Protein AF-A0A249NXV7-F1 (afdb_monomer_lite)

Secondary structure (DSSP, 8-state):
-----PPPPP----SSHHHHHHHHHHHHHHHHHHHHHTTTEEEE-SSS--TT-SEEEEETTS--TTSSS---EEEEEEEEESSTT--EEEEHHHHEETTEE-TTEEEEEEESSTT--EEEEEEHHHHHTSPEEE-TTS-EEEEE-HHHHGGGB-S-HHHHHHHHHHHHHT--HHHHHHHHHHTTTT-----TT-S-GGGSS----SS--HHHHHHHHHHHHHHHHHHHHHHHHHHHHHHH--SHHHHHHHHHHHHHSTTEEEETTEEEE----HHHHHHHHHHHHHHHHHHHHHHHHHHTT-HHHHHHHHHHHHHHHHHHHHH--SPPEEEPTTS-EEE---EEEEEEEE-TTT--EEEEEEEEE-TT--PPPPTTEEEEEEESS-S-GGGTHHHHHHHHHHHHHHHHHHHHHHH-TT------PPPSS---

Radius of gyration: 30.81 Å; chains: 1; bounding box: 102×58×87 Å

pLDDT: mean 80.12, std 17.41, range [27.83, 98.31]

Sequence (432 aa):
MLPGTIGAPLQGVFFVDTWQAAVGNGVLGEARVRALLLERFDVLTRSVDIDGADFLIQLRDSGRFSDLVAPRLGIIQAKFAESPATGHDLPVDYAVVEGVPIKEFFVIVTEGREDDIKYFLLSAADVFDLPIKKNAKGKEFYSLTSAVRNKYEAAGKTALLDRIQNDLVARTAEQNDKLLNTVRVPNFEFLRRSIESKWLYPIANEHGYIPDLIYQLRTKFRSHIFAFDDFLANTSKLLTAEDAEVCLQAAELVFQDTLIQDIGGNLSMIRTLDSEAAIVDDLRAAISTHKRRFDALVNRNQKDRFLGAYEKIYNSHQLFMEKHLAPIFERLENGTYQVSKALAQTTFTFDLNTNDPISVVTELVAPGCEVAAEPNQIVRARELWRHNITDGDAATWRELHRLQIEVLAEYIQLLLSDENVKEFKLPFYLIE

Foldseek 3Di:
DDDDDDDDDDDDDDPPVPVCCVVVQQVVQLVVVVVLLVVFWDWDDDLFPPPAASTKTFGPPQDDCPDPQHTLIAGEDTAEDADLFDKDWGFLVQQDDPNHGLQRYKYWYWYDDDPPIWIFIDGSVNQSPADWDADPVRGITGMGGSVSRVVRTAPDSVSRNVVNVVSSVPDDSVSSVVCCVSRVPPPPPLALPPDDVLLVPLAFDALARLSQLVSVLVVVVVVVVVLVVQLVVLVSQLVPDPDPVSNVVSVVSNCPRPQWDDDPNDTDRDDDCVVSVSSVVSNVRVCVVSVVLSVVCVVLVNVVQLVVQLVQLVVQLVVVCVVPQAFDWDQDPVRDIDGAQWKWKKKWFADPVPRHTDHIHTDTHHPPPDDDADPRIDMDIDGQPPPDSPCGSQRRVQRSQQRSSVSSLVSSCVVVVVDDNPHGYGHPGDRD

Structure (mmCIF, N/CA/C/O backbone):
data_AF-A0A249NXV7-F1
#
_entry.id   AF-A0A249NXV7-F1
#
loop_
_atom_site.group_PDB
_atom_site.id
_atom_site.type_symbol
_atom_site.label_atom_id
_atom_site.label_alt_id
_atom_site.label_comp_id
_atom_site.label_asym_id
_atom_site.label_entity_id
_atom_site.label_seq_id
_atom_site.pdbx_PDB_ins_code
_atom_site.Cartn_x
_atom_site.Cartn_y
_atom_site.Cartn_z
_atom_site.occupancy
_atom_site.B_iso_or_equiv
_atom_site.auth_seq_id
_atom_site.auth_comp_id
_atom_site.auth_asym_id
_atom_site.auth_atom_id
_atom_site.pdbx_PDB_model_num
ATOM 1 N N . MET A 1 1 ? 59.261 15.903 54.254 1.00 31.42 1 MET A N 1
ATOM 2 C CA . MET A 1 1 ? 58.436 16.838 53.461 1.00 31.42 1 MET A CA 1
ATOM 3 C C . MET A 1 1 ? 57.876 16.067 52.270 1.00 31.42 1 MET A C 1
ATOM 5 O O . MET A 1 1 ? 58.659 15.434 51.580 1.00 31.42 1 MET A O 1
ATOM 9 N N . LEU A 1 2 ? 56.548 16.051 52.108 1.00 33.28 2 LEU A N 1
ATOM 10 C CA . LEU A 1 2 ? 55.809 15.676 50.877 1.00 33.28 2 LEU A CA 1
ATOM 11 C C . LEU A 1 2 ? 56.037 16.741 49.765 1.00 33.28 2 LEU A C 1
ATOM 13 O O . LEU A 1 2 ? 56.622 17.766 50.129 1.00 33.28 2 LEU A O 1
ATOM 17 N N . PRO A 1 3 ? 55.553 16.616 48.493 1.00 39.91 3 PRO A N 1
ATOM 18 C CA . PRO A 1 3 ? 54.536 15.693 47.916 1.00 39.91 3 PRO A CA 1
ATOM 19 C C . PRO A 1 3 ? 54.894 15.060 46.533 1.00 39.91 3 PRO A C 1
ATOM 21 O O . PRO A 1 3 ? 55.874 15.445 45.911 1.00 39.91 3 PRO A O 1
ATOM 24 N N . GLY A 1 4 ? 54.209 13.996 46.075 1.00 27.83 4 GLY A N 1
ATOM 25 C CA . GLY A 1 4 ? 53.101 14.010 45.078 1.00 27.83 4 GLY A CA 1
ATOM 26 C C . GLY A 1 4 ? 53.568 13.269 43.799 1.00 27.83 4 GLY A C 1
ATOM 27 O O . GLY A 1 4 ? 54.741 13.362 43.480 1.00 27.83 4 GLY A O 1
ATOM 28 N N . THR A 1 5 ? 52.828 12.453 43.040 1.00 29.44 5 THR A N 1
ATOM 29 C CA . THR A 1 5 ? 51.385 12.312 42.786 1.00 29.44 5 THR A CA 1
ATOM 30 C C . THR A 1 5 ? 51.155 10.919 42.161 1.00 29.44 5 THR A C 1
ATOM 32 O O . THR A 1 5 ? 51.924 10.503 41.297 1.00 29.44 5 THR A O 1
ATOM 35 N N . ILE A 1 6 ? 50.104 10.201 42.572 1.00 30.83 6 ILE A N 1
ATOM 36 C CA . ILE A 1 6 ? 49.653 8.931 41.973 1.00 30.83 6 ILE A CA 1
ATOM 37 C C . ILE A 1 6 ? 48.587 9.262 40.922 1.00 30.83 6 ILE A C 1
ATOM 39 O O . ILE A 1 6 ? 47.613 9.947 41.232 1.00 30.83 6 ILE A O 1
ATOM 43 N N . GLY A 1 7 ? 48.778 8.799 39.685 1.00 29.09 7 GLY A N 1
ATOM 44 C CA . GLY A 1 7 ? 47.790 8.908 38.612 1.00 29.09 7 GLY A CA 1
ATOM 45 C C . GLY A 1 7 ? 46.661 7.893 38.794 1.00 29.09 7 GLY A C 1
ATOM 46 O O . GLY A 1 7 ? 46.912 6.694 38.895 1.00 29.09 7 GLY A O 1
ATOM 47 N N . ALA A 1 8 ? 45.424 8.380 38.841 1.00 29.05 8 ALA A N 1
ATOM 48 C CA . ALA A 1 8 ? 44.216 7.563 38.803 1.00 29.05 8 ALA A CA 1
ATOM 49 C C . ALA A 1 8 ? 43.936 7.073 37.367 1.00 29.05 8 ALA A C 1
ATOM 51 O O . ALA A 1 8 ? 44.099 7.857 36.428 1.00 29.05 8 ALA A O 1
ATOM 52 N N . PRO A 1 9 ? 43.472 5.826 37.161 1.00 29.64 9 PRO A N 1
ATOM 53 C CA . PRO A 1 9 ? 42.927 5.411 35.879 1.00 29.64 9 PRO A CA 1
ATOM 54 C C . PRO A 1 9 ? 41.483 5.915 35.735 1.00 29.64 9 PRO A C 1
ATOM 56 O O . PRO A 1 9 ? 40.648 5.753 36.626 1.00 29.64 9 PRO A O 1
ATOM 59 N N . LEU A 1 10 ? 41.214 6.539 34.589 1.00 29.02 10 LEU A N 1
ATOM 60 C CA . LEU A 1 10 ? 39.901 6.995 34.145 1.00 29.02 10 LEU A CA 1
ATOM 61 C C . LEU A 1 10 ? 38.939 5.803 34.024 1.00 29.02 10 LEU A C 1
ATOM 63 O O . LEU A 1 10 ? 39.171 4.886 33.237 1.00 29.02 10 LEU A O 1
ATOM 67 N N . GLN A 1 11 ? 37.848 5.834 34.789 1.00 30.34 11 GLN A N 1
ATOM 68 C CA . GLN A 1 11 ? 36.695 4.964 34.577 1.00 30.34 11 GLN A CA 1
ATOM 69 C C . GLN A 1 11 ? 36.003 5.369 33.270 1.00 30.34 11 GLN A C 1
ATOM 71 O O . GLN A 1 11 ? 35.423 6.449 33.167 1.00 30.34 11 GLN A O 1
ATOM 76 N N . GLY A 1 12 ? 36.075 4.494 32.267 1.00 28.70 12 GLY A N 1
ATOM 77 C CA . GLY A 1 12 ? 35.214 4.556 31.092 1.00 28.70 12 GLY A CA 1
ATOM 78 C C . GLY A 1 12 ? 33.782 4.217 31.497 1.00 28.70 12 GLY A C 1
ATOM 79 O O . GLY A 1 12 ? 33.501 3.102 31.928 1.00 28.70 12 GLY A O 1
ATOM 80 N N . VAL A 1 13 ? 32.889 5.196 31.389 1.00 30.88 13 VAL A N 1
ATOM 81 C CA . VAL A 1 13 ? 31.446 5.026 31.579 1.00 30.88 13 VAL A CA 1
ATOM 82 C C . VAL A 1 13 ? 30.893 4.235 30.391 1.00 30.88 13 VAL A C 1
ATOM 84 O O . VAL A 1 13 ? 30.983 4.672 29.244 1.00 30.88 13 VAL A O 1
ATOM 87 N N . PHE A 1 14 ? 30.341 3.056 30.675 1.00 30.50 14 PHE A N 1
ATOM 88 C CA . PHE A 1 14 ? 29.648 2.194 29.721 1.00 30.50 14 PHE A CA 1
ATOM 89 C C . PHE A 1 14 ? 28.339 2.861 29.258 1.00 30.50 14 PHE A C 1
ATOM 91 O O . PHE A 1 14 ? 27.418 3.049 30.044 1.00 30.50 14 PHE A O 1
ATOM 98 N N . PHE A 1 15 ? 28.243 3.207 27.971 1.00 33.03 15 PHE A N 1
ATOM 99 C CA . PHE A 1 15 ? 27.019 3.721 27.329 1.00 33.03 15 PHE A CA 1
ATOM 100 C C . PHE A 1 15 ? 26.131 2.612 26.720 1.00 33.03 15 PHE A C 1
ATOM 102 O O . PHE A 1 15 ? 25.102 2.909 26.122 1.00 33.03 15 PHE A O 1
ATOM 109 N N . VAL A 1 16 ? 26.515 1.337 26.855 1.00 30.94 16 VAL A N 1
ATOM 110 C CA . VAL A 1 16 ? 25.830 0.192 26.217 1.00 30.94 16 VAL A CA 1
ATOM 111 C C . VAL A 1 16 ? 24.729 -0.409 27.111 1.00 30.94 16 VAL A C 1
ATOM 113 O O . VAL A 1 16 ? 23.722 -0.894 26.595 1.00 30.94 16 VAL A O 1
ATOM 116 N N . ASP A 1 17 ? 24.850 -0.293 28.437 1.00 37.78 17 ASP A N 1
ATOM 117 C CA . ASP A 1 17 ? 23.948 -0.960 29.392 1.00 37.78 17 ASP A CA 1
ATOM 118 C C . ASP A 1 17 ? 22.552 -0.314 29.488 1.00 37.78 17 ASP A C 1
ATOM 120 O O . ASP A 1 17 ? 21.562 -0.990 29.763 1.00 37.78 17 ASP A O 1
ATOM 124 N N . THR A 1 18 ? 22.424 0.988 29.215 1.00 46.97 18 THR A N 1
ATOM 125 C CA . THR A 1 18 ? 21.160 1.727 29.404 1.00 46.97 18 THR A CA 1
ATOM 126 C C . THR A 1 18 ? 20.128 1.460 28.309 1.00 46.97 18 THR A C 1
ATOM 128 O O . THR A 1 18 ? 18.929 1.448 28.587 1.00 46.97 18 THR A O 1
ATOM 131 N N . TRP A 1 19 ? 20.564 1.209 27.070 1.00 33.38 19 TRP A N 1
ATOM 132 C CA . TRP A 1 19 ? 19.655 0.986 25.940 1.00 33.38 19 TRP A CA 1
ATOM 133 C C . TRP A 1 19 ? 19.087 -0.439 25.933 1.00 33.38 19 TRP A C 1
ATOM 135 O O . TRP A 1 19 ? 17.886 -0.623 25.744 1.00 33.38 19 TRP A O 1
ATOM 145 N N . GLN A 1 20 ? 19.919 -1.444 26.232 1.00 32.44 20 GLN A N 1
ATOM 146 C CA . GLN A 1 20 ? 19.462 -2.828 26.407 1.00 32.44 20 GLN A CA 1
ATOM 147 C C . GLN A 1 20 ? 18.535 -2.973 27.620 1.00 32.44 20 GLN A C 1
ATOM 149 O O . GLN A 1 20 ? 17.526 -3.671 27.522 1.00 32.44 20 GLN A O 1
ATOM 154 N N . ALA A 1 21 ? 18.816 -2.267 28.722 1.00 40.78 21 ALA A N 1
ATOM 155 C CA . ALA A 1 21 ? 17.922 -2.217 29.875 1.00 40.78 21 ALA A CA 1
ATOM 156 C C . ALA A 1 21 ? 16.581 -1.549 29.531 1.00 40.78 21 ALA A C 1
ATOM 158 O O . ALA A 1 21 ? 15.535 -2.108 29.840 1.00 40.78 21 ALA A O 1
ATOM 159 N N . ALA A 1 22 ? 16.578 -0.408 28.830 1.00 49.16 22 ALA A N 1
ATOM 160 C CA . ALA A 1 22 ? 15.345 0.283 28.439 1.00 49.16 22 ALA A CA 1
ATOM 161 C C . ALA A 1 22 ? 14.460 -0.554 27.495 1.00 49.16 22 ALA A C 1
ATOM 163 O O . ALA A 1 22 ? 13.248 -0.641 27.703 1.00 49.16 22 ALA A O 1
ATOM 164 N N . VAL A 1 23 ? 15.058 -1.212 26.495 1.00 49.25 23 VAL A N 1
ATOM 165 C CA . VAL A 1 23 ? 14.336 -2.099 25.566 1.00 49.25 23 VAL A CA 1
ATOM 166 C C . VAL A 1 23 ? 13.853 -3.365 26.280 1.00 49.25 23 VAL A C 1
ATOM 168 O O . VAL A 1 23 ? 12.693 -3.745 26.132 1.00 49.25 23 VAL A O 1
ATOM 171 N N . GLY A 1 24 ? 14.696 -3.989 27.109 1.00 52.16 24 GLY A N 1
ATOM 172 C CA . GLY A 1 24 ? 14.333 -5.179 27.885 1.00 52.16 24 GLY A CA 1
ATOM 173 C C . GLY A 1 24 ? 13.209 -4.919 28.892 1.00 52.16 24 GLY A C 1
ATOM 174 O O . GLY A 1 24 ? 12.298 -5.733 29.029 1.00 52.16 24 GLY A O 1
ATOM 175 N N . ASN A 1 25 ? 13.224 -3.752 29.535 1.00 62.94 25 ASN A N 1
ATOM 176 C CA . ASN A 1 25 ? 12.202 -3.305 30.477 1.00 62.94 25 ASN A CA 1
ATOM 177 C C . ASN A 1 25 ? 10.858 -3.010 29.791 1.00 62.94 25 ASN A C 1
ATOM 179 O O . ASN A 1 25 ? 9.809 -3.369 30.327 1.00 62.94 25 ASN A O 1
ATOM 183 N N . GLY A 1 26 ? 10.879 -2.412 28.593 1.00 64.88 26 GLY A N 1
ATOM 184 C CA . GLY A 1 26 ? 9.678 -2.219 27.773 1.00 64.88 26 GLY A CA 1
ATOM 185 C C . GLY A 1 26 ? 9.034 -3.548 27.372 1.00 64.88 26 GLY A C 1
ATOM 186 O O . GLY A 1 26 ? 7.856 -3.774 27.643 1.00 64.88 26 GLY A O 1
ATOM 187 N N . VAL A 1 27 ? 9.836 -4.476 26.837 1.00 73.81 27 VAL A N 1
ATOM 188 C CA . VAL A 1 27 ? 9.382 -5.822 26.439 1.00 73.81 27 VAL A CA 1
ATOM 189 C C . VAL A 1 27 ? 8.825 -6.607 27.631 1.00 73.81 27 VAL A C 1
ATOM 191 O O . VAL A 1 27 ? 7.800 -7.278 27.508 1.00 73.81 27 VAL A O 1
ATOM 194 N N . LEU A 1 28 ? 9.465 -6.512 28.801 1.00 79.75 28 LEU A N 1
ATOM 195 C CA . LEU A 1 28 ? 9.007 -7.179 30.020 1.00 79.75 28 LEU A CA 1
ATOM 196 C C . LEU A 1 28 ? 7.665 -6.622 30.517 1.00 79.75 28 LEU A C 1
ATOM 198 O O . LEU A 1 28 ? 6.780 -7.400 30.880 1.00 79.75 28 LEU A O 1
ATOM 202 N N . GLY A 1 29 ? 7.506 -5.296 30.529 1.00 82.56 29 GLY A N 1
ATOM 203 C CA . GLY A 1 29 ? 6.250 -4.639 30.895 1.00 82.56 29 GLY A CA 1
ATOM 204 C C . GLY A 1 29 ? 5.101 -5.048 29.984 1.00 82.56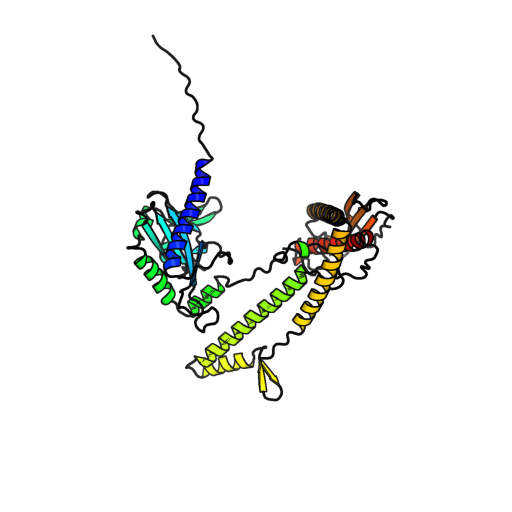 29 GLY A C 1
ATOM 205 O O . GLY A 1 29 ? 4.054 -5.482 30.465 1.00 82.56 29 GLY A O 1
ATOM 206 N N . GLU A 1 30 ? 5.325 -4.987 28.671 1.00 84.44 30 GLU A N 1
ATOM 207 C CA . GLU A 1 30 ? 4.358 -5.432 27.669 1.00 84.44 30 GLU A CA 1
ATOM 208 C C . GLU A 1 30 ? 3.989 -6.909 27.856 1.00 84.44 30 GLU A C 1
ATOM 210 O O . GLU A 1 30 ? 2.808 -7.246 27.918 1.00 84.44 30 GLU A O 1
ATOM 215 N N . ALA A 1 31 ? 4.971 -7.802 28.015 1.00 85.75 31 ALA A N 1
ATOM 216 C CA . ALA A 1 31 ? 4.716 -9.231 28.193 1.00 85.75 31 ALA A CA 1
ATOM 217 C C . ALA A 1 31 ? 3.871 -9.528 29.445 1.00 85.75 31 ALA A C 1
ATOM 219 O O . ALA A 1 31 ? 2.954 -10.351 29.392 1.00 85.75 31 ALA A O 1
ATOM 220 N N . ARG A 1 32 ? 4.138 -8.835 30.560 1.00 89.06 32 ARG A N 1
ATOM 221 C CA . ARG A 1 32 ? 3.376 -8.982 31.812 1.00 89.06 32 ARG A CA 1
ATOM 222 C C . ARG A 1 32 ? 1.948 -8.483 31.677 1.00 89.06 32 ARG A C 1
ATOM 224 O O . ARG A 1 32 ? 1.021 -9.178 32.084 1.00 89.06 32 ARG A O 1
ATOM 231 N N . VAL A 1 33 ? 1.768 -7.300 31.092 1.00 91.56 33 VAL A N 1
ATOM 232 C CA . VAL A 1 33 ? 0.437 -6.734 30.854 1.00 91.56 33 VAL A CA 1
ATOM 233 C C . VAL A 1 33 ? -0.349 -7.625 29.898 1.00 91.56 33 VAL A C 1
ATOM 235 O O . VAL A 1 33 ? -1.496 -7.955 30.178 1.00 91.56 33 VAL A O 1
ATOM 238 N N . ARG A 1 34 ? 0.278 -8.119 28.829 1.00 90.44 34 ARG A N 1
ATOM 239 C CA . ARG A 1 34 ? -0.346 -9.073 27.910 1.00 90.44 34 ARG A CA 1
ATOM 240 C C . ARG A 1 34 ? -0.809 -10.339 28.626 1.00 90.44 34 ARG A C 1
ATOM 242 O O . ARG A 1 34 ? -1.944 -10.756 28.426 1.00 90.44 34 ARG A O 1
ATOM 249 N N . ALA A 1 35 ? 0.051 -10.943 29.448 1.00 90.44 35 ALA A N 1
ATOM 250 C CA . ALA A 1 35 ? -0.290 -12.145 30.204 1.00 90.44 35 ALA A CA 1
ATOM 251 C C . ALA A 1 35 ? -1.472 -11.902 31.154 1.00 90.44 35 ALA A C 1
ATOM 253 O O . ALA A 1 35 ? -2.399 -12.705 31.174 1.00 90.44 35 ALA A O 1
ATOM 254 N N . LEU A 1 36 ? -1.475 -10.768 31.866 1.00 92.94 36 LEU A N 1
ATOM 255 C CA . LEU A 1 36 ? -2.583 -10.345 32.726 1.00 92.94 36 LEU A CA 1
ATOM 256 C C . LEU A 1 36 ? -3.895 -10.201 31.939 1.00 92.94 36 LEU A C 1
ATOM 258 O O . LEU A 1 36 ? -4.929 -10.715 32.353 1.00 92.94 36 LEU A O 1
ATOM 262 N N . LEU A 1 37 ? -3.866 -9.511 30.797 1.00 92.56 37 LEU A N 1
ATOM 263 C CA . LEU A 1 37 ? -5.059 -9.266 29.982 1.00 92.56 37 LEU A CA 1
ATOM 264 C C . LEU A 1 37 ? -5.619 -10.561 29.380 1.00 92.56 37 LEU A C 1
ATOM 266 O O . LEU A 1 37 ? -6.836 -10.746 29.356 1.00 92.56 37 LEU A O 1
ATOM 270 N N . LEU A 1 38 ? -4.746 -11.485 28.965 1.00 89.38 38 LEU A N 1
ATOM 271 C CA . LEU A 1 38 ? -5.114 -12.814 28.468 1.00 89.38 38 LEU A CA 1
ATOM 272 C C . LEU A 1 38 ? -5.782 -13.703 29.529 1.00 89.38 38 LEU A C 1
ATOM 274 O O . LEU A 1 38 ? -6.248 -14.788 29.191 1.00 89.38 38 LEU A O 1
ATOM 278 N N . GLU A 1 39 ? -5.886 -13.294 30.792 1.00 89.50 39 GLU A N 1
ATOM 279 C CA . GLU A 1 39 ? -6.716 -14.019 31.759 1.00 89.50 39 GLU A CA 1
ATOM 280 C C . GLU A 1 39 ? -8.218 -13.809 31.474 1.00 89.50 39 GLU A C 1
ATOM 282 O O . GLU A 1 39 ? -9.014 -14.717 31.717 1.00 89.50 39 GLU A O 1
ATOM 287 N N . ARG A 1 40 ? -8.622 -12.663 30.894 1.00 87.44 40 ARG A N 1
ATOM 288 C CA . ARG A 1 40 ? -10.046 -12.275 30.793 1.00 87.44 40 ARG A CA 1
ATOM 289 C C . ARG A 1 40 ? -10.501 -11.691 29.459 1.00 87.44 40 ARG A C 1
ATOM 291 O O . ARG A 1 40 ? -11.681 -11.784 29.130 1.00 87.44 40 ARG A O 1
ATOM 298 N N . PHE A 1 41 ? -9.587 -11.120 28.692 1.00 89.69 41 PHE A N 1
ATOM 299 C CA . PHE A 1 41 ? -9.887 -10.465 27.428 1.00 89.69 41 PHE A CA 1
ATOM 300 C C . PHE A 1 41 ? -9.307 -11.255 26.256 1.00 89.69 41 PHE A C 1
ATOM 302 O O . PHE A 1 41 ? -8.340 -12.015 26.403 1.00 89.69 41 PHE A O 1
ATOM 309 N N . ASP A 1 42 ? -9.886 -11.047 25.081 1.00 85.88 42 ASP A N 1
ATOM 310 C CA . ASP A 1 42 ? -9.205 -11.331 23.827 1.00 85.88 42 ASP A CA 1
ATOM 311 C C . ASP A 1 42 ? -8.265 -10.166 23.535 1.00 85.88 42 ASP A C 1
ATOM 313 O O . ASP A 1 42 ? -8.685 -9.014 23.439 1.00 85.88 42 ASP A O 1
ATOM 317 N N . VAL A 1 43 ? -6.967 -10.459 23.462 1.00 84.50 43 VAL A N 1
ATOM 318 C CA . VAL A 1 43 ? -5.930 -9.454 23.210 1.00 84.50 43 VAL A CA 1
ATOM 319 C C . VAL A 1 43 ? -5.592 -9.474 21.726 1.00 84.50 43 VAL A C 1
ATOM 321 O O . VAL A 1 43 ? -4.976 -10.421 21.232 1.00 84.50 43 VAL A O 1
ATOM 324 N N . LEU A 1 44 ? -5.989 -8.423 21.017 1.00 75.19 44 LEU A N 1
ATOM 325 C CA . LEU A 1 44 ? -5.808 -8.281 19.579 1.00 75.19 44 LEU A CA 1
ATOM 326 C C . LEU A 1 44 ? -4.362 -7.856 19.280 1.00 75.19 44 LEU A C 1
ATOM 328 O O . LEU A 1 44 ? -3.832 -6.896 19.840 1.00 75.19 44 LEU A O 1
ATOM 332 N N . THR A 1 45 ? -3.682 -8.605 18.412 1.00 55.66 45 THR A N 1
ATOM 333 C CA . THR A 1 45 ? -2.276 -8.363 18.058 1.00 55.66 45 THR A CA 1
ATOM 334 C C . THR A 1 45 ? -2.117 -7.356 16.924 1.00 55.66 45 THR A C 1
ATOM 336 O O . THR A 1 45 ? -2.636 -7.601 15.839 1.00 55.66 45 THR A O 1
ATOM 339 N N . ARG A 1 46 ? -1.338 -6.290 17.194 1.00 52.50 46 ARG A N 1
ATOM 340 C CA . ARG A 1 46 ? -0.536 -5.407 16.304 1.00 52.50 46 ARG A CA 1
ATOM 341 C C . ARG A 1 46 ? -0.794 -5.482 14.784 1.00 52.50 46 ARG A C 1
ATOM 343 O O . ARG A 1 46 ? 0.139 -5.659 14.009 1.00 52.50 46 ARG A O 1
ATOM 350 N N . SER A 1 47 ? -2.040 -5.337 14.346 1.00 38.94 47 SER A N 1
ATOM 351 C CA . SER A 1 47 ? -2.370 -5.079 12.931 1.00 38.94 47 SER A CA 1
ATOM 352 C C . SER A 1 47 ? -3.029 -3.717 12.720 1.00 38.94 47 SER A C 1
ATOM 354 O O . SER A 1 47 ? -3.338 -3.360 11.590 1.00 38.94 47 SER A O 1
ATOM 356 N N . VAL A 1 48 ? -3.203 -2.946 13.797 1.00 40.25 48 VAL A N 1
ATOM 357 C CA . VAL A 1 48 ? -3.716 -1.579 13.763 1.00 40.25 48 VAL A CA 1
ATOM 358 C C . VAL A 1 48 ? -2.724 -0.722 14.539 1.00 40.25 48 VAL A C 1
ATOM 360 O O . VAL A 1 48 ? -2.661 -0.821 15.765 1.00 40.25 48 VAL A O 1
ATOM 363 N N . ASP A 1 49 ? -1.927 0.074 13.826 1.00 39.88 49 ASP A N 1
ATOM 364 C CA . ASP A 1 49 ? -1.160 1.174 14.414 1.00 39.88 49 ASP A CA 1
ATOM 365 C C . ASP A 1 49 ? -2.166 2.237 14.876 1.00 39.88 49 ASP A C 1
ATOM 367 O O . ASP A 1 49 ? -2.502 3.187 14.170 1.00 39.88 49 ASP A O 1
ATOM 371 N N . ILE A 1 50 ? -2.736 2.024 16.062 1.00 52.34 50 ILE A N 1
ATOM 372 C CA . ILE A 1 50 ? -3.273 3.125 16.852 1.00 52.34 50 ILE A CA 1
ATOM 373 C C . ILE A 1 50 ? -2.035 3.767 17.459 1.00 52.34 50 ILE A C 1
ATOM 375 O O . ILE A 1 50 ? -1.388 3.154 18.313 1.00 52.34 50 ILE A O 1
ATOM 379 N N . ASP A 1 51 ? -1.683 4.964 16.988 1.00 55.56 51 ASP A N 1
ATOM 380 C CA . ASP A 1 51 ? -0.616 5.760 17.582 1.00 55.56 51 ASP A CA 1
ATOM 381 C C . ASP A 1 51 ? -0.862 5.836 19.095 1.00 55.56 51 ASP A C 1
ATOM 383 O O . ASP A 1 51 ? -1.790 6.504 19.545 1.00 55.56 51 ASP A O 1
ATOM 387 N N . GLY A 1 52 ? -0.057 5.102 19.874 1.00 58.44 52 GLY A N 1
ATOM 388 C CA . GLY A 1 52 ? -0.123 5.124 21.334 1.00 58.44 52 GLY A CA 1
ATOM 389 C C . GLY A 1 52 ? -0.852 4.027 22.076 1.00 58.44 52 GLY A C 1
ATOM 390 O O . GLY A 1 52 ? -1.219 4.229 23.233 1.00 58.44 52 GLY A O 1
ATOM 391 N N . ALA A 1 53 ? -1.057 2.874 21.451 1.00 73.69 53 ALA A N 1
ATOM 392 C CA . ALA A 1 53 ? -1.573 1.692 22.125 1.00 73.69 53 ALA A CA 1
ATOM 393 C C . ALA A 1 53 ? -0.564 0.543 22.063 1.00 73.69 53 ALA A C 1
ATOM 395 O O . ALA A 1 53 ? -0.063 0.215 20.990 1.00 73.69 53 ALA A O 1
ATOM 396 N N . ASP A 1 54 ? -0.323 -0.130 23.191 1.00 79.88 54 ASP A N 1
ATOM 397 C CA . ASP A 1 54 ? 0.459 -1.375 23.192 1.00 79.88 54 ASP A CA 1
ATOM 398 C C . ASP A 1 54 ? -0.444 -2.592 22.937 1.00 79.88 54 ASP A C 1
ATOM 400 O O . ASP A 1 54 ? -0.031 -3.555 22.283 1.00 79.88 54 ASP A O 1
ATOM 404 N N . PHE A 1 55 ? -1.697 -2.542 23.414 1.00 84.69 55 PHE A N 1
ATOM 405 C CA . PHE A 1 55 ? -2.705 -3.576 23.185 1.00 84.69 55 PHE A CA 1
ATOM 406 C C . PHE A 1 55 ? -4.082 -2.991 22.884 1.00 84.69 55 PHE A C 1
ATOM 408 O O . PHE A 1 55 ? -4.496 -1.989 23.465 1.00 84.69 55 PHE A O 1
ATOM 415 N N . LEU A 1 56 ? -4.826 -3.704 22.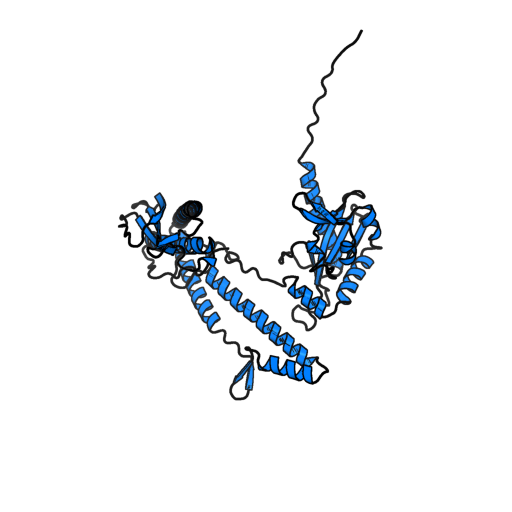043 1.00 85.31 56 LEU A N 1
ATOM 416 C CA . LEU A 1 56 ? -6.267 -3.563 21.904 1.00 85.31 56 LEU A CA 1
ATOM 417 C C . LEU A 1 56 ? -6.912 -4.816 22.507 1.00 85.31 56 LEU A C 1
ATOM 419 O O . LEU A 1 56 ? -6.474 -5.934 22.229 1.00 85.31 56 LEU A O 1
ATOM 423 N N . ILE A 1 57 ? -7.912 -4.642 23.363 1.00 86.06 57 ILE A N 1
ATOM 424 C CA . ILE A 1 57 ? -8.592 -5.737 24.061 1.00 86.06 57 ILE A CA 1
ATOM 425 C C . ILE A 1 57 ? -10.074 -5.782 23.719 1.00 86.06 57 ILE A C 1
ATOM 427 O O . ILE A 1 57 ? -10.683 -4.746 23.476 1.00 86.06 57 ILE A O 1
ATOM 431 N N . GLN A 1 58 ? -10.658 -6.975 23.750 1.00 85.75 58 GLN A N 1
ATOM 432 C CA . GLN A 1 58 ? -12.086 -7.218 23.566 1.00 85.75 58 GLN A CA 1
ATOM 433 C C . GLN A 1 58 ? -12.608 -8.141 24.677 1.00 85.75 58 GLN A C 1
ATOM 435 O O . GLN A 1 58 ? -11.901 -9.029 25.157 1.00 85.75 58 GLN A O 1
ATOM 440 N N . LEU A 1 59 ? -13.859 -7.950 25.099 1.00 82.38 59 LEU A N 1
ATOM 441 C CA . LEU A 1 59 ? -14.541 -8.893 25.991 1.00 82.38 59 LEU A CA 1
ATOM 442 C C . LEU A 1 59 ? -14.850 -10.207 25.251 1.00 82.38 59 LEU A C 1
ATOM 444 O O . LEU A 1 59 ? -15.534 -10.180 24.228 1.00 82.38 59 LEU A O 1
ATOM 448 N N . ARG A 1 60 ? -14.416 -11.347 25.804 1.00 71.88 60 ARG A N 1
ATOM 449 C CA . ARG A 1 60 ? -14.567 -12.689 25.196 1.00 71.88 60 ARG A CA 1
ATOM 450 C C . ARG A 1 60 ? -16.001 -13.071 24.835 1.00 71.88 60 ARG A C 1
ATOM 452 O O . ARG A 1 60 ? -16.230 -13.716 23.821 1.00 71.88 60 ARG A O 1
ATOM 459 N N . ASP A 1 61 ? -16.956 -12.619 25.642 1.00 62.59 61 ASP A N 1
ATOM 460 C CA . ASP A 1 61 ? -18.377 -12.946 25.485 1.00 62.59 61 ASP A CA 1
ATOM 461 C C . ASP A 1 61 ? -19.194 -11.791 24.872 1.00 62.59 61 ASP A C 1
ATOM 463 O O . ASP A 1 61 ? -20.419 -11.783 24.953 1.00 62.59 61 ASP A O 1
ATOM 467 N N . SER A 1 62 ? -18.542 -10.790 24.259 1.00 52.12 62 SER A N 1
ATOM 468 C CA . SER A 1 62 ? -19.238 -9.635 23.652 1.00 52.12 62 SER A CA 1
ATOM 469 C C . SER A 1 62 ? -19.757 -9.862 22.229 1.00 52.12 62 SER A C 1
ATOM 471 O O . SER A 1 62 ? -20.153 -8.904 21.575 1.00 52.12 62 SER A O 1
ATOM 473 N N . GLY A 1 63 ? -19.804 -11.114 21.773 1.00 48.91 63 GLY A N 1
ATOM 474 C CA . GLY A 1 63 ? -20.230 -11.465 20.421 1.00 48.91 63 GLY A CA 1
ATOM 475 C C . GLY A 1 63 ? -19.094 -11.423 19.395 1.00 48.91 63 GLY A C 1
ATOM 476 O O . GLY A 1 63 ? -18.015 -10.865 19.619 1.00 48.91 63 GLY A O 1
ATOM 477 N N . ARG A 1 64 ? -19.320 -12.080 18.256 1.00 46.12 64 ARG A N 1
ATOM 478 C CA . ARG A 1 64 ? -18.468 -11.997 17.064 1.00 46.12 64 ARG A CA 1
ATOM 479 C C . ARG A 1 64 ? -18.501 -10.572 16.513 1.00 46.12 64 ARG A C 1
ATOM 481 O O . ARG A 1 64 ? -19.451 -9.836 16.734 1.00 46.12 64 ARG A O 1
ATOM 488 N N . PHE A 1 65 ? -17.512 -10.223 15.691 1.00 41.91 65 PHE A N 1
ATOM 489 C CA . PHE A 1 65 ? -17.501 -8.953 14.948 1.00 41.91 65 PHE A CA 1
ATOM 490 C C . PHE A 1 65 ? -18.785 -8.724 14.112 1.00 41.91 65 PHE A C 1
ATOM 492 O O . PHE A 1 65 ? -19.116 -7.597 13.776 1.00 41.91 65 PHE A O 1
ATOM 499 N N . SER A 1 66 ? -19.504 -9.806 13.790 1.00 41.31 66 SER A N 1
ATOM 500 C CA . SER A 1 66 ? -20.771 -9.835 13.054 1.00 41.31 66 SER A CA 1
ATOM 501 C C . SER A 1 66 ? -22.037 -9.739 13.918 1.00 41.31 66 SER A C 1
ATOM 503 O O . SER A 1 66 ? -23.134 -9.811 13.367 1.00 41.31 66 SER A O 1
ATOM 505 N N . ASP A 1 67 ? -21.921 -9.692 15.246 1.00 41.25 67 ASP A N 1
ATOM 506 C CA . ASP A 1 67 ? -23.080 -9.728 16.139 1.00 41.25 67 ASP A CA 1
ATOM 507 C C . ASP A 1 67 ? -23.649 -8.312 16.371 1.00 41.25 67 ASP A C 1
ATOM 509 O O . ASP A 1 67 ? -22.932 -7.318 16.326 1.00 41.25 67 ASP A O 1
ATOM 513 N N . LEU A 1 68 ? -24.963 -8.231 16.631 1.00 41.91 68 LEU A N 1
ATOM 514 C CA . LEU A 1 68 ? -25.776 -7.001 16.764 1.00 41.91 68 LEU A CA 1
ATOM 515 C C . LEU A 1 68 ? -25.261 -5.975 17.791 1.00 41.91 68 LEU A C 1
ATOM 517 O O . LEU A 1 68 ? -25.692 -4.824 17.776 1.00 41.91 68 LEU A O 1
ATOM 521 N N . VAL A 1 69 ? -24.372 -6.388 18.695 1.00 48.06 69 VAL A N 1
ATOM 522 C CA . VAL A 1 69 ? -23.675 -5.498 19.621 1.00 48.06 69 VAL A CA 1
ATOM 523 C C . VAL A 1 69 ? -22.229 -5.445 19.169 1.00 48.06 69 VAL A C 1
ATOM 525 O O . VAL A 1 69 ? -21.480 -6.403 19.346 1.00 48.06 69 VAL A O 1
ATOM 528 N N . ALA A 1 70 ? -21.858 -4.309 18.586 1.00 55.47 70 ALA A N 1
ATOM 529 C CA . ALA A 1 70 ? -20.495 -4.010 18.197 1.00 55.47 70 ALA A CA 1
ATOM 530 C C . ALA A 1 70 ? -19.499 -4.400 19.314 1.00 55.47 70 ALA A C 1
ATOM 532 O O . ALA A 1 70 ? -19.769 -4.151 20.500 1.00 55.47 70 ALA A O 1
ATOM 533 N N . PRO A 1 71 ? -18.347 -5.009 18.971 1.00 64.56 71 PRO A N 1
ATOM 534 C CA . PRO A 1 71 ? -17.418 -5.522 19.963 1.00 64.56 71 PRO A CA 1
ATOM 535 C C . PRO A 1 71 ? -16.958 -4.392 20.880 1.00 64.56 71 PRO A C 1
ATOM 537 O O . PRO A 1 71 ? -16.587 -3.303 20.439 1.00 64.56 71 PRO A O 1
ATOM 540 N N . ARG A 1 72 ? -16.996 -4.655 22.185 1.00 77.12 72 ARG A N 1
ATOM 541 C CA . ARG A 1 72 ? -16.603 -3.687 23.209 1.00 77.12 72 ARG A CA 1
ATOM 542 C C . ARG A 1 72 ? -15.085 -3.684 23.328 1.00 77.12 72 ARG A C 1
ATOM 544 O O . ARG A 1 72 ? -14.523 -4.480 24.079 1.00 77.12 72 ARG A O 1
ATOM 551 N N . LEU A 1 73 ? -14.437 -2.775 22.599 1.00 81.25 73 LEU A N 1
ATOM 552 C CA . LEU A 1 73 ? -12.974 -2.672 22.544 1.00 81.25 73 LEU A CA 1
ATOM 553 C C . LEU A 1 73 ? -12.402 -1.754 23.627 1.00 81.25 73 LEU A C 1
ATOM 555 O O . LEU A 1 73 ? -13.042 -0.773 23.988 1.00 81.25 73 LEU A O 1
ATOM 559 N N . GLY A 1 74 ? -11.203 -2.041 24.122 1.00 86.56 74 GLY A N 1
ATOM 560 C CA . GLY A 1 74 ? -10.442 -1.176 25.026 1.00 86.56 74 GLY A CA 1
ATOM 561 C C . GLY A 1 74 ? -9.006 -0.997 24.543 1.00 86.56 74 GLY A C 1
ATOM 562 O O . GLY A 1 74 ? -8.421 -1.925 23.989 1.00 86.56 74 GLY A O 1
ATOM 563 N N . ILE A 1 75 ? -8.437 0.183 24.759 1.00 87.31 75 ILE A N 1
ATOM 564 C CA . ILE A 1 75 ? -7.068 0.548 24.400 1.00 87.31 75 ILE A CA 1
ATOM 565 C C . ILE A 1 75 ? -6.207 0.483 25.661 1.00 87.31 75 ILE A C 1
ATOM 567 O O . ILE A 1 75 ? -6.518 1.130 26.659 1.00 87.31 75 ILE A O 1
ATOM 571 N N . ILE A 1 76 ? -5.114 -0.277 25.624 1.00 89.81 76 ILE A N 1
ATOM 572 C CA . ILE A 1 76 ? -4.180 -0.404 26.745 1.00 89.81 76 ILE A CA 1
ATOM 573 C C . ILE A 1 76 ? -2.798 0.100 26.337 1.00 89.81 76 ILE A C 1
ATOM 575 O O . ILE A 1 76 ? -2.196 -0.399 25.386 1.00 89.81 76 ILE A O 1
ATOM 579 N N . GLN A 1 77 ? -2.248 1.012 27.132 1.00 89.38 77 GLN A N 1
ATOM 580 C CA . GLN A 1 77 ? -0.827 1.337 27.142 1.00 89.38 77 GLN A CA 1
ATOM 581 C C . GLN A 1 77 ? -0.170 0.675 28.362 1.00 89.38 77 GLN A C 1
ATOM 583 O O . GLN A 1 77 ? -0.525 0.940 29.511 1.00 89.38 77 GLN A O 1
ATOM 588 N N . ALA A 1 78 ? 0.819 -0.174 28.124 1.00 90.19 78 ALA A N 1
ATOM 589 C CA . ALA A 1 78 ? 1.668 -0.766 29.138 1.00 90.19 78 ALA A CA 1
ATOM 590 C C . ALA A 1 78 ? 2.879 0.129 29.439 1.00 90.19 78 ALA A C 1
ATOM 592 O O . ALA A 1 78 ? 3.514 0.711 28.558 1.00 90.19 78 ALA A O 1
ATOM 593 N N . LYS A 1 79 ? 3.239 0.224 30.717 1.00 90.31 79 LYS A N 1
ATOM 594 C CA . LYS A 1 79 ? 4.499 0.820 31.174 1.00 90.31 79 LYS A CA 1
ATOM 595 C C . LYS A 1 79 ? 5.139 -0.077 32.229 1.00 90.31 79 LYS A C 1
ATOM 597 O O . LYS A 1 79 ? 4.456 -0.795 32.961 1.00 90.31 79 LYS A O 1
ATOM 602 N N . PHE A 1 80 ? 6.462 -0.028 32.318 1.00 89.62 80 PHE A N 1
ATOM 603 C CA . PHE A 1 80 ? 7.223 -0.749 33.332 1.00 89.62 80 PHE A CA 1
ATOM 604 C C . PHE A 1 80 ? 8.034 0.219 34.184 1.00 89.62 80 PHE A C 1
ATOM 606 O O . PHE A 1 80 ? 8.874 0.956 33.667 1.00 89.62 80 PHE A O 1
ATOM 613 N N . ALA A 1 81 ? 7.803 0.183 35.492 1.00 87.06 81 ALA A N 1
ATOM 614 C CA . ALA A 1 81 ? 8.590 0.889 36.483 1.00 87.06 81 ALA A CA 1
ATOM 615 C C . ALA A 1 81 ? 9.638 -0.065 37.067 1.00 87.06 81 ALA A C 1
ATOM 617 O O . ALA A 1 81 ? 9.326 -0.953 37.858 1.00 87.06 81 ALA A O 1
ATOM 618 N N . GLU A 1 82 ? 10.902 0.140 36.695 1.00 79.19 82 GLU A N 1
ATOM 619 C CA . GLU A 1 82 ? 12.018 -0.626 37.261 1.00 79.19 82 GLU A CA 1
ATOM 620 C C . GLU A 1 82 ? 12.221 -0.335 38.754 1.00 79.19 82 GLU A C 1
ATOM 622 O O . GLU A 1 82 ? 12.703 -1.185 39.500 1.00 79.19 82 GLU A O 1
ATOM 627 N N . SER A 1 83 ? 11.837 0.865 39.195 1.00 76.88 83 SER A N 1
ATOM 628 C CA . SER A 1 83 ? 11.957 1.288 40.583 1.00 76.88 83 SER A CA 1
ATOM 629 C C . SER A 1 83 ? 10.777 2.163 41.029 1.00 76.88 83 SER A C 1
ATOM 631 O O . SER A 1 83 ? 10.117 2.803 40.194 1.00 76.88 83 SER A O 1
ATOM 633 N N . PRO A 1 84 ? 10.599 2.336 42.351 1.00 72.44 84 PRO A N 1
ATOM 634 C CA . PRO A 1 84 ? 9.684 3.326 42.910 1.00 72.44 84 PRO A CA 1
ATOM 635 C C . PRO A 1 84 ? 10.030 4.775 42.544 1.00 72.44 84 PRO A C 1
ATOM 637 O O . PRO A 1 84 ? 9.281 5.675 42.895 1.00 72.44 84 PRO A O 1
ATOM 640 N N . ALA A 1 85 ? 11.158 5.052 41.883 1.00 79.69 85 ALA A N 1
ATOM 641 C CA . ALA A 1 85 ? 11.517 6.390 41.408 1.00 79.69 85 ALA A CA 1
ATOM 642 C C . ALA A 1 85 ? 11.221 6.595 39.912 1.00 79.69 85 ALA A C 1
ATOM 644 O O . ALA A 1 85 ? 11.250 7.726 39.429 1.00 79.69 85 ALA A O 1
ATOM 645 N N . THR A 1 86 ? 10.929 5.524 39.169 1.00 83.06 86 THR A N 1
ATOM 646 C CA . THR A 1 86 ? 10.702 5.590 37.723 1.00 83.06 86 THR A CA 1
ATOM 647 C C . THR A 1 86 ? 9.401 6.334 37.427 1.00 83.06 86 THR A C 1
ATOM 649 O O . THR A 1 86 ? 8.341 5.940 37.912 1.00 83.06 86 THR A O 1
ATOM 652 N N . GLY A 1 87 ? 9.479 7.410 36.642 1.00 84.88 87 GLY A N 1
ATOM 653 C CA . GLY A 1 87 ? 8.321 8.125 36.104 1.00 84.88 87 GLY A CA 1
ATOM 654 C C . GLY A 1 87 ? 8.043 7.749 34.649 1.00 84.88 87 GLY A C 1
ATOM 655 O O . GLY A 1 87 ? 8.912 7.210 33.962 1.00 84.88 87 GLY A O 1
ATOM 656 N N . HIS A 1 88 ? 6.838 8.056 34.177 1.00 88.38 88 HIS A N 1
ATOM 657 C CA . HIS A 1 88 ? 6.427 7.837 32.793 1.00 88.38 88 HIS A CA 1
ATOM 658 C C . HIS A 1 88 ? 5.796 9.097 32.219 1.00 88.38 88 HIS A C 1
ATOM 660 O O . HIS A 1 88 ? 5.003 9.750 32.891 1.00 88.38 88 HIS A O 1
ATOM 666 N N . ASP A 1 89 ? 6.116 9.399 30.966 1.00 87.69 89 ASP A N 1
ATOM 667 C CA . ASP A 1 89 ? 5.448 10.450 30.211 1.00 87.69 89 ASP A CA 1
ATOM 668 C C . ASP A 1 89 ? 4.517 9.800 29.177 1.00 87.69 89 ASP A C 1
ATOM 670 O O . ASP A 1 89 ? 4.895 8.854 28.477 1.00 87.69 89 ASP A O 1
ATOM 674 N N . LEU A 1 90 ? 3.280 10.286 29.124 1.00 86.19 90 LEU A N 1
ATOM 675 C CA . LEU A 1 90 ? 2.207 9.794 28.266 1.00 86.19 90 LEU A CA 1
ATOM 676 C C . LEU A 1 90 ? 1.829 10.907 27.282 1.00 86.19 90 LEU A C 1
ATOM 678 O O . LEU A 1 90 ? 1.480 11.999 27.728 1.00 86.19 90 LEU A O 1
ATOM 682 N N . PRO A 1 91 ? 1.919 10.688 25.964 1.00 82.75 91 PRO A N 1
ATOM 683 C CA . PRO A 1 91 ? 1.496 11.687 24.986 1.00 82.75 91 PRO A CA 1
ATOM 684 C C . PRO A 1 91 ? 0.023 12.092 25.178 1.00 82.75 91 PRO A C 1
ATOM 686 O O . PRO A 1 91 ? -0.827 11.238 25.431 1.00 82.75 91 PRO A O 1
ATOM 689 N N . VAL A 1 92 ? -0.276 13.396 25.106 1.00 82.75 92 VAL A N 1
ATOM 690 C CA . VAL A 1 92 ? -1.639 13.922 25.353 1.00 82.75 92 VAL A CA 1
ATOM 691 C C . VAL A 1 92 ? -2.651 13.386 24.338 1.00 82.75 92 VAL A C 1
ATOM 693 O O . VAL A 1 92 ? -3.781 13.059 24.695 1.00 82.75 92 VAL A O 1
ATOM 696 N N . ASP A 1 93 ? -2.205 13.235 23.094 1.00 78.69 93 ASP A N 1
ATOM 697 C CA . ASP A 1 93 ? -2.945 12.719 21.943 1.00 78.69 93 ASP A CA 1
ATOM 698 C C . ASP A 1 93 ? -3.458 11.279 22.123 1.00 78.69 93 ASP A C 1
ATOM 700 O O . ASP A 1 93 ? -4.324 10.852 21.367 1.00 78.69 93 ASP A O 1
ATOM 704 N N . TYR A 1 94 ? -2.976 10.535 23.124 1.00 75.50 94 TYR A N 1
ATOM 705 C CA . TYR A 1 94 ? -3.366 9.133 23.334 1.00 75.50 94 TYR A CA 1
ATOM 706 C C . TYR A 1 94 ? -4.555 8.964 24.278 1.00 75.50 94 TYR A C 1
ATOM 708 O O . TYR A 1 94 ? -5.316 8.009 24.154 1.00 75.50 94 TYR A O 1
ATOM 716 N N . ALA A 1 95 ? -4.717 9.880 25.233 1.00 79.25 95 ALA A N 1
ATOM 717 C CA . ALA A 1 95 ? -5.757 9.785 26.254 1.00 79.25 95 ALA A CA 1
ATOM 718 C C . ALA A 1 95 ? -6.959 10.696 25.966 1.00 79.25 95 ALA A C 1
ATOM 720 O O . ALA A 1 95 ? -7.988 10.564 26.628 1.00 79.25 95 ALA A O 1
ATOM 721 N N . VAL A 1 96 ? -6.840 11.633 25.017 1.00 78.88 96 VAL A N 1
ATOM 722 C CA . VAL A 1 96 ? -7.786 12.743 24.843 1.00 78.88 96 VAL A CA 1
ATOM 723 C C . VAL A 1 96 ? -8.085 12.993 23.368 1.00 78.88 96 VAL A C 1
ATOM 725 O O . VAL A 1 96 ? -7.171 13.185 22.571 1.00 78.88 96 VAL A O 1
ATOM 728 N N . VAL A 1 97 ? -9.371 13.095 23.026 1.00 74.06 97 VAL A N 1
ATOM 729 C CA . VAL A 1 97 ? -9.850 13.561 21.714 1.00 74.06 97 VAL A CA 1
ATOM 730 C C . VAL A 1 97 ? -10.667 14.826 21.929 1.00 74.06 97 VAL A C 1
ATOM 732 O O . VAL A 1 97 ? -11.606 14.826 22.720 1.00 74.06 97 VAL A O 1
ATOM 735 N N . GLU A 1 98 ? -10.294 15.916 21.253 1.00 76.06 98 GLU A N 1
ATOM 736 C CA . GLU A 1 98 ? -11.007 17.207 21.324 1.00 76.06 98 GLU A CA 1
ATOM 737 C C . GLU A 1 98 ? -11.191 17.735 22.763 1.00 76.06 98 GLU A C 1
ATOM 739 O O . GLU A 1 98 ? -12.200 18.346 23.106 1.00 76.06 98 GLU A O 1
ATOM 744 N N . GLY A 1 99 ? -10.208 17.486 23.635 1.00 76.94 99 GLY A N 1
ATOM 745 C CA . GLY A 1 99 ? -10.253 17.899 25.042 1.00 76.94 99 GLY A CA 1
ATOM 746 C C . GLY A 1 99 ? -11.083 16.991 25.955 1.00 76.94 99 GLY A C 1
ATOM 747 O O . GLY A 1 99 ? -11.207 17.290 27.141 1.00 76.94 99 GLY A O 1
ATOM 748 N N . VAL A 1 100 ? -11.622 15.882 25.440 1.00 79.94 100 VAL A N 1
ATOM 749 C CA . VAL A 1 100 ? -12.407 14.910 26.209 1.00 79.94 100 VAL A CA 1
ATOM 750 C C . VAL A 1 100 ? -11.615 13.610 26.397 1.00 79.94 100 VAL A C 1
ATOM 752 O O . VAL A 1 100 ? -11.150 13.038 25.407 1.00 79.94 100 VAL A O 1
ATOM 755 N N . PRO A 1 101 ? -11.462 13.111 27.640 1.00 84.00 101 PRO A N 1
ATOM 756 C CA . PRO A 1 101 ? -10.816 11.829 27.895 1.00 84.00 101 PRO A CA 1
ATOM 757 C C . PRO A 1 101 ? -11.547 10.665 27.218 1.00 84.00 101 PRO A C 1
ATOM 759 O O . PRO A 1 101 ? -12.768 10.527 27.333 1.00 84.00 101 PRO A O 1
ATOM 762 N N . ILE A 1 102 ? -10.785 9.807 26.547 1.00 80.44 102 ILE A N 1
ATOM 763 C CA . ILE A 1 102 ? -11.283 8.615 25.856 1.00 80.44 102 ILE A CA 1
ATOM 764 C C . ILE A 1 102 ? -11.540 7.530 26.907 1.00 80.44 102 ILE A C 1
ATOM 766 O O . ILE A 1 102 ? -10.597 6.960 27.448 1.00 80.44 102 ILE A O 1
ATOM 770 N N . LYS A 1 103 ? -12.799 7.221 27.228 1.00 82.81 103 LYS A N 1
ATOM 771 C CA . LYS A 1 103 ? -13.149 6.275 28.315 1.00 82.81 103 LYS A CA 1
ATOM 772 C C . LYS A 1 103 ? -12.579 4.867 28.119 1.00 82.81 103 LYS A C 1
ATOM 774 O O . LYS A 1 103 ? -12.523 4.080 29.055 1.00 82.81 103 LYS A O 1
ATOM 779 N N . GLU A 1 104 ? -12.184 4.558 26.896 1.00 83.00 104 GLU A N 1
ATOM 780 C CA . GLU A 1 104 ? -11.680 3.275 26.440 1.00 83.00 104 GLU A CA 1
ATOM 781 C C . GLU A 1 104 ? -10.174 3.119 26.619 1.00 83.00 104 GLU A C 1
ATOM 783 O O . GLU A 1 104 ? -9.663 2.018 26.427 1.00 83.00 104 GLU A O 1
ATOM 788 N N . PHE A 1 105 ? -9.468 4.197 26.961 1.00 88.44 105 PHE A N 1
ATOM 789 C CA . PHE A 1 105 ? -8.025 4.196 27.134 1.00 88.44 105 PHE A CA 1
ATOM 790 C C . PHE A 1 105 ? -7.635 3.962 28.595 1.00 88.44 105 PHE A C 1
ATOM 792 O O . PHE A 1 105 ? -8.092 4.655 29.510 1.00 88.44 105 PHE A O 1
ATOM 799 N N . PHE A 1 106 ? -6.737 3.001 28.800 1.00 92.75 106 PHE A N 1
ATOM 800 C CA . PHE A 1 106 ? -6.184 2.656 30.101 1.00 92.75 106 PHE A CA 1
ATOM 801 C C . PHE A 1 106 ? -4.664 2.572 30.047 1.00 92.75 106 PHE A C 1
ATOM 803 O O . PHE A 1 106 ? -4.074 2.096 29.075 1.00 92.75 106 PHE A O 1
ATOM 810 N N . VAL A 1 107 ? -4.026 2.954 31.148 1.00 93.00 107 VAL A N 1
ATOM 811 C CA . VAL A 1 107 ? -2.591 2.765 31.356 1.00 93.00 107 VAL A CA 1
ATOM 812 C C . VAL A 1 107 ? -2.388 1.749 32.462 1.00 93.00 107 VAL A C 1
ATOM 814 O O . VAL A 1 107 ? -2.860 1.945 33.584 1.00 93.00 107 VAL A O 1
ATOM 817 N N . ILE A 1 108 ? -1.652 0.682 32.153 1.00 94.38 108 ILE A N 1
ATOM 818 C CA . ILE A 1 108 ? -1.229 -0.311 33.137 1.00 94.38 108 ILE A CA 1
ATOM 819 C C . ILE A 1 108 ? 0.266 -0.156 33.366 1.00 94.38 108 ILE A C 1
ATOM 821 O O . ILE A 1 108 ? 1.075 -0.407 32.472 1.00 94.38 108 ILE A O 1
ATOM 825 N N . VAL A 1 109 ? 0.637 0.227 34.586 1.00 93.38 109 VAL A N 1
ATOM 826 C CA . VAL A 1 109 ? 2.038 0.238 35.013 1.00 93.38 109 VAL A CA 1
ATOM 827 C C . VAL A 1 109 ? 2.316 -1.024 35.815 1.00 93.38 109 VAL A C 1
ATOM 829 O O . VAL A 1 109 ? 1.569 -1.353 36.735 1.00 93.38 109 VAL A O 1
ATOM 832 N N . THR A 1 110 ? 3.397 -1.720 35.481 1.00 92.69 110 THR A N 1
ATOM 833 C CA . THR A 1 110 ? 3.902 -2.856 36.260 1.00 92.69 110 THR A CA 1
ATOM 834 C C . THR A 1 110 ? 5.181 -2.464 36.986 1.00 92.69 110 THR A C 1
ATOM 836 O O . THR A 1 110 ? 6.039 -1.800 36.411 1.00 92.69 110 THR A O 1
ATOM 839 N N . GLU A 1 111 ? 5.313 -2.861 38.248 1.00 90.12 111 GLU A N 1
ATOM 840 C CA . GLU A 1 111 ? 6.492 -2.603 39.083 1.00 90.12 111 GLU A CA 1
ATOM 841 C C . GLU A 1 111 ? 6.922 -3.887 39.793 1.00 90.12 111 GLU A C 1
ATOM 843 O O . GLU A 1 111 ? 6.086 -4.741 40.078 1.00 90.12 111 GLU A O 1
ATOM 848 N N . GLY A 1 112 ? 8.217 -4.029 40.077 1.00 85.62 112 GLY A N 1
ATOM 849 C CA . GLY A 1 112 ? 8.755 -5.164 40.831 1.00 85.62 112 GLY A CA 1
ATOM 850 C C . GLY A 1 112 ? 9.191 -6.351 39.968 1.00 85.62 112 GLY A C 1
ATOM 851 O O . GLY A 1 112 ? 9.204 -6.303 38.728 1.00 85.62 112 GLY A O 1
ATOM 852 N N . ARG A 1 113 ? 9.619 -7.434 40.623 1.00 81.50 113 ARG A N 1
ATOM 853 C CA . ARG A 1 113 ? 10.175 -8.635 39.980 1.00 81.50 113 ARG A CA 1
ATOM 854 C C . ARG A 1 113 ? 9.549 -9.900 40.560 1.00 81.50 113 ARG A C 1
ATOM 856 O O . ARG A 1 113 ? 9.239 -9.945 41.743 1.00 81.50 113 ARG A O 1
ATOM 863 N N . GLU A 1 114 ? 9.412 -10.904 39.695 1.00 78.81 114 GLU A N 1
ATOM 864 C CA . GLU A 1 114 ? 8.957 -12.258 40.040 1.00 78.81 114 GLU A CA 1
ATOM 865 C C . GLU A 1 114 ? 7.626 -12.263 40.805 1.00 78.81 114 GLU A C 1
ATOM 867 O O . GLU A 1 114 ? 6.601 -11.922 40.218 1.00 78.81 114 GLU A O 1
ATOM 872 N N . ASP A 1 115 ? 7.640 -12.630 42.084 1.00 77.69 115 ASP A N 1
ATOM 873 C CA . ASP A 1 115 ? 6.432 -12.795 42.894 1.00 77.69 115 ASP A CA 1
ATOM 874 C C . ASP A 1 115 ? 5.937 -11.482 43.530 1.00 77.69 115 ASP A C 1
ATOM 876 O O . ASP A 1 115 ? 4.791 -11.412 43.968 1.00 77.69 115 ASP A O 1
ATOM 880 N N . ASP A 1 116 ? 6.750 -10.417 43.535 1.00 84.31 116 ASP A N 1
ATOM 881 C CA . ASP A 1 116 ? 6.407 -9.102 44.108 1.00 84.31 116 ASP A CA 1
ATOM 882 C C . ASP A 1 116 ? 6.035 -8.086 43.014 1.00 84.31 116 ASP A C 1
ATOM 884 O O . ASP A 1 116 ? 6.530 -6.957 42.966 1.00 84.31 116 ASP A O 1
ATOM 888 N N . ILE A 1 117 ? 5.208 -8.516 42.054 1.00 87.94 117 ILE A N 1
ATOM 889 C CA . ILE A 1 117 ? 4.739 -7.634 40.980 1.00 87.94 117 ILE A CA 1
ATOM 890 C C . ILE A 1 117 ? 3.525 -6.842 41.449 1.00 87.94 117 ILE A C 1
ATOM 892 O O . ILE A 1 117 ? 2.469 -7.403 41.752 1.00 87.94 117 ILE A O 1
ATOM 896 N N . LYS A 1 118 ? 3.651 -5.520 41.379 1.00 92.00 118 LYS A N 1
ATOM 897 C CA . LYS A 1 118 ? 2.564 -4.572 41.606 1.00 92.00 118 LYS A CA 1
ATOM 898 C C . LYS A 1 118 ? 2.003 -4.073 40.287 1.00 92.00 118 LYS A C 1
ATOM 900 O O . LYS 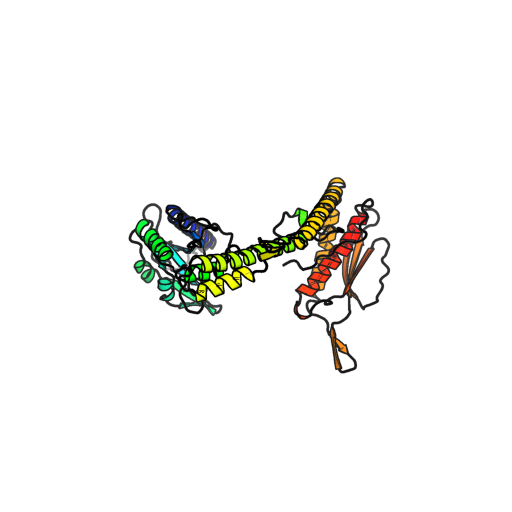A 1 118 ? 2.732 -3.904 39.305 1.00 92.00 118 LYS A O 1
ATOM 905 N N . TYR A 1 119 ? 0.702 -3.814 40.288 1.00 93.69 119 TYR A N 1
ATOM 906 C CA . TYR A 1 119 ? -0.026 -3.294 39.140 1.00 93.69 119 TYR A CA 1
ATOM 907 C C . TYR A 1 119 ? -0.689 -1.981 39.516 1.00 93.69 119 TYR A C 1
ATOM 909 O O . TYR A 1 119 ? -1.314 -1.875 40.569 1.00 93.69 119 TYR A O 1
ATOM 917 N N . PHE A 1 120 ? -0.596 -1.006 38.624 1.00 95.19 120 PHE A N 1
ATOM 918 C CA . PHE A 1 120 ? -1.278 0.273 38.753 1.00 95.19 120 PHE A CA 1
ATOM 919 C C . PHE A 1 120 ? -2.148 0.478 37.522 1.00 95.19 120 PHE A C 1
ATOM 921 O O . PHE A 1 120 ? -1.681 0.231 36.409 1.00 95.19 120 PHE A O 1
ATOM 928 N N . LEU A 1 121 ? -3.390 0.917 37.719 1.00 95.88 121 LEU A N 1
ATOM 929 C CA . LEU A 1 121 ? -4.357 1.115 36.640 1.00 95.88 121 LEU A CA 1
ATOM 930 C C . LEU A 1 121 ? -4.896 2.542 36.661 1.00 95.88 121 LEU A C 1
ATOM 932 O O . LEU A 1 121 ? -5.562 2.952 37.614 1.00 95.88 121 LEU A O 1
ATOM 936 N N . LEU A 1 122 ? -4.656 3.254 35.566 1.00 95.31 122 LEU A N 1
ATOM 937 C CA . LEU A 1 122 ? -5.207 4.576 35.310 1.00 95.31 122 LEU A CA 1
ATOM 938 C C . LEU A 1 122 ? -6.190 4.487 34.143 1.00 95.31 122 LEU A C 1
ATOM 940 O O . LEU A 1 122 ? -5.877 3.878 33.121 1.00 95.31 122 LEU A O 1
ATOM 944 N N . SER A 1 123 ? -7.356 5.107 34.289 1.00 92.88 123 SER A N 1
ATOM 945 C CA . SER A 1 123 ? -8.250 5.424 33.169 1.00 92.88 123 SER A CA 1
ATOM 946 C C . SER A 1 123 ? -7.765 6.676 32.433 1.00 92.88 123 SER A C 1
ATOM 948 O O . SER A 1 123 ? -6.938 7.427 32.953 1.00 92.88 123 SER A O 1
ATOM 950 N N . ALA A 1 124 ? -8.307 6.970 31.255 1.00 88.94 124 ALA A N 1
ATOM 951 C CA . ALA A 1 124 ? -8.009 8.228 30.573 1.00 88.94 124 ALA A CA 1
ATOM 952 C C . ALA A 1 124 ? -8.382 9.469 31.389 1.00 88.94 124 ALA A C 1
ATOM 954 O O . ALA A 1 124 ? -7.677 10.468 31.312 1.00 88.94 124 ALA A O 1
ATOM 955 N N . ALA A 1 125 ? -9.453 9.409 32.188 1.00 90.75 125 ALA A N 1
ATOM 956 C CA . ALA A 1 125 ? -9.812 10.497 33.096 1.00 90.75 125 ALA A CA 1
ATOM 957 C C . ALA A 1 125 ? -8.725 10.701 34.164 1.00 90.75 125 ALA A C 1
ATOM 959 O O . ALA A 1 125 ? -8.292 11.824 34.395 1.00 90.75 125 ALA A O 1
ATOM 960 N N . ASP A 1 126 ? -8.204 9.606 34.728 1.00 93.38 126 ASP A N 1
ATOM 961 C CA . ASP A 1 126 ? -7.084 9.670 35.673 1.00 93.38 126 ASP A CA 1
ATOM 962 C C . ASP A 1 126 ? -5.817 10.247 35.015 1.00 93.38 126 ASP A C 1
ATOM 964 O O . ASP A 1 126 ? -5.074 10.992 35.650 1.00 93.38 126 ASP A O 1
ATOM 968 N N . VAL A 1 127 ? -5.562 9.907 33.744 1.00 90.38 127 VAL A N 1
ATOM 969 C CA . VAL A 1 127 ? -4.432 10.441 32.964 1.00 90.38 127 VAL A CA 1
ATOM 970 C C . VAL A 1 127 ? -4.618 11.926 32.660 1.00 90.38 127 VAL A C 1
ATOM 972 O O . VAL A 1 127 ? -3.656 12.683 32.749 1.00 90.38 127 VAL A O 1
ATOM 975 N N . PHE A 1 128 ? -5.838 12.349 32.333 1.00 89.94 128 PHE A N 1
ATOM 976 C CA . PHE A 1 128 ? -6.177 13.736 32.022 1.00 89.94 128 PHE A CA 1
ATOM 977 C C . PHE A 1 128 ? -5.902 14.689 33.189 1.00 89.94 128 PHE A C 1
ATOM 979 O O . PHE A 1 128 ? -5.489 15.827 32.971 1.00 89.94 128 PHE A O 1
ATOM 986 N N . ASP A 1 129 ? -6.059 14.201 34.420 1.00 90.94 129 ASP A N 1
ATOM 987 C CA . ASP A 1 129 ? -5.805 14.958 35.648 1.00 90.94 129 ASP A CA 1
ATOM 988 C C . ASP A 1 129 ? -4.307 15.062 36.011 1.00 90.94 129 ASP A C 1
ATOM 990 O O . ASP A 1 129 ? -3.935 15.706 37.000 1.00 90.94 129 ASP A O 1
ATOM 994 N N . LEU A 1 130 ? -3.413 14.438 35.234 1.00 92.25 130 LEU A N 1
ATOM 995 C CA . LEU A 1 130 ? -1.971 14.505 35.464 1.00 92.25 130 LEU A CA 1
ATOM 996 C C . LEU A 1 130 ? -1.370 15.845 35.001 1.00 92.25 130 LEU A C 1
ATOM 998 O O . LEU A 1 130 ? -1.848 16.477 34.058 1.00 92.25 130 LEU A O 1
ATOM 1002 N N . PRO A 1 131 ? -0.253 16.286 35.609 1.00 91.00 131 PRO A N 1
ATOM 1003 C CA . PRO A 1 131 ? 0.430 17.501 35.181 1.00 91.00 131 PRO A CA 1
ATOM 1004 C C . PRO A 1 131 ? 1.023 17.354 33.772 1.00 91.00 131 PRO A C 1
ATOM 1006 O O . PRO A 1 131 ? 1.722 16.380 33.480 1.00 91.00 131 PRO A O 1
ATOM 1009 N N . ILE A 1 132 ? 0.808 18.367 32.929 1.00 90.25 132 ILE A N 1
ATOM 1010 C CA . ILE A 1 132 ? 1.344 18.425 31.564 1.00 90.25 132 ILE A CA 1
ATOM 1011 C C . ILE A 1 132 ? 2.771 18.992 31.562 1.00 90.25 132 ILE A C 1
ATOM 1013 O O . ILE A 1 132 ? 3.073 19.990 32.220 1.00 90.25 132 ILE A O 1
ATOM 1017 N N . LYS A 1 133 ? 3.651 18.377 30.770 1.00 90.38 133 LYS A N 1
ATOM 1018 C CA . LYS A 1 133 ? 5.003 18.849 30.450 1.00 90.38 133 LYS A CA 1
ATOM 1019 C C . LYS A 1 133 ? 5.165 19.012 28.943 1.00 90.38 133 LYS A C 1
ATOM 1021 O O . LYS A 1 133 ? 4.568 18.277 28.164 1.00 90.38 133 LYS A O 1
ATOM 1026 N N . LYS A 1 134 ? 6.025 19.945 28.534 1.00 88.56 134 LYS A N 1
ATOM 1027 C CA . LYS A 1 134 ? 6.444 20.117 27.136 1.00 88.56 134 LYS A CA 1
ATOM 1028 C C . LYS A 1 134 ? 7.855 19.593 26.946 1.00 88.56 134 LYS A C 1
ATOM 1030 O O . LYS A 1 134 ? 8.737 19.901 27.746 1.00 88.56 134 LYS A O 1
ATOM 1035 N N . ASN A 1 135 ? 8.076 18.828 25.882 1.00 82.44 135 ASN A N 1
ATOM 1036 C CA . ASN A 1 135 ? 9.431 18.468 25.478 1.00 82.44 135 ASN A CA 1
ATOM 1037 C C . ASN A 1 135 ? 10.111 19.619 24.709 1.00 82.44 135 ASN A C 1
ATOM 1039 O O . ASN A 1 135 ? 9.478 20.606 24.334 1.00 82.44 135 ASN A O 1
ATOM 1043 N N . ALA A 1 136 ? 11.406 19.467 24.418 1.00 76.75 136 ALA A N 1
ATOM 1044 C CA . ALA A 1 136 ? 12.190 20.460 23.672 1.00 76.75 136 ALA A CA 1
ATOM 1045 C C . ALA A 1 136 ? 11.672 20.738 22.242 1.00 76.75 136 ALA A C 1
ATOM 1047 O O . ALA A 1 136 ? 12.040 21.743 21.645 1.00 76.75 136 ALA A O 1
ATOM 1048 N N . LYS A 1 137 ? 10.819 19.860 21.695 1.00 77.50 137 LYS A N 1
ATOM 1049 C CA . LYS A 1 137 ? 10.178 19.992 20.377 1.00 77.50 137 LYS A CA 1
ATOM 1050 C C . LYS A 1 137 ? 8.750 20.558 20.463 1.00 77.50 137 LYS A C 1
ATOM 1052 O O . LYS A 1 137 ? 8.052 20.580 19.458 1.00 77.50 137 LYS A O 1
ATOM 1057 N N . GLY A 1 138 ? 8.298 20.977 21.648 1.00 81.44 138 GLY A N 1
ATOM 1058 C CA . GLY A 1 138 ? 6.966 21.542 21.872 1.00 81.44 138 GLY A CA 1
ATOM 1059 C C . GLY A 1 138 ? 5.822 20.528 22.000 1.00 81.44 138 GLY A C 1
ATOM 1060 O O . GLY A 1 138 ? 4.688 20.960 22.185 1.00 81.44 138 GLY A O 1
ATOM 1061 N N . LYS A 1 139 ? 6.082 19.211 21.950 1.00 82.31 139 LYS A N 1
ATOM 1062 C CA . LYS A 1 139 ? 5.047 18.180 22.163 1.00 82.31 139 LYS A CA 1
ATOM 1063 C C . LYS A 1 139 ? 4.683 18.098 23.650 1.00 82.31 139 LYS A C 1
ATOM 1065 O O . LYS A 1 139 ? 5.572 18.139 24.505 1.00 82.31 139 LYS A O 1
ATOM 1070 N N . GLU A 1 140 ? 3.387 18.001 23.935 1.00 87.69 140 GLU A N 1
ATOM 1071 C CA . GLU A 1 140 ? 2.818 17.926 25.284 1.00 87.69 140 GLU A CA 1
ATOM 1072 C C . GLU A 1 140 ? 2.659 16.471 25.753 1.00 87.69 140 GLU A C 1
ATOM 1074 O O . GLU A 1 140 ? 2.293 15.588 24.974 1.00 87.69 140 GLU A O 1
ATOM 1079 N N . PHE A 1 141 ? 2.943 16.230 27.035 1.00 89.00 141 PHE A N 1
ATOM 1080 C CA . PHE A 1 141 ? 2.851 14.921 27.683 1.00 89.00 141 PHE A CA 1
ATOM 1081 C C . PHE A 1 141 ? 2.269 15.052 29.089 1.00 89.00 141 PHE A C 1
ATOM 1083 O O . PHE A 1 141 ? 2.668 15.942 29.839 1.00 89.00 141 PHE A O 1
ATOM 1090 N N . TYR A 1 142 ? 1.407 14.121 29.480 1.00 90.88 142 TYR A N 1
ATOM 1091 C CA . TYR A 1 142 ? 1.014 13.891 30.865 1.00 90.88 142 TYR A CA 1
ATOM 1092 C C . TYR A 1 142 ? 2.138 13.183 31.621 1.00 90.88 142 TYR A C 1
ATOM 1094 O O . TYR A 1 142 ? 2.646 12.159 31.164 1.00 90.88 142 TYR A O 1
ATOM 1102 N N . SER A 1 143 ? 2.533 13.710 32.781 1.00 91.38 143 SER A N 1
ATOM 1103 C CA . SER A 1 143 ? 3.654 13.164 33.550 1.00 91.38 143 SER A CA 1
ATOM 1104 C C . SER A 1 143 ? 3.185 12.388 34.777 1.00 91.38 143 SER A C 1
ATOM 1106 O O . SER A 1 143 ? 2.701 12.953 35.761 1.00 91.38 143 SER A O 1
ATOM 1108 N N . LEU A 1 144 ? 3.389 11.074 34.734 1.00 91.25 144 LEU A N 1
ATOM 1109 C CA . LEU A 1 144 ? 3.103 10.145 35.815 1.00 91.25 144 LEU A CA 1
ATOM 1110 C C . LEU A 1 144 ? 4.357 9.945 36.673 1.00 91.25 144 LEU A C 1
ATOM 1112 O O . LEU A 1 144 ? 5.248 9.157 36.349 1.00 91.25 144 LEU A O 1
ATOM 1116 N N . THR A 1 145 ? 4.427 10.664 37.791 1.00 89.25 145 THR A N 1
ATOM 1117 C CA . THR A 1 145 ? 5.478 10.461 38.799 1.00 89.25 145 THR A CA 1
ATOM 1118 C C . THR A 1 145 ? 5.129 9.291 39.712 1.00 89.25 145 THR A C 1
ATOM 1120 O O . THR A 1 145 ? 3.964 8.917 39.844 1.00 89.25 145 THR A O 1
ATOM 1123 N N . SER A 1 146 ? 6.117 8.724 40.399 1.00 84.88 146 SER A N 1
ATOM 1124 C CA . SER A 1 146 ? 5.872 7.607 41.312 1.00 84.88 146 SER A CA 1
ATOM 1125 C C . SER A 1 146 ? 4.974 7.957 42.502 1.00 84.88 146 SER A C 1
ATOM 1127 O O . SER A 1 146 ? 4.100 7.175 42.867 1.00 84.88 146 SER A O 1
ATOM 1129 N N . ALA A 1 147 ? 5.118 9.163 43.060 1.00 83.94 147 ALA A N 1
ATOM 1130 C CA . ALA A 1 147 ? 4.257 9.651 44.138 1.00 83.94 147 ALA A CA 1
ATOM 1131 C C . ALA A 1 147 ? 2.778 9.718 43.721 1.00 83.94 147 ALA A C 1
ATOM 1133 O O . ALA A 1 147 ? 1.885 9.510 44.542 1.00 83.94 147 ALA A O 1
ATOM 1134 N N . VAL A 1 148 ? 2.518 10.004 42.442 1.00 85.88 148 VAL A N 1
ATOM 1135 C CA . VAL A 1 148 ? 1.167 10.019 41.877 1.00 85.88 148 VAL A CA 1
ATOM 1136 C C . VAL A 1 148 ? 0.714 8.603 41.520 1.00 85.88 148 VAL A C 1
ATOM 1138 O O . VAL A 1 148 ? -0.405 8.236 41.866 1.00 85.88 148 VAL A O 1
ATOM 1141 N N . ARG A 1 149 ? 1.592 7.781 40.924 1.00 89.69 149 ARG A N 1
ATOM 1142 C CA . ARG A 1 149 ? 1.321 6.380 40.558 1.00 89.69 149 ARG A CA 1
ATOM 1143 C C . ARG A 1 149 ? 0.769 5.566 41.726 1.00 89.69 149 ARG A C 1
ATOM 1145 O O . ARG A 1 149 ? -0.206 4.851 41.535 1.00 89.69 149 ARG A O 1
ATOM 1152 N N . ASN A 1 150 ? 1.338 5.710 42.923 1.00 87.31 150 ASN A N 1
ATOM 1153 C CA . ASN A 1 150 ? 0.943 4.922 44.098 1.00 87.31 150 ASN A CA 1
ATOM 1154 C C . ASN A 1 150 ? -0.530 5.095 44.508 1.00 87.31 150 ASN A C 1
ATOM 1156 O O . ASN A 1 150 ? -1.077 4.242 45.196 1.00 87.31 150 ASN A O 1
ATOM 1160 N N . LYS A 1 151 ? -1.200 6.168 44.067 1.00 90.94 151 LYS A N 1
ATOM 1161 C CA . LYS A 1 151 ? -2.642 6.365 44.292 1.00 90.94 151 LYS A CA 1
ATOM 1162 C C . LYS A 1 151 ? -3.513 5.406 43.476 1.00 90.94 151 LYS A C 1
ATOM 1164 O O . LYS A 1 151 ? -4.676 5.214 43.808 1.00 90.94 151 LYS A O 1
ATOM 1169 N N . TYR A 1 152 ? -2.948 4.834 42.418 1.00 92.75 152 TYR A N 1
ATOM 1170 C CA . TYR A 1 152 ? -3.629 3.985 41.446 1.00 92.75 152 TYR A CA 1
ATOM 1171 C C . TYR A 1 152 ? -3.228 2.512 41.578 1.00 92.75 152 TYR A C 1
ATOM 1173 O O . TYR A 1 152 ? -3.442 1.735 40.647 1.00 92.75 152 TYR A O 1
ATOM 1181 N N . GLU A 1 153 ? -2.611 2.126 42.702 1.00 93.69 153 GLU A N 1
ATOM 1182 C CA . GLU A 1 153 ? -2.247 0.734 42.973 1.00 93.69 153 GLU A CA 1
ATOM 1183 C C . GLU A 1 153 ? -3.511 -0.125 43.016 1.00 93.69 153 GLU A C 1
ATOM 1185 O O . GLU A 1 153 ? -4.473 0.168 43.730 1.00 93.69 153 GLU A O 1
ATOM 1190 N N . ALA A 1 154 ? -3.529 -1.182 42.211 1.00 91.25 154 ALA A N 1
ATOM 1191 C CA . ALA A 1 154 ? -4.648 -2.098 42.178 1.00 91.25 154 ALA A CA 1
ATOM 1192 C C . ALA A 1 154 ? -4.627 -2.990 43.424 1.00 91.25 154 ALA A C 1
ATOM 1194 O O . ALA A 1 154 ? -3.600 -3.569 43.769 1.00 91.25 154 ALA A O 1
ATOM 1195 N N . ALA A 1 155 ? -5.797 -3.203 44.031 1.00 88.88 155 ALA A N 1
ATOM 1196 C CA . ALA A 1 155 ? -5.968 -4.134 45.153 1.00 88.88 155 ALA A CA 1
ATOM 1197 C C . ALA A 1 155 ? -5.683 -5.611 44.788 1.00 88.88 155 ALA A C 1
ATOM 1199 O O . ALA A 1 155 ? -5.691 -6.486 45.649 1.00 88.88 155 ALA A O 1
ATOM 1200 N N . GLY A 1 156 ? -5.465 -5.897 43.503 1.00 90.56 156 GLY A N 1
ATOM 1201 C CA . GLY A 1 156 ? -5.114 -7.203 42.964 1.00 90.56 156 GLY A CA 1
ATOM 1202 C C . GLY A 1 156 ? -5.441 -7.297 41.474 1.00 90.56 156 GLY A C 1
ATOM 1203 O O . GLY A 1 156 ? -6.152 -6.451 40.926 1.00 90.56 156 GLY A O 1
ATOM 1204 N N . LYS A 1 157 ? -4.954 -8.359 40.820 1.00 92.69 157 LYS A N 1
ATOM 1205 C CA . LYS A 1 157 ? -5.206 -8.622 39.391 1.00 92.69 157 LYS A CA 1
ATOM 1206 C C . LYS A 1 157 ? -6.700 -8.664 39.065 1.00 92.69 157 LYS A C 1
ATOM 1208 O O . LYS A 1 157 ? -7.137 -8.019 38.121 1.00 92.69 157 LYS A O 1
ATOM 1213 N N . THR A 1 158 ? -7.487 -9.364 39.883 1.00 92.81 158 THR A N 1
ATOM 1214 C CA . THR A 1 158 ? -8.938 -9.487 39.694 1.00 92.81 158 THR A CA 1
ATOM 1215 C C . THR A 1 158 ? -9.629 -8.130 39.733 1.00 92.81 158 THR A C 1
ATOM 1217 O O . THR A 1 158 ? -10.350 -7.807 38.800 1.00 92.81 158 THR A O 1
ATOM 1220 N N . ALA A 1 159 ? -9.339 -7.300 40.740 1.00 91.19 159 ALA A N 1
ATOM 1221 C CA . ALA A 1 159 ? -9.942 -5.973 40.872 1.00 91.19 159 ALA A CA 1
ATOM 1222 C C . ALA A 1 159 ? -9.579 -5.045 39.698 1.00 91.19 159 ALA A C 1
ATOM 1224 O O . ALA A 1 159 ? -10.411 -4.266 39.238 1.00 91.19 159 ALA A O 1
ATOM 1225 N N . LEU A 1 160 ? -8.347 -5.152 39.188 1.00 94.44 160 LEU A N 1
ATOM 1226 C CA . LEU A 1 160 ? -7.906 -4.437 37.991 1.00 94.44 160 LEU A CA 1
ATOM 1227 C C . LEU A 1 160 ? -8.717 -4.867 36.763 1.00 94.44 160 LEU A C 1
ATOM 1229 O O . LEU A 1 160 ? -9.274 -4.022 36.064 1.00 94.44 160 LEU A O 1
ATOM 1233 N N . LEU A 1 161 ? -8.802 -6.176 36.512 1.00 94.00 161 LEU A N 1
ATOM 1234 C CA . LEU A 1 161 ? -9.532 -6.730 35.371 1.00 94.00 161 LEU A CA 1
ATOM 1235 C C . LEU A 1 161 ? -11.042 -6.453 35.468 1.00 94.00 161 LEU A C 1
ATOM 1237 O O . LEU A 1 161 ? -11.664 -6.166 34.449 1.00 94.00 161 LEU A O 1
ATOM 1241 N N . ASP A 1 162 ? -11.620 -6.498 36.674 1.00 92.81 162 ASP A N 1
ATOM 1242 C CA . ASP A 1 162 ? -13.019 -6.143 36.941 1.00 92.81 162 ASP A CA 1
ATOM 1243 C C . ASP A 1 162 ? -13.287 -4.678 36.600 1.00 92.81 162 ASP A C 1
ATOM 1245 O O . ASP A 1 162 ? -14.285 -4.373 35.955 1.00 92.81 162 ASP A O 1
ATOM 1249 N N . ARG A 1 163 ? -12.385 -3.765 36.986 1.00 92.31 163 ARG A N 1
ATOM 1250 C CA . ARG A 1 163 ? -12.519 -2.339 36.666 1.00 92.31 163 ARG A CA 1
ATOM 1251 C C . ARG A 1 163 ? -12.534 -2.110 35.157 1.00 92.31 163 ARG A C 1
ATOM 1253 O O . ARG A 1 163 ? -13.467 -1.488 34.664 1.00 92.31 163 ARG A O 1
ATOM 1260 N N . ILE A 1 164 ? -11.567 -2.678 34.429 1.00 92.25 164 ILE A N 1
ATOM 1261 C CA . ILE A 1 164 ? -11.529 -2.586 32.961 1.00 92.25 164 ILE A CA 1
ATOM 1262 C C . ILE A 1 164 ? -12.823 -3.149 32.371 1.00 92.25 164 ILE A C 1
ATOM 1264 O O . ILE A 1 164 ? -13.482 -2.484 31.582 1.00 92.25 164 ILE A O 1
ATOM 1268 N N . GLN A 1 165 ? -13.231 -4.355 32.772 1.00 90.50 165 GLN A N 1
ATOM 1269 C CA . GLN A 1 165 ? -14.445 -4.975 32.250 1.00 90.50 165 GLN A CA 1
ATOM 1270 C C . GLN A 1 165 ? -15.694 -4.129 32.519 1.00 90.50 165 GLN A C 1
ATOM 1272 O O . GLN A 1 165 ? -16.492 -3.939 31.606 1.00 90.50 165 GLN A O 1
ATOM 1277 N N . ASN A 1 166 ? -15.867 -3.615 33.736 1.00 90.00 166 ASN A N 1
ATOM 1278 C CA . ASN A 1 166 ? -17.020 -2.796 34.101 1.00 90.00 166 ASN A CA 1
ATOM 1279 C C . ASN A 1 166 ? -17.066 -1.499 33.290 1.00 90.00 166 ASN A C 1
ATOM 1281 O O . ASN A 1 166 ? -18.130 -1.147 32.783 1.00 90.00 166 ASN A O 1
ATOM 1285 N N . ASP A 1 167 ? -15.917 -0.851 33.091 1.00 88.00 167 ASP A N 1
ATOM 1286 C CA . ASP A 1 167 ? -15.814 0.353 32.266 1.00 88.00 167 ASP A CA 1
ATOM 1287 C C . ASP A 1 167 ? -16.145 0.043 30.798 1.00 88.00 167 ASP A C 1
ATOM 1289 O O . ASP A 1 167 ? -16.915 0.772 30.173 1.00 88.00 167 ASP A O 1
ATOM 1293 N N . LEU A 1 168 ? -15.667 -1.086 30.256 1.00 86.62 168 LEU A N 1
ATOM 1294 C CA . LEU A 1 168 ? -16.036 -1.520 28.906 1.00 86.62 168 LEU A CA 1
ATOM 1295 C C . LEU A 1 168 ? -17.531 -1.862 28.801 1.00 86.62 168 LEU A C 1
ATOM 1297 O O . LEU A 1 168 ? -18.119 -1.628 27.742 1.00 86.62 168 LEU A O 1
ATOM 1301 N N . VAL A 1 169 ? -18.134 -2.417 29.861 1.00 84.06 169 VAL A N 1
ATOM 1302 C CA . VAL A 1 169 ? -19.538 -2.850 29.896 1.00 84.06 169 VAL A CA 1
ATOM 1303 C C . VAL A 1 169 ? -20.519 -1.687 30.043 1.00 84.06 169 VAL A C 1
ATOM 1305 O O . VAL A 1 169 ? -21.609 -1.738 29.471 1.00 84.06 169 VAL A O 1
ATOM 1308 N N . ALA A 1 170 ? -20.144 -0.648 30.785 1.00 83.19 170 ALA A N 1
ATOM 1309 C CA . ALA A 1 170 ? -20.988 0.510 31.067 1.00 83.19 170 ALA A CA 1
ATOM 1310 C C . ALA A 1 170 ? -21.173 1.456 29.864 1.00 83.19 170 ALA A C 1
ATOM 1312 O O . ALA A 1 170 ? -21.885 2.456 29.971 1.00 83.19 170 ALA A O 1
ATOM 1313 N N . ARG A 1 171 ? -20.536 1.166 28.723 1.00 75.00 171 ARG A N 1
ATOM 1314 C CA . ARG A 1 171 ? -20.577 2.016 27.528 1.00 75.00 171 ARG A CA 1
ATOM 1315 C C . ARG A 1 171 ? -21.895 1.931 26.775 1.00 75.00 171 ARG A C 1
ATOM 1317 O O . ARG A 1 171 ? -22.482 0.857 26.617 1.00 75.00 171 ARG A O 1
ATOM 1324 N N . THR A 1 172 ? -22.305 3.084 26.254 1.00 70.94 172 THR A N 1
ATOM 1325 C CA . THR A 1 172 ? -23.421 3.196 25.312 1.00 70.94 172 THR A CA 1
ATOM 1326 C C . THR A 1 172 ? -22.997 2.742 23.912 1.00 70.94 172 THR A C 1
ATOM 1328 O O . THR A 1 172 ? -21.806 2.713 23.597 1.00 70.94 172 THR A O 1
ATOM 1331 N N . ALA A 1 173 ? -23.969 2.401 23.059 1.00 62.28 173 ALA A N 1
ATOM 1332 C CA . ALA A 1 173 ? -23.708 2.058 21.658 1.00 62.28 173 ALA A CA 1
ATOM 1333 C C . ALA A 1 173 ? -22.985 3.201 20.920 1.00 62.28 173 ALA A C 1
ATOM 1335 O O . ALA A 1 173 ? -21.948 2.971 20.318 1.00 62.28 173 ALA A O 1
ATOM 1336 N N . GLU A 1 174 ? -23.433 4.447 21.105 1.00 63.94 174 GLU A N 1
ATOM 1337 C CA . GLU A 1 174 ? -22.818 5.645 20.511 1.00 63.94 174 GLU A CA 1
ATOM 1338 C C . GLU A 1 174 ? -21.333 5.815 20.880 1.00 63.94 174 GLU A C 1
ATOM 1340 O O . GLU A 1 174 ? -20.508 6.161 20.036 1.00 63.94 174 GLU A O 1
ATOM 1345 N N . GLN A 1 175 ? -20.966 5.545 22.139 1.00 68.38 175 GLN A N 1
ATOM 1346 C CA . GLN A 1 175 ? -19.567 5.587 22.583 1.00 68.38 175 GLN A CA 1
ATOM 1347 C C . GLN A 1 175 ? -18.742 4.488 21.911 1.00 68.38 175 GLN A C 1
ATOM 1349 O O . GLN A 1 175 ? -17.608 4.727 21.500 1.00 68.38 175 GLN A O 1
ATOM 1354 N N . ASN A 1 176 ? -19.327 3.299 21.760 1.00 69.50 176 ASN A N 1
ATOM 1355 C CA . ASN A 1 176 ? -18.678 2.186 21.086 1.00 69.50 176 ASN A CA 1
ATOM 1356 C C . ASN A 1 176 ? -18.488 2.466 19.587 1.00 69.50 176 ASN A C 1
ATOM 1358 O O . ASN A 1 176 ? -17.396 2.259 19.074 1.00 69.50 176 ASN A O 1
ATOM 1362 N N . ASP A 1 177 ? -19.489 3.022 18.909 1.00 60.78 177 ASP A N 1
ATOM 1363 C CA . ASP A 1 177 ? -19.414 3.374 17.488 1.00 60.78 177 ASP A CA 1
ATOM 1364 C C . ASP A 1 177 ? -18.414 4.507 17.243 1.00 60.78 177 ASP A C 1
ATOM 1366 O O . ASP A 1 177 ? -17.589 4.434 16.332 1.00 60.78 177 ASP A O 1
ATOM 1370 N N . LYS A 1 178 ? -18.405 5.536 18.104 1.00 65.94 178 LYS A N 1
ATOM 1371 C CA . LYS A 1 178 ? -17.394 6.601 18.054 1.00 65.94 178 LYS A CA 1
ATOM 1372 C C . LYS A 1 178 ? -15.988 6.027 18.210 1.00 65.94 178 LYS A C 1
ATOM 1374 O O . LYS A 1 178 ? -15.084 6.437 17.480 1.00 65.94 178 LYS A O 1
ATOM 1379 N N . LEU A 1 179 ? -15.801 5.066 19.115 1.00 66.94 179 LEU A N 1
ATOM 1380 C CA . LEU A 1 179 ? -14.531 4.369 19.256 1.00 66.94 179 LEU A CA 1
ATOM 1381 C C . LEU A 1 179 ? -14.200 3.556 18.008 1.00 66.94 179 LEU A C 1
ATOM 1383 O O . LEU A 1 179 ? -13.093 3.705 17.533 1.00 66.94 179 LEU A O 1
ATOM 1387 N N . LEU A 1 180 ? -15.095 2.739 17.450 1.00 62.31 180 LEU A N 1
ATOM 1388 C CA . LEU A 1 180 ? -14.803 1.966 16.232 1.00 62.31 180 LEU A CA 1
ATOM 1389 C C . LEU A 1 180 ? -14.477 2.871 15.028 1.00 62.31 180 LEU A C 1
ATOM 1391 O O . LEU A 1 180 ? -13.664 2.526 14.177 1.00 62.31 180 LEU A O 1
ATOM 1395 N N . ASN A 1 181 ? -15.051 4.070 14.985 1.00 55.88 181 ASN A N 1
ATOM 1396 C CA . ASN A 1 181 ? -14.706 5.075 13.981 1.00 55.88 181 ASN A CA 1
ATOM 1397 C C . ASN A 1 181 ? -13.345 5.751 14.252 1.00 55.88 181 ASN A C 1
ATOM 1399 O O . ASN A 1 181 ? -12.702 6.235 13.323 1.00 55.88 181 ASN A O 1
ATOM 1403 N N . THR A 1 182 ? -12.890 5.782 15.511 1.00 55.06 182 THR A N 1
ATOM 1404 C CA . THR A 1 182 ? -11.619 6.406 15.939 1.00 55.06 182 THR A CA 1
ATOM 1405 C C . THR A 1 182 ? -10.458 5.402 15.939 1.00 55.06 182 THR A C 1
ATOM 1407 O O . THR A 1 182 ? -9.408 5.619 15.335 1.00 55.06 182 THR A O 1
ATOM 1410 N N . VAL A 1 183 ? -10.659 4.271 16.609 1.00 48.97 183 VAL A N 1
ATOM 1411 C CA . VAL A 1 183 ? -9.874 3.043 16.553 1.00 48.97 183 VAL A CA 1
ATOM 1412 C C . VAL A 1 183 ? -10.173 2.416 15.213 1.00 48.97 183 VAL A C 1
ATOM 1414 O O . VAL A 1 183 ? -11.123 1.667 15.102 1.00 48.97 183 VAL A O 1
ATOM 1417 N N . ARG A 1 184 ? -9.380 2.763 14.205 1.00 48.69 184 ARG A N 1
ATOM 1418 C CA . ARG A 1 184 ? -9.433 2.293 12.813 1.00 48.69 184 ARG A CA 1
ATOM 1419 C C . ARG A 1 184 ? -9.633 0.770 12.676 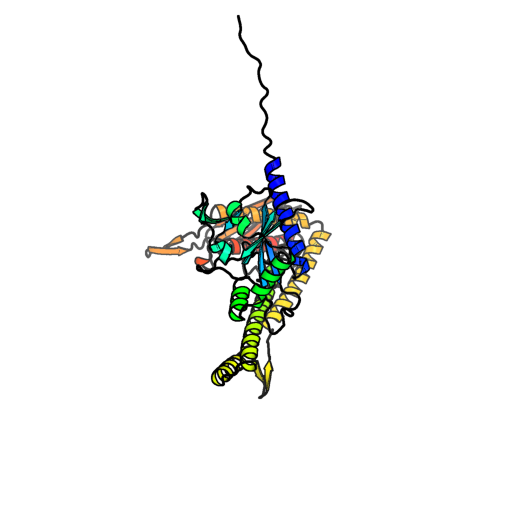1.00 48.69 184 ARG A C 1
ATOM 1421 O O . ARG A 1 184 ? -8.693 0.038 12.363 1.00 48.69 184 ARG A O 1
ATOM 1428 N N . VAL A 1 185 ? -10.850 0.281 12.892 1.00 43.31 185 VAL A N 1
ATOM 1429 C CA . VAL A 1 185 ? -11.207 -1.128 12.742 1.00 43.31 185 VAL A CA 1
ATOM 1430 C C . VAL A 1 185 ? -11.082 -1.499 11.276 1.00 43.31 185 VAL A C 1
ATOM 1432 O O . VAL A 1 185 ? -11.485 -0.712 10.421 1.00 43.31 185 VAL A O 1
ATOM 1435 N N . PRO A 1 186 ? -10.486 -2.668 10.988 1.00 43.44 186 PRO A N 1
ATOM 1436 C CA . PRO A 1 186 ? -9.294 -2.734 10.150 1.00 43.44 186 PRO A CA 1
ATOM 1437 C C . PRO A 1 186 ? -9.379 -1.717 9.015 1.00 43.44 186 PRO A C 1
ATOM 1439 O O . PRO A 1 186 ? -9.986 -1.966 7.970 1.00 43.44 186 PRO A O 1
ATOM 1442 N N . ASN A 1 187 ? -8.731 -0.565 9.196 1.00 39.94 187 ASN A N 1
ATOM 1443 C CA . ASN A 1 187 ? -8.312 0.168 8.021 1.00 39.94 187 ASN A CA 1
ATOM 1444 C C . ASN A 1 187 ? -7.273 -0.741 7.378 1.00 39.94 187 ASN A C 1
ATOM 1446 O O . ASN A 1 187 ? -6.120 -0.768 7.797 1.00 39.94 187 ASN A O 1
ATOM 1450 N N . PHE A 1 188 ? -7.714 -1.597 6.457 1.00 48.31 188 PHE A N 1
ATOM 1451 C CA . PHE A 1 188 ? -6.801 -2.353 5.636 1.00 48.31 188 PHE A CA 1
ATOM 1452 C C . PHE A 1 188 ? -5.978 -1.300 4.901 1.00 48.31 188 PHE A C 1
ATOM 1454 O O . PHE A 1 188 ? -6.433 -0.721 3.911 1.00 48.31 188 PHE A O 1
ATOM 1461 N N . GLU A 1 189 ? -4.794 -0.988 5.419 1.00 47.81 189 GLU A N 1
ATOM 1462 C CA . GLU A 1 189 ? -3.819 -0.228 4.667 1.00 47.81 189 GLU A CA 1
ATOM 1463 C C . GLU A 1 189 ? -3.410 -1.127 3.513 1.00 47.81 189 GLU A C 1
ATOM 1465 O O . GLU A 1 189 ? -2.559 -2.014 3.605 1.00 47.81 189 GLU A O 1
ATOM 1470 N N . PHE A 1 190 ? -4.125 -0.960 2.405 1.00 59.28 190 PHE A N 1
ATOM 1471 C CA . PHE A 1 190 ? -3.812 -1.630 1.169 1.00 59.28 190 PHE A CA 1
ATOM 1472 C C . PHE A 1 190 ? -2.583 -0.949 0.590 1.00 59.28 190 PHE A C 1
ATOM 1474 O O . PHE A 1 190 ? -2.667 -0.152 -0.336 1.00 59.28 190 PHE A O 1
ATOM 1481 N N . LEU A 1 191 ? -1.414 -1.268 1.129 1.00 64.00 191 LEU A N 1
ATOM 1482 C CA . LEU A 1 191 ? -0.176 -0.906 0.467 1.00 64.00 191 LEU A CA 1
ATOM 1483 C C . LEU A 1 191 ? -0.096 -1.719 -0.826 1.00 64.00 191 LEU A C 1
ATOM 1485 O O . LEU A 1 191 ? -0.275 -2.943 -0.819 1.00 64.00 191 LEU A O 1
ATOM 1489 N N . ARG A 1 192 ? 0.212 -1.055 -1.945 1.00 65.81 192 ARG A N 1
ATOM 1490 C CA . ARG A 1 192 ? 0.445 -1.719 -3.244 1.00 65.81 192 ARG A CA 1
ATOM 1491 C C . ARG A 1 192 ? 1.538 -2.792 -3.139 1.00 65.81 192 ARG A C 1
ATOM 1493 O O . ARG A 1 192 ? 1.504 -3.791 -3.849 1.00 65.81 192 ARG A O 1
ATOM 1500 N N . ARG A 1 193 ? 2.473 -2.606 -2.200 1.00 67.75 193 ARG A N 1
ATOM 1501 C CA . ARG A 1 193 ? 3.586 -3.517 -1.893 1.00 67.75 193 ARG A CA 1
ATOM 1502 C C . ARG A 1 193 ? 3.228 -4.667 -0.946 1.00 67.75 193 ARG A C 1
ATOM 1504 O O . ARG A 1 193 ? 4.069 -5.525 -0.709 1.00 67.75 193 ARG A O 1
ATOM 1511 N N . SER A 1 194 ? 1.999 -4.722 -0.428 1.00 74.00 194 SER A N 1
ATOM 1512 C CA . SER A 1 194 ? 1.519 -5.802 0.449 1.00 74.00 194 SER A CA 1
ATOM 1513 C C . SER A 1 194 ? 1.113 -7.048 -0.359 1.00 74.00 194 SER A C 1
ATOM 1515 O O . SER A 1 194 ? -0.032 -7.516 -0.309 1.00 74.00 194 SER A O 1
ATOM 1517 N N . ILE A 1 195 ? 2.054 -7.528 -1.180 1.00 79.31 195 ILE A N 1
ATOM 1518 C CA . ILE A 1 195 ? 2.024 -8.770 -1.963 1.00 79.31 195 ILE A CA 1
ATOM 1519 C C . ILE A 1 195 ? 3.454 -9.327 -2.068 1.00 79.31 195 ILE A C 1
ATOM 1521 O O . ILE A 1 195 ? 4.425 -8.610 -1.839 1.00 79.31 195 ILE A O 1
ATOM 1525 N N . GLU A 1 196 ? 3.605 -10.609 -2.413 1.00 78.69 196 GLU A N 1
ATOM 1526 C CA . GLU A 1 196 ? 4.935 -11.220 -2.561 1.00 78.69 196 GLU A CA 1
ATOM 1527 C C . GLU A 1 196 ? 5.814 -10.457 -3.567 1.00 78.69 196 GLU A C 1
ATOM 1529 O O . GLU A 1 196 ? 5.353 -10.059 -4.639 1.00 78.69 196 GLU A O 1
ATOM 1534 N N . SER A 1 197 ? 7.109 -10.334 -3.261 1.00 84.81 197 SER A N 1
ATOM 1535 C CA . SER A 1 197 ? 8.075 -9.540 -4.037 1.00 84.81 197 SER A CA 1
ATOM 1536 C C . SER A 1 197 ? 8.142 -9.905 -5.520 1.00 84.81 197 SER A C 1
ATOM 1538 O O . SER A 1 197 ? 8.350 -9.032 -6.358 1.00 84.81 197 SER A O 1
ATOM 1540 N N . LYS A 1 198 ? 7.900 -11.173 -5.872 1.00 86.75 198 LYS A N 1
ATOM 1541 C CA . LYS A 1 198 ? 7.896 -11.625 -7.269 1.00 86.75 198 LYS A CA 1
ATOM 1542 C C . LYS A 1 198 ? 6.831 -10.939 -8.129 1.00 86.75 198 LYS A C 1
ATOM 1544 O O . LYS A 1 198 ? 7.016 -10.855 -9.336 1.00 86.75 198 LYS A O 1
ATOM 1549 N N . TRP A 1 199 ? 5.749 -10.444 -7.528 1.00 89.19 199 TRP A N 1
ATOM 1550 C CA . TRP A 1 199 ? 4.677 -9.712 -8.211 1.00 89.19 199 TRP A CA 1
ATOM 1551 C C . TRP A 1 199 ? 4.919 -8.199 -8.266 1.00 89.19 199 TRP A C 1
ATOM 1553 O O . TRP A 1 199 ? 4.163 -7.487 -8.918 1.00 89.19 199 TRP A O 1
ATOM 1563 N N . LEU A 1 200 ? 5.962 -7.713 -7.583 1.00 87.75 200 LEU A N 1
ATOM 1564 C CA . LEU A 1 200 ? 6.373 -6.307 -7.587 1.00 87.75 200 LEU A CA 1
ATOM 1565 C C . LEU A 1 200 ? 7.376 -5.990 -8.699 1.00 87.75 200 LEU A C 1
ATOM 1567 O O . LEU A 1 200 ? 7.689 -4.823 -8.916 1.00 87.75 200 LEU A O 1
ATOM 1571 N N . TYR A 1 201 ? 7.905 -7.002 -9.391 1.00 89.69 201 TYR A N 1
ATOM 1572 C CA . TYR A 1 201 ? 8.792 -6.760 -10.521 1.00 89.69 201 TYR A CA 1
ATOM 1573 C C . TYR A 1 201 ? 8.029 -6.046 -11.650 1.00 89.69 201 TYR A C 1
ATOM 1575 O O . TYR A 1 201 ? 6.935 -6.490 -12.004 1.00 89.69 201 TYR A O 1
ATOM 1583 N N . PRO A 1 202 ? 8.586 -4.982 -12.254 1.00 90.88 202 PRO A N 1
ATOM 1584 C CA . PRO A 1 202 ? 7.922 -4.201 -13.300 1.00 90.88 202 PRO A CA 1
ATOM 1585 C C . PRO A 1 202 ? 8.000 -4.907 -14.661 1.00 90.88 202 PRO A C 1
ATOM 1587 O O . PRO A 1 202 ? 8.560 -4.401 -15.631 1.00 90.88 202 PRO A O 1
ATOM 1590 N N . ILE A 1 203 ? 7.467 -6.125 -14.727 1.00 92.62 203 ILE A N 1
ATOM 1591 C CA . ILE A 1 203 ? 7.377 -6.899 -15.960 1.00 92.62 203 ILE A CA 1
ATOM 1592 C C . ILE A 1 203 ? 6.147 -6.409 -16.718 1.00 92.62 203 ILE A C 1
ATOM 1594 O O . ILE A 1 203 ? 5.005 -6.634 -16.308 1.00 92.62 203 ILE A O 1
ATOM 1598 N N . ALA A 1 204 ? 6.397 -5.719 -17.830 1.00 91.75 204 ALA A N 1
ATOM 1599 C CA . ALA A 1 204 ? 5.351 -5.199 -18.697 1.00 91.75 204 ALA A CA 1
ATOM 1600 C C . ALA A 1 204 ? 4.403 -6.319 -19.153 1.00 91.75 204 ALA A C 1
ATOM 1602 O O . ALA A 1 204 ? 4.840 -7.439 -19.432 1.00 91.75 204 ALA A O 1
ATOM 1603 N N . ASN A 1 205 ? 3.106 -6.018 -19.220 1.00 92.94 205 ASN A N 1
ATOM 1604 C CA . ASN A 1 205 ? 2.065 -6.905 -19.733 1.00 92.94 205 ASN A CA 1
ATOM 1605 C C . ASN A 1 205 ? 0.852 -6.109 -20.239 1.00 92.94 205 ASN A C 1
ATOM 1607 O O . ASN A 1 205 ? 0.678 -4.933 -19.922 1.00 92.94 205 ASN A O 1
ATOM 1611 N N . GLU A 1 206 ? 0.017 -6.773 -21.027 1.00 92.38 206 GLU A N 1
ATOM 1612 C CA . GLU A 1 206 ? -1.092 -6.202 -21.795 1.00 92.38 206 GLU A CA 1
ATOM 1613 C C . GLU A 1 206 ? -2.355 -5.974 -20.938 1.00 92.38 206 GLU A C 1
ATOM 1615 O O . GLU A 1 206 ? -3.316 -5.343 -21.376 1.00 92.38 206 GLU A O 1
ATOM 1620 N N . HIS A 1 207 ? -2.373 -6.482 -19.705 1.00 92.31 207 HIS A N 1
ATOM 1621 C CA . HIS A 1 207 ? -3.591 -6.609 -18.903 1.00 92.31 207 HIS A CA 1
ATOM 1622 C C . HIS A 1 207 ? -3.633 -5.655 -17.708 1.00 92.31 207 HIS A C 1
ATOM 1624 O O . HIS A 1 207 ? -4.716 -5.211 -17.329 1.00 92.31 207 HIS A O 1
ATOM 1630 N N . GLY A 1 208 ? -2.478 -5.262 -17.167 1.00 90.50 208 GLY A N 1
ATOM 1631 C CA . GLY A 1 208 ? -2.372 -4.242 -16.125 1.00 90.50 208 GLY A CA 1
ATOM 1632 C C . GLY A 1 208 ? -1.195 -4.446 -15.180 1.00 90.50 208 GLY A C 1
ATOM 1633 O O . GLY A 1 208 ? -0.571 -5.506 -15.119 1.00 90.50 208 GLY A O 1
ATOM 1634 N N . TYR A 1 209 ? -0.901 -3.413 -14.395 1.00 90.62 209 TYR A N 1
ATOM 1635 C CA . TYR A 1 209 ? 0.091 -3.512 -13.334 1.00 90.62 209 TYR A CA 1
ATOM 1636 C C . TYR A 1 209 ? -0.514 -4.243 -12.127 1.00 90.62 209 TYR A C 1
ATOM 1638 O O . TYR A 1 209 ? -1.468 -3.759 -11.518 1.00 90.62 209 TYR A O 1
ATOM 1646 N N . ILE A 1 210 ? 0.022 -5.422 -11.788 1.00 92.00 210 ILE A N 1
ATOM 1647 C CA . ILE A 1 210 ? -0.545 -6.320 -10.763 1.00 92.00 210 ILE A CA 1
ATOM 1648 C C . ILE A 1 210 ? -0.782 -5.609 -9.416 1.00 92.00 210 ILE A C 1
ATOM 1650 O O . ILE A 1 210 ? -1.888 -5.739 -8.884 1.00 92.00 210 ILE A O 1
ATOM 1654 N N . PRO A 1 211 ? 0.171 -4.825 -8.868 1.00 87.12 211 PRO A N 1
ATOM 1655 C CA . PRO A 1 211 ? -0.058 -4.075 -7.632 1.00 87.12 211 PRO A CA 1
ATOM 1656 C C . PRO A 1 211 ? -1.247 -3.112 -7.705 1.00 87.12 211 PRO A C 1
ATOM 1658 O O . PRO A 1 211 ? -2.007 -3.011 -6.743 1.00 87.12 211 PRO A O 1
ATOM 1661 N N . ASP A 1 212 ? -1.445 -2.446 -8.845 1.00 85.06 212 ASP A N 1
ATOM 1662 C CA . ASP A 1 212 ? -2.569 -1.529 -9.041 1.00 85.06 212 ASP A CA 1
ATOM 1663 C C . ASP A 1 212 ? -3.895 -2.278 -9.150 1.00 85.06 212 ASP A C 1
ATOM 1665 O O . ASP A 1 212 ? -4.863 -1.876 -8.512 1.00 85.06 212 ASP A O 1
ATOM 1669 N N . LEU A 1 213 ? -3.948 -3.379 -9.906 1.00 90.12 213 LEU A N 1
ATOM 1670 C CA . LEU A 1 213 ? -5.161 -4.193 -10.038 1.00 90.12 213 LEU A CA 1
ATOM 1671 C C . LEU A 1 213 ? -5.598 -4.769 -8.682 1.00 90.12 213 LEU A C 1
ATOM 1673 O O . LEU A 1 213 ? -6.775 -4.707 -8.327 1.00 90.12 213 LEU A O 1
ATOM 1677 N N . ILE A 1 214 ? -4.648 -5.266 -7.883 1.00 88.31 214 ILE A N 1
ATOM 1678 C CA . ILE A 1 214 ? -4.919 -5.767 -6.527 1.00 88.31 214 ILE A CA 1
ATOM 1679 C C . ILE A 1 214 ? -5.382 -4.637 -5.607 1.00 88.31 214 ILE A C 1
ATOM 1681 O O . ILE A 1 214 ? -6.333 -4.819 -4.845 1.00 88.31 214 ILE A O 1
ATOM 1685 N N . TYR A 1 215 ? -4.736 -3.472 -5.671 1.00 81.62 215 TYR A N 1
ATOM 1686 C CA . TYR A 1 215 ? -5.132 -2.304 -4.889 1.00 81.62 215 TYR A CA 1
ATOM 1687 C C . TYR A 1 215 ? -6.546 -1.826 -5.238 1.00 81.62 215 TYR A C 1
ATOM 1689 O O . TYR A 1 215 ? -7.354 -1.582 -4.340 1.00 81.62 215 TYR A O 1
ATOM 1697 N N . GLN A 1 216 ? -6.869 -1.729 -6.531 1.00 81.88 216 GLN A N 1
ATOM 1698 C CA . GLN A 1 216 ? -8.203 -1.366 -7.010 1.00 81.88 216 GLN A CA 1
ATOM 1699 C C . GLN A 1 216 ? -9.252 -2.354 -6.504 1.00 81.88 216 GLN A C 1
ATOM 1701 O O . GLN A 1 216 ? -10.240 -1.934 -5.904 1.00 81.88 216 GLN A O 1
ATOM 1706 N N . LEU A 1 217 ? -9.004 -3.657 -6.662 1.00 86.00 217 LEU A N 1
ATOM 1707 C CA . LEU A 1 217 ? -9.915 -4.706 -6.212 1.00 86.00 217 LEU A CA 1
ATOM 1708 C C . LEU A 1 217 ? -10.156 -4.640 -4.695 1.00 86.00 217 LEU A C 1
ATOM 1710 O O . LEU A 1 217 ? -11.296 -4.651 -4.240 1.00 86.00 217 LEU A O 1
ATOM 1714 N N . ARG A 1 218 ? -9.086 -4.496 -3.906 1.00 81.06 218 ARG A N 1
ATOM 1715 C CA . ARG A 1 218 ? -9.150 -4.319 -2.447 1.00 81.06 218 ARG A CA 1
ATOM 1716 C C . ARG A 1 218 ? -9.953 -3.074 -2.050 1.00 81.06 218 ARG A C 1
ATOM 1718 O O . ARG A 1 218 ? -10.795 -3.141 -1.159 1.00 81.06 218 ARG A O 1
ATOM 1725 N N . THR A 1 219 ? -9.738 -1.957 -2.741 1.00 74.75 219 THR A N 1
ATOM 1726 C CA . THR A 1 219 ? -10.437 -0.688 -2.485 1.00 74.75 219 THR A CA 1
ATOM 1727 C C . THR A 1 219 ? -11.927 -0.794 -2.807 1.00 74.75 219 THR A C 1
ATOM 1729 O O . THR A 1 219 ? -12.752 -0.335 -2.017 1.00 74.75 219 THR A O 1
ATOM 1732 N N . LYS A 1 220 ? -12.279 -1.450 -3.920 1.00 77.94 220 LYS A N 1
ATOM 1733 C CA . LYS A 1 220 ? -13.665 -1.757 -4.294 1.00 77.94 220 LYS A CA 1
ATOM 1734 C C . LYS A 1 220 ? -14.344 -2.637 -3.249 1.00 77.94 220 LYS A C 1
ATOM 1736 O O . LYS A 1 220 ? -15.381 -2.252 -2.717 1.00 77.94 220 LYS A O 1
ATOM 1741 N N . PHE A 1 221 ? -13.712 -3.742 -2.848 1.00 77.81 221 PHE A N 1
ATOM 1742 C CA . PHE A 1 221 ? -14.251 -4.605 -1.794 1.00 77.81 221 PHE A CA 1
ATOM 1743 C C . PHE A 1 221 ? -14.366 -3.912 -0.433 1.00 77.81 221 PHE A C 1
ATOM 1745 O O . PHE A 1 221 ? -15.315 -4.172 0.298 1.00 77.81 221 PHE A O 1
ATOM 1752 N N . ARG A 1 222 ? -13.472 -2.981 -0.092 1.00 71.06 222 ARG A N 1
ATOM 1753 C CA . ARG A 1 222 ? -13.628 -2.167 1.121 1.00 71.06 222 ARG A CA 1
ATOM 1754 C C . ARG A 1 222 ? -14.826 -1.226 1.030 1.00 71.06 222 ARG A C 1
ATOM 1756 O O . ARG A 1 222 ? -15.618 -1.173 1.960 1.00 71.06 222 ARG A O 1
ATOM 1763 N N . SER A 1 223 ? -14.998 -0.531 -0.096 1.00 68.75 223 SER A N 1
ATOM 1764 C CA . SER A 1 223 ? -16.197 0.286 -0.329 1.00 68.75 223 SER A CA 1
ATOM 1765 C C . SER A 1 223 ? -17.474 -0.552 -0.238 1.00 68.75 223 SER A C 1
ATOM 1767 O O . SER A 1 223 ? -18.500 -0.072 0.232 1.00 68.75 223 SER A O 1
ATOM 1769 N N . HIS A 1 224 ? -17.404 -1.812 -0.666 1.00 72.62 224 HIS A N 1
ATOM 1770 C CA . HIS A 1 224 ? -18.489 -2.768 -0.537 1.00 72.62 224 HIS A CA 1
ATOM 1771 C C . HIS A 1 224 ? -18.776 -3.168 0.917 1.00 72.62 224 HIS A C 1
ATOM 1773 O O . HIS A 1 224 ? -19.940 -3.342 1.269 1.00 72.62 224 HIS A O 1
ATOM 1779 N N . ILE A 1 225 ? -17.760 -3.318 1.761 1.00 69.06 225 ILE A N 1
ATOM 1780 C CA . ILE A 1 225 ? -17.969 -3.584 3.190 1.00 69.06 225 ILE A CA 1
ATOM 1781 C C . ILE A 1 225 ? -18.683 -2.393 3.837 1.00 69.06 225 ILE A C 1
ATOM 1783 O O . ILE A 1 225 ? -19.748 -2.582 4.406 1.00 69.06 225 ILE A O 1
ATOM 1787 N N . PHE A 1 226 ? -18.203 -1.165 3.620 1.00 67.19 226 PHE A N 1
ATOM 1788 C CA . PHE A 1 226 ? -18.822 0.025 4.219 1.00 67.19 226 PHE A CA 1
ATOM 1789 C C . PHE A 1 226 ? -20.275 0.240 3.797 1.00 67.19 226 PHE A C 1
ATOM 1791 O O . PHE A 1 226 ? -21.135 0.444 4.642 1.00 67.19 226 PHE A O 1
ATOM 1798 N N . ALA A 1 227 ? -20.584 0.097 2.506 1.00 68.12 227 ALA A N 1
ATOM 1799 C CA . ALA A 1 227 ? -21.973 0.198 2.062 1.00 68.12 227 ALA A CA 1
ATOM 1800 C C . ALA A 1 227 ? -22.864 -0.926 2.635 1.00 68.12 227 ALA A C 1
ATOM 1802 O O . ALA A 1 227 ? -24.072 -0.759 2.733 1.00 68.12 227 ALA A O 1
ATOM 1803 N N . PHE A 1 228 ? -22.296 -2.080 3.005 1.00 72.19 228 PHE A N 1
ATOM 1804 C CA . PHE A 1 228 ? -23.055 -3.127 3.694 1.00 72.19 228 PHE A CA 1
ATOM 1805 C C . PHE A 1 228 ? -23.269 -2.795 5.177 1.00 72.19 228 PHE A C 1
ATOM 1807 O O . PHE A 1 228 ? -24.341 -3.073 5.708 1.00 72.19 228 PHE A O 1
ATOM 1814 N N . ASP A 1 229 ? -22.291 -2.167 5.828 1.00 67.69 229 ASP A N 1
ATOM 1815 C CA . ASP A 1 229 ? -22.412 -1.711 7.214 1.00 67.69 229 ASP A CA 1
ATOM 1816 C C . ASP A 1 229 ? -23.505 -0.638 7.356 1.00 67.69 229 ASP A C 1
ATOM 1818 O O . ASP A 1 229 ? -24.344 -0.741 8.253 1.00 67.69 229 ASP A O 1
ATOM 1822 N N . ASP A 1 230 ? -23.575 0.323 6.428 1.00 69.81 230 ASP A N 1
ATOM 1823 C CA . ASP A 1 230 ? -24.636 1.342 6.389 1.00 69.81 230 ASP A CA 1
ATOM 1824 C C . ASP A 1 230 ? -26.030 0.701 6.264 1.00 69.81 230 ASP A C 1
ATOM 1826 O O . ASP A 1 230 ? -26.964 1.028 7.006 1.00 69.81 230 ASP A O 1
ATOM 1830 N N . PHE A 1 231 ? -26.159 -0.275 5.362 1.00 77.88 231 PHE A N 1
ATOM 1831 C CA . PHE A 1 231 ? -27.385 -1.044 5.177 1.00 77.88 231 PHE A CA 1
ATOM 1832 C C . PHE A 1 231 ? -27.805 -1.788 6.456 1.00 77.88 231 PHE A C 1
ATOM 1834 O O . PHE A 1 231 ? -28.974 -1.751 6.864 1.00 77.88 231 PHE A O 1
ATOM 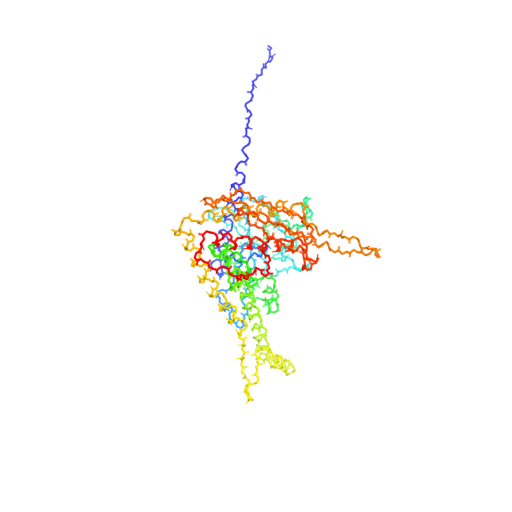1841 N N . LEU A 1 232 ? -26.854 -2.462 7.113 1.00 74.31 232 LEU A N 1
ATOM 1842 C CA . LEU A 1 232 ? -27.096 -3.181 8.363 1.00 74.31 232 LEU A CA 1
ATOM 1843 C C . LEU A 1 232 ? -27.493 -2.234 9.497 1.00 74.31 232 LEU A C 1
ATOM 1845 O O . LEU A 1 232 ? -28.411 -2.556 10.254 1.00 74.31 232 LEU A O 1
ATOM 1849 N N . ALA A 1 233 ? -26.856 -1.067 9.601 1.00 72.75 233 ALA A N 1
ATOM 1850 C CA . ALA A 1 233 ? -27.176 -0.063 10.608 1.00 72.75 233 ALA A CA 1
ATOM 1851 C C . ALA A 1 233 ? -28.620 0.442 10.457 1.00 72.75 233 ALA A C 1
ATOM 1853 O O . ALA A 1 233 ? -29.378 0.459 11.431 1.00 72.75 233 ALA A O 1
ATOM 1854 N N . ASN A 1 234 ? -29.040 0.769 9.231 1.00 80.00 234 ASN A N 1
ATOM 1855 C CA . ASN A 1 234 ? -30.409 1.211 8.950 1.00 80.00 234 ASN A CA 1
ATOM 1856 C C . ASN A 1 234 ? -31.439 0.099 9.192 1.00 80.00 234 ASN A C 1
ATOM 1858 O O . ASN A 1 234 ? -32.490 0.344 9.788 1.00 80.00 234 ASN A O 1
ATOM 1862 N N . THR A 1 235 ? -31.116 -1.141 8.816 1.00 76.69 235 THR A N 1
ATOM 1863 C CA . THR A 1 235 ? -31.970 -2.306 9.091 1.00 76.69 235 THR A CA 1
ATOM 1864 C C . THR A 1 235 ? -32.116 -2.545 10.595 1.00 76.69 235 THR A C 1
ATOM 1866 O O . THR A 1 235 ? -33.222 -2.739 11.092 1.00 76.69 235 THR A O 1
ATOM 1869 N N . SER A 1 236 ? -31.018 -2.481 11.348 1.00 73.12 236 SER A N 1
ATOM 1870 C CA . SER A 1 236 ? -31.031 -2.632 12.806 1.00 73.12 236 SER A CA 1
ATOM 1871 C C . SER A 1 236 ? -31.872 -1.543 13.477 1.00 73.12 236 SER A C 1
ATOM 1873 O O . SER A 1 236 ? -32.706 -1.834 14.337 1.00 73.12 236 SER A O 1
ATOM 1875 N N . LYS A 1 237 ? -31.730 -0.291 13.023 1.00 76.94 237 LYS A N 1
ATOM 1876 C CA . LYS A 1 237 ? -32.537 0.839 13.494 1.00 76.94 237 LYS A CA 1
ATOM 1877 C C . LYS A 1 237 ? -34.027 0.609 13.242 1.00 76.94 237 LYS A C 1
ATOM 1879 O O . LYS A 1 237 ? -34.827 0.830 14.143 1.00 76.94 237 LYS A O 1
ATOM 1884 N N . LEU A 1 238 ? -34.395 0.109 12.061 1.00 89.06 238 LEU A N 1
ATOM 1885 C CA . LEU A 1 238 ? -35.780 -0.239 11.733 1.00 89.06 238 LEU A CA 1
ATOM 1886 C C . LEU A 1 238 ? -36.334 -1.337 12.653 1.00 89.06 238 LEU A C 1
ATOM 1888 O O . LEU A 1 238 ? -37.484 -1.266 13.070 1.00 89.06 238 LEU A O 1
ATOM 1892 N N . LEU A 1 239 ? -35.527 -2.353 12.966 1.00 82.88 239 LEU A N 1
ATOM 1893 C CA . LEU A 1 239 ? -35.951 -3.493 13.784 1.00 82.88 239 LEU A CA 1
ATOM 1894 C C . LEU A 1 239 ? -36.062 -3.174 15.282 1.00 82.88 239 LEU A C 1
ATOM 1896 O O . LEU A 1 239 ? -36.750 -3.896 16.001 1.00 82.88 239 LEU A O 1
ATOM 1900 N N . THR A 1 240 ? -35.359 -2.146 15.760 1.00 80.38 240 THR A N 1
ATOM 1901 C CA . THR A 1 240 ? -35.243 -1.829 17.195 1.00 80.38 240 THR A CA 1
ATOM 1902 C C . THR A 1 240 ? -35.938 -0.533 17.604 1.00 80.38 240 THR A C 1
ATOM 1904 O O . THR A 1 240 ? -36.130 -0.310 18.798 1.00 80.38 240 THR A O 1
ATOM 1907 N N . ALA A 1 241 ? -36.326 0.321 16.654 1.00 87.94 241 ALA A N 1
ATOM 1908 C CA . ALA A 1 241 ? -37.013 1.569 16.954 1.00 87.94 241 ALA A CA 1
ATOM 1909 C C . ALA A 1 241 ? -38.420 1.326 17.531 1.00 87.94 241 ALA A C 1
ATOM 1911 O O . ALA A 1 241 ? -39.231 0.585 16.980 1.00 87.94 241 ALA A O 1
ATOM 1912 N N . GLU A 1 242 ? -38.709 1.990 18.650 1.00 89.31 242 GLU A N 1
ATOM 1913 C CA . GLU A 1 242 ? -40.039 1.998 19.276 1.00 89.31 242 GLU A CA 1
ATOM 1914 C C . GLU A 1 242 ? -40.918 3.145 18.742 1.00 89.31 242 GLU A C 1
ATOM 1916 O O . GLU A 1 242 ? -42.146 3.074 18.800 1.00 89.31 242 GLU A O 1
ATOM 1921 N N . ASP A 1 243 ? -40.291 4.197 18.205 1.00 95.19 243 ASP A N 1
ATOM 1922 C CA . ASP A 1 243 ? -40.961 5.362 17.631 1.00 95.19 243 ASP A CA 1
ATOM 1923 C C . ASP A 1 243 ? -41.303 5.155 16.146 1.00 95.19 243 ASP A C 1
ATOM 1925 O O . ASP A 1 243 ? -40.465 4.746 15.338 1.00 95.19 243 ASP A O 1
ATOM 1929 N N . ALA A 1 244 ? -42.546 5.472 15.776 1.00 93.00 244 ALA A N 1
ATOM 1930 C CA . ALA A 1 244 ? -43.066 5.227 14.435 1.00 93.00 244 ALA A CA 1
ATOM 1931 C C . ALA A 1 244 ? -42.425 6.114 13.353 1.00 93.00 244 ALA A C 1
ATOM 1933 O O . ALA A 1 244 ? -42.255 5.653 12.221 1.00 93.00 244 ALA A O 1
ATOM 1934 N N . GLU A 1 245 ? -42.054 7.359 13.671 1.00 92.50 245 GLU A N 1
ATOM 1935 C CA . GLU A 1 245 ? -41.374 8.246 12.719 1.00 92.50 245 GLU A CA 1
ATOM 1936 C C . GLU A 1 245 ? -39.941 7.766 12.474 1.00 92.50 245 GLU A C 1
ATOM 1938 O O . GLU A 1 245 ? -39.482 7.732 11.331 1.00 92.50 245 GLU A O 1
ATOM 1943 N N . VAL A 1 246 ? -39.258 7.305 13.525 1.00 86.56 246 VAL A N 1
ATOM 1944 C CA . VAL A 1 246 ? -37.921 6.704 13.423 1.00 86.56 246 VAL A CA 1
ATOM 1945 C C . VAL A 1 246 ? -37.950 5.411 12.601 1.00 86.56 246 VAL A C 1
ATOM 1947 O O . VAL A 1 246 ? -37.064 5.209 11.767 1.00 86.56 246 VAL A O 1
ATOM 1950 N N . CYS A 1 247 ? -38.972 4.567 12.778 1.00 89.25 247 CYS A N 1
ATOM 1951 C CA . CYS A 1 247 ? -39.194 3.385 11.941 1.00 89.25 247 CYS A CA 1
ATOM 1952 C C . CYS A 1 247 ? -39.376 3.760 10.467 1.00 89.25 247 CYS A C 1
ATOM 1954 O O . CYS A 1 247 ? -38.731 3.168 9.605 1.00 89.25 247 CYS A O 1
ATOM 1956 N N . LEU A 1 248 ? -40.221 4.753 10.166 1.00 91.19 248 LEU A N 1
ATOM 1957 C CA . LEU A 1 248 ? -40.458 5.183 8.787 1.00 91.19 248 LEU A CA 1
ATOM 1958 C C . LEU A 1 248 ? -39.171 5.700 8.131 1.00 91.19 248 LEU A C 1
ATOM 1960 O O . LEU A 1 248 ? -38.839 5.272 7.030 1.00 91.19 248 LEU A O 1
ATOM 1964 N N . GLN A 1 249 ? -38.406 6.539 8.832 1.00 90.94 249 GLN A N 1
ATOM 1965 C CA . GLN A 1 249 ? -37.122 7.044 8.336 1.00 90.94 249 GLN A CA 1
ATOM 1966 C C . GLN A 1 249 ? -36.117 5.915 8.083 1.00 90.94 249 GLN A C 1
ATOM 1968 O O . GLN A 1 249 ? -35.444 5.897 7.055 1.00 90.94 249 GLN A O 1
ATOM 1973 N N . ALA A 1 250 ? -36.005 4.959 9.009 1.00 86.38 250 ALA A N 1
ATOM 1974 C CA . ALA A 1 250 ? -35.110 3.819 8.843 1.00 86.38 250 ALA A CA 1
ATOM 1975 C C . ALA A 1 250 ? -35.536 2.935 7.657 1.00 86.38 250 ALA A C 1
ATOM 1977 O O . ALA A 1 250 ? -34.686 2.511 6.878 1.00 86.38 250 ALA A O 1
ATOM 1978 N N . ALA A 1 251 ? -36.841 2.713 7.474 1.00 90.31 251 ALA A N 1
ATOM 1979 C CA . ALA A 1 251 ? -37.376 1.986 6.327 1.00 90.31 251 ALA A CA 1
ATOM 1980 C C . ALA A 1 251 ? -37.077 2.700 5.002 1.00 90.31 251 ALA A C 1
ATOM 1982 O O . ALA A 1 251 ? -36.617 2.060 4.060 1.00 90.31 251 ALA A O 1
ATOM 1983 N N . GLU A 1 252 ? -37.284 4.017 4.925 1.00 91.00 252 GLU A N 1
ATOM 1984 C CA . GLU A 1 252 ? -36.958 4.808 3.732 1.00 91.00 252 GLU A CA 1
ATOM 1985 C C . GLU A 1 252 ? -35.476 4.699 3.368 1.00 91.00 252 GLU A C 1
ATOM 1987 O O . GLU A 1 252 ? -35.158 4.474 2.203 1.00 91.00 252 GLU A O 1
ATOM 1992 N N . LEU A 1 253 ? -34.578 4.776 4.354 1.00 88.25 253 LEU A N 1
ATOM 1993 C CA . LEU A 1 253 ? -33.139 4.611 4.135 1.00 88.25 253 LEU A CA 1
ATOM 1994 C C . LEU A 1 253 ? -32.782 3.202 3.643 1.00 88.25 253 LEU A C 1
ATOM 1996 O O . LEU A 1 253 ? -31.981 3.074 2.723 1.00 88.25 253 LEU A O 1
ATOM 2000 N N . VAL A 1 254 ? -33.404 2.154 4.196 1.00 85.88 254 VAL A N 1
ATOM 2001 C CA . VAL A 1 254 ? -33.220 0.768 3.728 1.00 85.88 254 VAL A CA 1
ATOM 2002 C C . VAL A 1 254 ? -33.682 0.612 2.276 1.00 85.88 254 VAL A C 1
ATOM 2004 O O . VAL A 1 254 ? -32.978 0.005 1.474 1.00 85.88 254 VAL A O 1
ATOM 2007 N N . PHE A 1 255 ? -34.842 1.165 1.910 1.00 85.12 255 PHE A N 1
ATOM 2008 C CA . PHE A 1 255 ? -35.388 1.038 0.552 1.00 85.12 255 PHE A CA 1
ATOM 2009 C C . PHE A 1 255 ? -34.711 1.946 -0.482 1.00 85.12 255 PHE A C 1
ATOM 2011 O O . PHE A 1 255 ? -34.798 1.666 -1.676 1.00 85.12 255 PHE A O 1
ATOM 2018 N N . GLN A 1 256 ? -34.053 3.020 -0.048 1.00 85.19 256 GLN A N 1
ATOM 2019 C CA . GLN A 1 256 ? -33.237 3.887 -0.904 1.00 85.19 256 GLN A CA 1
ATOM 2020 C C . GLN A 1 256 ? -31.787 3.403 -1.030 1.00 85.19 256 GLN A C 1
ATOM 2022 O O . GLN A 1 256 ? -31.019 3.979 -1.805 1.00 85.19 256 GLN A O 1
ATOM 2027 N N . ASP A 1 257 ? -31.399 2.367 -0.283 1.00 82.69 257 ASP A N 1
ATOM 2028 C CA . ASP A 1 257 ? -30.047 1.836 -0.323 1.00 82.69 257 ASP A CA 1
ATOM 2029 C C . ASP A 1 257 ? -29.719 1.285 -1.718 1.00 82.69 257 ASP A C 1
ATOM 2031 O O . ASP A 1 257 ? -30.474 0.516 -2.313 1.00 82.69 257 ASP A O 1
ATOM 2035 N N . THR A 1 258 ? -28.542 1.647 -2.225 1.00 74.81 258 THR A N 1
ATOM 2036 C CA . THR A 1 258 ? -28.018 1.192 -3.521 1.00 74.81 258 THR A CA 1
ATOM 2037 C C . THR A 1 258 ? -27.900 -0.331 -3.661 1.00 74.81 258 THR A C 1
ATOM 2039 O O . THR A 1 258 ? -27.771 -0.828 -4.779 1.00 74.81 258 THR A O 1
ATOM 2042 N N . LEU A 1 259 ? -27.923 -1.073 -2.549 1.00 75.75 259 LEU A N 1
ATOM 2043 C CA . LEU A 1 259 ? -27.915 -2.535 -2.513 1.00 75.75 259 LEU A CA 1
ATOM 2044 C C . LEU A 1 259 ? -29.282 -3.160 -2.775 1.00 75.75 259 LEU A C 1
ATOM 2046 O O . LEU A 1 259 ? -29.345 -4.363 -3.036 1.00 75.75 259 LEU A O 1
ATOM 2050 N N . ILE A 1 260 ? -30.360 -2.381 -2.706 1.00 78.00 260 ILE A N 1
ATOM 2051 C CA . ILE A 1 260 ? -31.717 -2.842 -2.972 1.00 78.00 260 ILE A CA 1
ATOM 2052 C C . ILE A 1 260 ? -32.142 -2.407 -4.375 1.00 78.00 260 ILE A C 1
ATOM 2054 O O . ILE A 1 260 ? -32.078 -1.238 -4.743 1.00 78.00 260 ILE A O 1
ATOM 2058 N N . GLN A 1 261 ? -32.619 -3.369 -5.165 1.00 74.38 261 GLN A N 1
ATOM 2059 C CA . GLN A 1 261 ? -33.264 -3.107 -6.447 1.00 74.38 261 GLN A CA 1
ATOM 2060 C C . GLN A 1 261 ? -34.618 -3.801 -6.518 1.00 74.38 261 GLN A C 1
ATOM 2062 O O . GLN A 1 261 ? -34.784 -4.941 -6.078 1.00 74.38 261 GLN A O 1
ATOM 2067 N N . ASP A 1 262 ? -35.581 -3.114 -7.123 1.00 73.69 262 ASP A N 1
ATOM 2068 C CA . ASP A 1 262 ? -36.845 -3.717 -7.521 1.00 73.69 262 ASP A CA 1
ATOM 2069 C C . ASP A 1 262 ? -36.651 -4.483 -8.837 1.00 73.69 262 ASP A C 1
ATOM 2071 O O . ASP A 1 262 ? -36.462 -3.888 -9.902 1.00 73.69 262 ASP A O 1
ATOM 2075 N N . ILE A 1 263 ? -36.704 -5.815 -8.763 1.00 73.50 263 ILE A N 1
ATOM 2076 C CA . ILE A 1 263 ? -36.837 -6.667 -9.943 1.00 73.50 263 ILE A CA 1
ATOM 2077 C C . ILE A 1 263 ? -38.264 -7.199 -10.004 1.00 73.50 263 ILE A C 1
ATOM 2079 O O . ILE A 1 263 ? -38.616 -8.192 -9.364 1.00 73.50 263 ILE A O 1
ATOM 2083 N N . GLY A 1 264 ? -39.077 -6.567 -10.850 1.00 72.81 264 GLY A N 1
ATOM 2084 C CA . GLY A 1 264 ? -40.402 -7.070 -11.211 1.00 72.81 264 GLY A CA 1
ATOM 2085 C C . GLY A 1 264 ? -41.385 -7.132 -10.040 1.00 72.81 264 GLY A C 1
ATOM 2086 O O . GLY A 1 264 ? -42.182 -8.067 -9.974 1.00 72.81 264 GLY A O 1
ATOM 2087 N N . GLY A 1 265 ? -41.321 -6.169 -9.119 1.00 72.31 265 GLY A N 1
ATOM 2088 C CA . GLY A 1 265 ? -42.140 -6.105 -7.911 1.00 72.31 265 GLY A CA 1
ATOM 2089 C C . GLY A 1 265 ? -41.559 -6.876 -6.724 1.00 72.31 265 GLY A C 1
ATOM 2090 O O . GLY A 1 265 ? -42.190 -6.916 -5.669 1.00 72.31 265 GLY A O 1
ATOM 2091 N N . ASN A 1 266 ? -40.378 -7.486 -6.877 1.00 70.25 266 ASN A N 1
ATOM 2092 C CA . ASN A 1 266 ? -39.655 -8.146 -5.798 1.00 70.25 266 ASN A CA 1
ATOM 2093 C C . ASN A 1 266 ? -38.388 -7.360 -5.472 1.00 70.25 266 ASN A C 1
ATOM 2095 O O . ASN A 1 266 ? -37.441 -7.316 -6.263 1.00 70.25 266 ASN A O 1
ATOM 2099 N N . LEU A 1 267 ? -38.353 -6.795 -4.266 1.00 67.38 267 LEU A N 1
ATOM 2100 C CA . LEU A 1 267 ? -37.142 -6.200 -3.723 1.00 67.38 267 LEU A CA 1
ATOM 2101 C C . LEU A 1 267 ? -36.107 -7.300 -3.517 1.00 67.38 267 LEU A C 1
ATOM 2103 O O . LEU A 1 267 ? -36.295 -8.222 -2.724 1.00 67.38 267 LEU A O 1
ATOM 2107 N N . SER A 1 268 ? -35.024 -7.202 -4.272 1.00 66.81 268 SER A N 1
ATOM 2108 C CA . SER A 1 268 ? -33.893 -8.110 -4.197 1.00 66.81 268 SER A CA 1
ATOM 2109 C C . SER A 1 268 ? -32.669 -7.322 -3.763 1.00 66.81 268 SER A C 1
ATOM 2111 O O . SER A 1 268 ? -32.456 -6.191 -4.202 1.00 66.81 268 SER A O 1
ATOM 2113 N N . MET A 1 269 ? -31.846 -7.931 -2.913 1.00 66.75 269 MET A N 1
ATOM 2114 C CA . MET A 1 269 ? -30.526 -7.391 -2.622 1.00 66.75 269 MET A CA 1
ATOM 2115 C C . MET A 1 269 ? -29.619 -7.740 -3.800 1.00 66.75 269 MET A C 1
ATOM 2117 O O . MET A 1 269 ? -29.274 -8.907 -3.996 1.00 66.75 269 MET A O 1
ATOM 2121 N N . ILE A 1 270 ? -29.293 -6.753 -4.627 1.00 65.25 270 ILE A N 1
ATOM 2122 C CA . ILE A 1 270 ? -28.523 -6.961 -5.851 1.00 65.25 270 ILE A CA 1
ATOM 2123 C C . ILE A 1 270 ? -27.289 -6.100 -5.788 1.00 65.25 270 ILE A C 1
ATOM 2125 O O . ILE A 1 270 ? -27.351 -4.874 -5.786 1.00 65.25 270 ILE A O 1
ATOM 2129 N N . ARG A 1 271 ? -26.143 -6.774 -5.799 1.00 63.00 271 ARG A N 1
ATOM 2130 C CA . ARG A 1 271 ? -24.867 -6.134 -6.065 1.00 63.00 271 ARG A CA 1
ATOM 2131 C C . ARG A 1 271 ? -24.358 -6.580 -7.415 1.00 63.00 271 ARG A C 1
ATOM 2133 O O . ARG A 1 271 ? -23.990 -7.738 -7.593 1.00 63.00 271 ARG A O 1
ATOM 2140 N N . THR A 1 272 ? -24.304 -5.646 -8.351 1.00 62.12 272 THR A N 1
ATOM 2141 C CA . THR A 1 272 ? -23.551 -5.824 -9.587 1.00 62.12 272 THR A CA 1
ATOM 2142 C C . THR A 1 272 ? -22.067 -5.712 -9.251 1.00 62.12 272 THR A C 1
ATOM 2144 O O . THR A 1 272 ? -21.584 -4.625 -8.942 1.00 62.12 272 THR A O 1
ATOM 2147 N N . LEU A 1 273 ? -21.357 -6.841 -9.288 1.00 73.88 273 LEU A N 1
ATOM 2148 C CA . LEU A 1 273 ? -19.894 -6.914 -9.175 1.00 73.88 273 LEU A CA 1
ATOM 2149 C C . LEU A 1 273 ? -19.228 -6.860 -10.561 1.00 73.88 273 LEU A C 1
ATOM 2151 O O . LEU A 1 273 ? -18.145 -7.405 -10.766 1.00 73.88 273 LEU A O 1
ATOM 2155 N N . ASP A 1 274 ? -19.905 -6.265 -11.546 1.00 73.31 274 ASP A N 1
ATOM 2156 C CA . ASP A 1 274 ? -19.496 -6.318 -12.952 1.00 73.31 274 ASP A CA 1
ATOM 2157 C C . ASP A 1 274 ? -18.152 -5.610 -13.174 1.00 73.31 274 ASP A C 1
ATOM 2159 O O . ASP A 1 274 ? -17.310 -6.085 -13.939 1.00 73.31 274 ASP A O 1
ATOM 2163 N N . SER A 1 275 ? -17.902 -4.507 -12.456 1.00 75.56 275 SER A N 1
ATOM 2164 C CA . SER A 1 275 ? -16.612 -3.813 -12.528 1.00 75.56 275 SER A CA 1
ATOM 2165 C C . SER A 1 275 ? -15.477 -4.608 -11.880 1.00 75.56 275 SER A C 1
ATOM 2167 O O . SER A 1 275 ? -14.351 -4.608 -12.373 1.00 75.56 275 SER A O 1
ATOM 2169 N N . GLU A 1 276 ? -15.769 -5.330 -10.803 1.00 86.12 276 GLU A N 1
ATOM 2170 C CA . GLU A 1 276 ? -14.837 -6.173 -10.066 1.00 86.12 276 GLU A CA 1
ATOM 2171 C C . GLU A 1 276 ? -14.497 -7.422 -10.879 1.00 86.12 276 GLU A C 1
ATOM 2173 O O . GLU A 1 276 ? -13.336 -7.820 -10.925 1.00 86.12 276 GLU A O 1
ATOM 2178 N N . ALA A 1 277 ? -15.482 -8.002 -11.570 1.00 85.62 277 ALA A N 1
ATOM 2179 C CA . ALA A 1 277 ? -15.286 -9.128 -12.475 1.00 85.62 277 ALA A CA 1
ATOM 2180 C C . ALA A 1 277 ? -14.302 -8.773 -13.600 1.00 85.62 277 ALA A C 1
ATOM 2182 O O . ALA A 1 277 ? -13.349 -9.518 -13.831 1.00 85.62 277 ALA A O 1
ATOM 2183 N N . ALA A 1 278 ? -14.455 -7.595 -14.217 1.00 88.62 278 ALA A N 1
ATOM 2184 C CA . ALA A 1 278 ? -13.514 -7.109 -15.226 1.00 88.62 278 ALA A CA 1
ATOM 2185 C C . ALA A 1 278 ? -12.086 -6.943 -14.665 1.00 88.62 278 ALA A C 1
ATOM 2187 O O . ALA A 1 278 ? -11.122 -7.383 -15.292 1.00 88.62 278 ALA A O 1
ATOM 2188 N N . ILE A 1 279 ? -11.940 -6.380 -13.456 1.00 88.75 279 ILE A N 1
ATOM 2189 C CA . ILE A 1 279 ? -10.633 -6.253 -12.779 1.00 88.75 279 ILE A CA 1
ATOM 2190 C C . ILE A 1 279 ? -10.031 -7.633 -12.479 1.00 88.75 279 ILE A C 1
ATOM 2192 O O . ILE A 1 279 ? -8.825 -7.825 -12.627 1.00 88.75 279 ILE A O 1
ATOM 2196 N N . VAL A 1 280 ? -10.845 -8.603 -12.056 1.00 91.88 280 VAL A N 1
ATOM 2197 C CA . VAL A 1 280 ? -10.406 -9.977 -11.771 1.00 91.88 280 VAL A CA 1
ATOM 2198 C C . VAL A 1 280 ? -9.926 -10.680 -13.039 1.00 91.88 280 VAL A C 1
ATOM 2200 O O . VAL A 1 280 ? -8.923 -11.398 -12.989 1.00 91.88 280 VAL A O 1
ATOM 2203 N N . ASP A 1 281 ? -10.600 -10.475 -14.168 1.00 93.31 281 ASP A N 1
ATOM 2204 C CA . ASP A 1 281 ? -10.195 -11.040 -15.454 1.00 93.31 281 ASP A CA 1
ATOM 2205 C C . ASP A 1 281 ? -8.869 -10.440 -15.939 1.00 93.31 281 ASP A C 1
ATOM 2207 O O . ASP A 1 281 ? -7.946 -11.194 -16.271 1.00 93.31 281 ASP A O 1
ATOM 2211 N N . ASP A 1 282 ? -8.726 -9.112 -15.869 1.00 93.56 282 ASP A N 1
ATOM 2212 C CA . ASP A 1 282 ? -7.465 -8.410 -16.138 1.00 93.56 282 ASP A CA 1
ATOM 2213 C C . ASP A 1 282 ? -6.344 -8.903 -15.205 1.00 93.56 282 ASP A C 1
ATOM 2215 O O . ASP A 1 282 ? -5.239 -9.209 -15.657 1.00 93.56 282 ASP A O 1
ATOM 2219 N N . LEU A 1 283 ? -6.618 -9.057 -13.905 1.00 95.06 283 LEU A N 1
ATOM 2220 C CA . LEU A 1 283 ? -5.643 -9.537 -12.922 1.00 95.06 283 LEU A CA 1
ATOM 2221 C C . LEU A 1 283 ? -5.207 -10.974 -13.208 1.00 95.06 283 LEU A C 1
ATOM 2223 O O . LEU A 1 283 ? -4.016 -11.284 -13.141 1.00 95.06 283 LEU A O 1
ATOM 2227 N N . ARG A 1 284 ? -6.147 -11.860 -13.549 1.00 96.94 284 ARG A N 1
ATOM 2228 C CA . ARG A 1 284 ? -5.845 -13.254 -13.899 1.00 96.94 284 ARG A CA 1
ATOM 2229 C C . ARG A 1 284 ? -4.928 -13.318 -15.118 1.00 96.94 284 ARG A C 1
ATOM 2231 O O . ARG A 1 284 ? -3.954 -14.076 -15.114 1.00 96.94 284 ARG A O 1
ATOM 2238 N N . ALA A 1 285 ? -5.219 -12.516 -16.136 1.00 95.62 285 ALA A N 1
ATOM 2239 C CA . ALA A 1 285 ? -4.419 -12.448 -17.348 1.00 95.62 285 ALA A CA 1
ATOM 2240 C C . ALA A 1 285 ? -3.030 -11.832 -17.083 1.00 95.62 285 ALA A C 1
ATOM 2242 O O . ALA A 1 285 ? -2.018 -12.408 -17.492 1.00 95.62 285 ALA A O 1
ATOM 2243 N N . ALA A 1 286 ? -2.956 -10.750 -16.298 1.00 95.19 286 ALA A N 1
ATOM 2244 C CA . ALA A 1 286 ? -1.701 -10.126 -15.874 1.00 95.19 286 ALA A CA 1
ATOM 2245 C C . ALA A 1 286 ? -0.804 -11.107 -15.103 1.00 95.19 286 ALA A C 1
ATOM 2247 O O . ALA A 1 286 ? 0.373 -11.250 -15.429 1.00 95.19 286 ALA A O 1
ATOM 2248 N N . ILE A 1 287 ? -1.359 -11.843 -14.131 1.00 96.50 287 ILE A N 1
ATOM 2249 C CA . ILE A 1 287 ? -0.638 -12.867 -13.354 1.00 96.50 287 ILE A CA 1
ATOM 2250 C C . ILE A 1 287 ? -0.083 -13.962 -14.266 1.00 96.50 287 ILE A C 1
ATOM 2252 O O . ILE A 1 287 ? 1.074 -14.358 -14.112 1.00 96.50 287 ILE A O 1
ATOM 2256 N N . SER A 1 288 ? -0.891 -14.453 -15.208 1.00 96.31 288 SER A N 1
ATOM 2257 C CA . SER A 1 288 ? -0.481 -15.500 -16.149 1.00 96.31 288 SER A CA 1
ATOM 2258 C C . SER A 1 288 ? 0.705 -15.048 -17.009 1.00 96.31 288 SER A C 1
ATOM 2260 O O . SER A 1 288 ? 1.737 -15.725 -17.058 1.00 96.31 288 SER A O 1
ATOM 2262 N N . THR A 1 289 ? 0.601 -13.865 -17.623 1.00 95.12 289 THR A N 1
ATOM 2263 C CA . THR A 1 289 ? 1.661 -13.292 -18.463 1.00 95.12 289 THR A CA 1
ATOM 2264 C C . THR A 1 289 ? 2.920 -12.978 -17.662 1.00 95.12 289 THR A C 1
ATOM 2266 O O . THR A 1 289 ? 4.019 -13.346 -18.083 1.00 95.12 289 THR A O 1
ATOM 2269 N N . HIS A 1 290 ? 2.772 -12.358 -16.489 1.00 95.38 290 HIS A N 1
ATOM 2270 C CA . HIS A 1 290 ? 3.882 -12.036 -15.593 1.00 95.38 290 HIS A CA 1
ATOM 2271 C C . HIS A 1 290 ? 4.640 -13.287 -15.174 1.00 95.38 290 HIS A C 1
ATOM 2273 O O . HIS A 1 290 ? 5.858 -13.340 -15.313 1.00 95.38 290 HIS A O 1
ATOM 2279 N N . LYS A 1 291 ? 3.924 -14.314 -14.700 1.00 96.31 291 LYS A N 1
ATOM 2280 C CA . LYS A 1 291 ? 4.526 -15.579 -14.274 1.00 96.31 291 LYS A CA 1
ATOM 2281 C C . LYS A 1 291 ? 5.322 -16.214 -15.411 1.00 96.31 291 LYS A C 1
ATOM 2283 O O . LYS A 1 291 ? 6.485 -16.542 -15.225 1.00 96.31 291 LYS A O 1
ATOM 2288 N N . ARG A 1 292 ? 4.723 -16.319 -16.598 1.00 95.94 292 ARG A N 1
ATOM 2289 C CA . ARG A 1 292 ? 5.363 -16.896 -17.787 1.00 95.94 292 ARG A CA 1
ATOM 2290 C C . ARG A 1 292 ? 6.658 -16.165 -18.166 1.00 95.94 292 ARG A C 1
ATOM 2292 O O . ARG A 1 292 ? 7.677 -16.816 -18.376 1.00 95.94 292 ARG A O 1
ATOM 2299 N N . ARG A 1 293 ? 6.638 -14.827 -18.205 1.00 95.81 293 ARG A N 1
ATOM 2300 C CA . ARG A 1 293 ? 7.817 -13.997 -18.521 1.00 95.81 293 ARG A CA 1
ATOM 2301 C C . ARG A 1 293 ? 8.877 -14.053 -17.419 1.00 95.81 293 ARG A C 1
ATOM 2303 O O . ARG A 1 293 ? 10.061 -14.171 -17.717 1.00 95.81 293 ARG A O 1
ATOM 2310 N N . PHE A 1 294 ? 8.466 -14.024 -16.153 1.00 95.75 294 PHE A N 1
ATOM 2311 C CA . PHE A 1 294 ? 9.371 -14.173 -15.013 1.00 95.75 294 PHE A CA 1
ATOM 2312 C C . PHE A 1 294 ? 10.078 -15.534 -15.025 1.00 95.75 294 PHE A C 1
ATOM 2314 O O . PHE A 1 294 ? 11.300 -15.593 -14.905 1.00 95.75 294 PHE A O 1
ATOM 2321 N N . ASP A 1 295 ? 9.331 -16.617 -15.244 1.00 95.81 295 ASP A N 1
ATOM 2322 C CA . ASP A 1 295 ? 9.880 -17.968 -15.355 1.00 95.81 295 ASP A CA 1
ATOM 2323 C C . ASP A 1 295 ? 10.840 -18.069 -16.555 1.00 95.81 295 ASP A C 1
ATOM 2325 O O . ASP A 1 295 ? 11.903 -18.678 -16.445 1.00 95.81 295 ASP A O 1
ATOM 2329 N N . ALA A 1 296 ? 10.535 -17.418 -17.685 1.00 96.50 296 ALA A N 1
ATOM 2330 C CA . ALA A 1 296 ? 11.440 -17.347 -18.835 1.00 96.50 296 ALA A CA 1
ATOM 2331 C C . ALA A 1 296 ? 12.752 -16.606 -18.512 1.00 96.50 296 ALA A C 1
ATOM 2333 O O . ALA A 1 296 ? 13.828 -17.093 -18.864 1.00 96.50 296 ALA A O 1
ATOM 2334 N N . LEU A 1 297 ? 12.687 -15.476 -17.796 1.00 96.00 297 LEU A N 1
ATOM 2335 C CA . LEU A 1 297 ? 13.876 -14.752 -17.329 1.00 96.00 297 LEU A CA 1
ATOM 2336 C C . LEU A 1 297 ? 14.738 -15.615 -16.401 1.00 96.00 297 LEU A C 1
ATOM 2338 O O . LEU A 1 297 ? 15.963 -15.612 -16.526 1.00 96.00 297 LEU A O 1
ATOM 2342 N N . VAL A 1 298 ? 14.117 -16.361 -15.484 1.00 96.06 298 VAL A N 1
ATOM 2343 C CA . VAL A 1 298 ? 14.821 -17.275 -14.572 1.00 96.06 298 VAL A CA 1
ATOM 2344 C C . VAL A 1 298 ? 15.472 -18.416 -15.351 1.00 96.06 298 VAL A C 1
ATOM 2346 O O . VAL A 1 298 ? 16.679 -18.616 -15.248 1.00 96.06 298 VAL A O 1
ATOM 2349 N N . ASN A 1 299 ? 14.706 -19.120 -16.184 1.00 96.81 299 ASN A N 1
ATOM 2350 C CA . ASN A 1 299 ? 15.179 -20.300 -16.911 1.00 96.81 299 ASN A CA 1
ATOM 2351 C C . ASN A 1 299 ? 16.295 -19.983 -17.919 1.00 96.81 299 ASN A C 1
ATOM 2353 O O . ASN A 1 299 ? 17.107 -20.851 -18.230 1.00 96.81 299 ASN A O 1
ATOM 2357 N N . ARG A 1 300 ? 16.355 -18.745 -18.426 1.00 96.69 300 ARG A N 1
ATOM 2358 C CA . ARG A 1 300 ? 17.404 -18.278 -19.350 1.00 96.69 300 ARG A CA 1
ATOM 2359 C C . ARG A 1 300 ? 18.572 -17.573 -18.653 1.00 96.69 300 ARG A C 1
ATOM 2361 O O . ARG A 1 300 ? 19.426 -17.018 -19.344 1.00 96.69 300 ARG A O 1
ATOM 2368 N N . ASN A 1 301 ? 18.609 -17.558 -17.316 1.00 96.44 301 ASN A N 1
ATOM 2369 C CA . ASN A 1 301 ? 19.585 -16.807 -16.514 1.00 96.44 301 ASN A CA 1
ATOM 2370 C C . ASN A 1 301 ? 19.656 -15.308 -16.884 1.00 96.44 301 ASN A C 1
ATOM 2372 O O . ASN A 1 301 ? 20.715 -14.693 -16.841 1.00 96.44 301 ASN A O 1
ATOM 2376 N N . GLN A 1 302 ? 18.520 -14.717 -17.268 1.00 97.12 302 GLN A N 1
ATOM 2377 C CA . GLN A 1 302 ? 18.390 -13.304 -17.650 1.00 97.12 302 GLN A CA 1
ATOM 2378 C C . GLN A 1 302 ? 17.814 -12.431 -16.527 1.00 97.12 302 GLN A C 1
ATOM 2380 O O . GLN A 1 302 ? 17.788 -11.207 -16.647 1.00 97.12 302 GLN A O 1
ATOM 2385 N N . LYS A 1 303 ? 17.345 -13.035 -15.427 1.00 95.56 303 LYS A N 1
ATOM 2386 C CA . LYS A 1 303 ? 16.712 -12.315 -14.312 1.00 95.56 303 LYS A CA 1
ATOM 2387 C C . LYS A 1 303 ? 17.615 -11.225 -13.732 1.00 95.56 303 LYS A C 1
ATOM 2389 O O . LYS A 1 303 ? 17.178 -10.085 -13.621 1.00 95.56 303 LYS A O 1
ATOM 2394 N N . ASP A 1 304 ? 18.853 -11.554 -13.373 1.00 95.94 304 ASP A N 1
ATOM 2395 C CA . ASP A 1 304 ? 19.746 -10.592 -12.711 1.00 95.94 304 ASP A CA 1
ATOM 2396 C C . ASP A 1 304 ? 20.120 -9.440 -13.644 1.00 95.94 304 ASP A C 1
ATOM 2398 O O . ASP A 1 304 ? 20.185 -8.287 -13.226 1.00 95.94 304 ASP A O 1
ATOM 2402 N N . ARG A 1 305 ? 20.251 -9.733 -14.940 1.00 96.62 305 ARG A N 1
ATOM 2403 C CA . ARG A 1 305 ? 20.449 -8.733 -15.987 1.00 96.62 305 ARG A CA 1
ATOM 2404 C C . ARG A 1 305 ? 19.259 -7.774 -16.098 1.00 96.62 305 ARG A C 1
ATOM 2406 O O . ARG A 1 305 ? 19.452 -6.560 -16.113 1.00 96.62 305 ARG A O 1
ATOM 2413 N N . PHE A 1 306 ? 18.035 -8.304 -16.112 1.00 96.88 306 PHE A N 1
ATOM 2414 C CA . PHE A 1 306 ? 16.814 -7.495 -16.088 1.00 96.88 306 PHE A CA 1
ATOM 2415 C C . PHE A 1 306 ? 16.735 -6.607 -14.835 1.00 96.88 306 PHE A C 1
ATOM 2417 O O . PHE A 1 306 ? 16.431 -5.420 -14.935 1.00 96.88 306 PHE A O 1
ATOM 2424 N N . LEU A 1 307 ? 17.064 -7.149 -13.658 1.00 93.81 307 LEU A N 1
ATOM 2425 C CA . LEU A 1 307 ? 17.062 -6.384 -12.407 1.00 93.81 307 LEU A CA 1
ATOM 2426 C C . LEU A 1 307 ? 18.153 -5.307 -12.369 1.00 93.81 307 LEU A C 1
ATOM 2428 O O . LEU A 1 307 ? 17.888 -4.202 -11.901 1.00 93.81 307 LEU A O 1
ATOM 2432 N N . GLY A 1 308 ? 19.336 -5.582 -12.922 1.00 95.25 308 GLY A N 1
ATOM 2433 C CA . GLY A 1 308 ? 20.397 -4.585 -13.066 1.00 95.25 308 GLY A CA 1
ATOM 2434 C C . GLY A 1 308 ? 20.005 -3.432 -13.996 1.00 95.25 308 GLY A C 1
ATOM 2435 O O . GLY A 1 308 ? 20.347 -2.278 -13.731 1.00 95.25 308 GLY A O 1
ATOM 2436 N N . ALA A 1 309 ? 19.241 -3.709 -15.059 1.00 97.19 309 ALA A N 1
ATOM 2437 C CA . ALA A 1 309 ? 18.662 -2.662 -15.902 1.00 97.19 309 ALA A CA 1
ATOM 2438 C C . ALA A 1 309 ? 17.632 -1.826 -15.133 1.00 97.19 309 ALA A C 1
ATOM 2440 O O . ALA A 1 309 ? 17.718 -0.597 -15.138 1.00 97.19 309 ALA A O 1
ATOM 2441 N N . TYR A 1 310 ? 16.705 -2.486 -14.429 1.00 95.19 310 TYR A N 1
ATOM 2442 C CA . TYR A 1 310 ? 15.709 -1.825 -13.583 1.00 95.19 310 TYR A CA 1
ATOM 2443 C C . TYR A 1 310 ? 16.358 -0.868 -12.573 1.00 95.19 310 TYR A C 1
ATOM 2445 O O . TYR A 1 310 ? 15.955 0.292 -12.493 1.00 95.19 310 TYR A O 1
ATOM 2453 N N . GLU A 1 311 ? 17.389 -1.325 -11.858 1.00 94.88 311 GLU A N 1
ATOM 2454 C CA . GLU A 1 311 ? 18.108 -0.530 -10.860 1.00 94.88 311 GLU A CA 1
ATOM 2455 C C . GLU A 1 311 ? 18.804 0.688 -11.483 1.00 94.88 311 GLU A C 1
ATOM 2457 O O . GLU A 1 311 ? 18.658 1.806 -10.989 1.00 94.88 311 GLU A O 1
ATOM 2462 N N . LYS A 1 312 ? 19.509 0.514 -12.610 1.00 97.62 312 LYS A N 1
ATOM 2463 C CA . LYS A 1 312 ? 20.161 1.635 -13.308 1.00 97.62 312 LYS A CA 1
ATOM 2464 C C . LYS A 1 312 ? 19.154 2.688 -13.779 1.00 97.62 312 LYS A C 1
ATOM 2466 O O . LYS A 1 312 ? 19.440 3.880 -13.666 1.00 97.62 312 LYS A O 1
ATOM 2471 N N . ILE A 1 313 ? 17.990 2.268 -14.283 1.00 97.19 313 ILE A N 1
ATOM 2472 C CA . ILE A 1 313 ? 16.922 3.193 -14.691 1.00 97.19 313 ILE A CA 1
ATOM 2473 C C . ILE A 1 313 ? 16.367 3.934 -13.475 1.00 97.19 313 ILE A C 1
ATOM 2475 O O . ILE A 1 313 ? 16.295 5.161 -13.498 1.00 97.19 313 ILE A O 1
ATOM 2479 N N . TYR A 1 314 ? 16.057 3.211 -12.397 1.00 94.50 314 TYR A N 1
ATOM 2480 C CA . TYR A 1 314 ? 15.542 3.800 -11.162 1.00 94.50 314 TYR A CA 1
ATOM 2481 C C . TYR A 1 314 ? 16.498 4.855 -10.586 1.00 94.50 314 TYR A C 1
ATOM 2483 O O . TYR A 1 314 ? 16.081 5.970 -10.282 1.00 94.50 314 TYR A O 1
ATOM 2491 N N . ASN A 1 315 ? 17.794 4.544 -10.515 1.00 96.25 315 ASN A N 1
ATOM 2492 C CA . ASN A 1 315 ? 18.812 5.472 -10.018 1.00 96.25 315 ASN A CA 1
ATOM 2493 C C . ASN A 1 315 ? 18.941 6.716 -10.915 1.00 96.25 315 ASN A C 1
ATOM 2495 O O . ASN A 1 315 ? 19.091 7.831 -10.418 1.00 96.25 315 ASN A O 1
ATOM 2499 N N . SER A 1 316 ? 18.841 6.548 -12.238 1.00 97.75 316 SER A N 1
ATOM 2500 C CA . SER A 1 316 ? 18.819 7.671 -13.185 1.00 97.75 316 SER A CA 1
ATOM 2501 C C . SER A 1 316 ? 17.604 8.581 -12.954 1.00 97.75 316 SER A C 1
ATOM 2503 O O . SER A 1 316 ? 17.738 9.804 -12.941 1.00 97.75 316 SER A O 1
ATOM 2505 N N . HIS A 1 317 ? 16.430 7.993 -12.695 1.00 95.19 317 HIS A N 1
ATOM 2506 C CA . HIS A 1 317 ? 15.201 8.722 -12.359 1.00 95.19 317 HIS A CA 1
ATOM 2507 C C . HIS A 1 317 ? 15.295 9.447 -11.017 1.00 95.19 317 HIS A C 1
ATOM 2509 O O . HIS A 1 317 ? 14.857 10.589 -10.930 1.00 95.19 317 HIS A O 1
ATOM 2515 N N . GLN A 1 318 ? 15.911 8.844 -9.995 1.00 93.25 318 GLN A N 1
ATOM 2516 C CA . GLN A 1 318 ? 16.168 9.516 -8.715 1.00 93.25 318 GLN A CA 1
ATOM 2517 C C . GLN A 1 318 ? 17.043 10.762 -8.896 1.00 93.25 318 GLN A C 1
ATOM 2519 O O . GLN A 1 318 ? 16.657 11.847 -8.470 1.00 93.25 318 GLN A O 1
ATOM 2524 N N . LEU A 1 319 ? 18.174 10.635 -9.600 1.00 95.25 319 LEU A N 1
ATOM 2525 C CA . LEU A 1 319 ? 19.073 11.762 -9.880 1.00 95.25 319 LEU A CA 1
ATOM 2526 C C . LEU A 1 319 ? 18.404 12.858 -10.719 1.00 95.25 319 LEU A C 1
ATOM 2528 O O . LEU A 1 319 ? 18.700 14.043 -10.559 1.00 95.25 319 LEU A O 1
ATOM 2532 N N . PHE A 1 320 ? 17.517 12.469 -11.635 1.00 94.56 320 PHE A N 1
ATOM 2533 C CA . PHE A 1 320 ? 16.693 13.407 -12.386 1.00 94.56 320 PHE A CA 1
ATOM 2534 C C . PHE A 1 320 ? 15.717 14.146 -11.458 1.00 94.56 320 PHE A C 1
ATOM 2536 O O . PHE A 1 320 ? 15.646 15.374 -11.497 1.00 94.56 320 PHE A O 1
ATOM 2543 N N . MET A 1 321 ? 15.021 13.424 -10.576 1.00 90.12 321 MET A N 1
ATOM 2544 C CA . MET A 1 321 ? 14.072 14.002 -9.623 1.00 90.12 321 MET A CA 1
ATOM 2545 C C . MET A 1 321 ? 14.729 14.989 -8.669 1.00 90.12 321 MET A C 1
ATOM 2547 O O . MET A 1 321 ? 14.186 16.070 -8.477 1.00 90.12 321 MET A O 1
ATOM 2551 N N . GLU A 1 322 ? 15.914 14.681 -8.138 1.00 90.31 322 GLU A N 1
ATOM 2552 C CA . GLU A 1 322 ? 16.673 15.593 -7.270 1.00 90.31 322 GLU A CA 1
ATOM 2553 C C . GLU A 1 322 ? 16.937 16.959 -7.928 1.00 90.31 322 GLU A C 1
ATOM 2555 O O . GLU A 1 322 ? 16.977 17.984 -7.247 1.00 90.31 322 GLU A O 1
ATOM 2560 N N . LYS A 1 323 ? 17.078 16.990 -9.259 1.00 90.38 323 LYS A N 1
ATOM 2561 C CA . LYS A 1 323 ? 17.290 18.217 -10.042 1.00 90.38 323 LYS A CA 1
ATOM 2562 C C . LYS A 1 323 ? 15.989 18.903 -10.463 1.00 90.38 323 LYS A C 1
ATOM 2564 O O . LYS A 1 323 ? 16.004 20.102 -10.738 1.00 90.38 323 LYS A O 1
ATOM 2569 N N . HIS A 1 324 ? 14.882 18.164 -10.527 1.00 87.81 324 HIS A N 1
ATOM 2570 C CA . HIS A 1 324 ? 13.624 18.589 -11.150 1.00 87.81 324 HIS A CA 1
ATOM 2571 C C . HIS A 1 324 ? 12.393 18.317 -10.263 1.00 87.81 324 HIS A C 1
ATOM 2573 O O . HIS A 1 324 ? 11.343 17.906 -10.754 1.00 87.81 324 HIS A O 1
ATOM 2579 N N . LEU A 1 325 ? 12.508 18.570 -8.952 1.00 76.88 325 LEU A N 1
ATOM 2580 C CA . LEU A 1 325 ? 11.430 18.349 -7.972 1.00 76.88 325 LEU A CA 1
ATOM 2581 C C . LEU A 1 325 ? 10.168 19.181 -8.248 1.00 76.88 325 LEU A C 1
ATOM 2583 O O . LEU A 1 325 ? 9.058 18.732 -7.971 1.00 76.88 325 LEU A O 1
ATOM 2587 N N . ALA A 1 326 ? 10.338 20.401 -8.763 1.00 79.56 326 ALA A N 1
ATOM 2588 C CA . ALA A 1 326 ? 9.247 21.344 -8.973 1.00 79.56 326 ALA A CA 1
ATOM 2589 C C . ALA A 1 326 ? 8.844 21.430 -10.455 1.00 79.56 326 ALA A C 1
ATOM 2591 O O . ALA A 1 326 ? 9.723 21.404 -11.324 1.00 79.56 326 ALA A O 1
ATOM 2592 N N . PRO A 1 327 ? 7.542 21.613 -10.752 1.00 81.62 327 PRO A N 1
ATOM 2593 C CA . PRO A 1 327 ? 7.090 21.936 -12.096 1.00 81.62 327 PRO A CA 1
ATOM 2594 C C . PRO A 1 327 ? 7.797 23.180 -12.629 1.00 81.62 327 PRO A C 1
ATOM 2596 O O . PRO A 1 327 ? 7.906 24.199 -11.942 1.00 81.62 327 PRO A O 1
ATOM 2599 N N . ILE A 1 328 ? 8.262 23.103 -13.872 1.00 84.00 328 ILE A N 1
ATOM 2600 C CA . ILE A 1 328 ? 8.872 24.242 -14.555 1.00 84.00 328 ILE A CA 1
ATOM 2601 C C . ILE A 1 328 ? 7.749 25.066 -15.179 1.00 84.00 328 ILE A C 1
ATOM 2603 O O . ILE A 1 328 ? 6.913 24.520 -15.896 1.00 84.00 328 ILE A O 1
ATOM 2607 N N . PHE A 1 329 ? 7.725 26.374 -14.925 1.00 86.44 329 PHE A N 1
ATOM 2608 C CA . PHE A 1 329 ? 6.740 27.285 -15.506 1.00 86.44 329 PHE A CA 1
ATOM 2609 C C . PHE A 1 329 ? 7.370 28.153 -16.592 1.00 86.44 329 PHE A C 1
ATOM 2611 O O . PHE A 1 329 ? 8.407 28.782 -16.386 1.00 86.44 329 PHE A O 1
ATOM 2618 N N . GLU A 1 330 ? 6.705 28.225 -17.736 1.00 88.25 330 GLU A N 1
ATOM 2619 C CA . GLU A 1 330 ? 7.076 29.062 -18.870 1.00 88.25 330 GLU A CA 1
ATOM 2620 C C . GLU A 1 330 ? 6.158 30.281 -18.930 1.00 88.25 330 GLU A C 1
ATOM 2622 O O . GLU A 1 330 ? 4.933 30.163 -18.834 1.00 88.25 330 GLU A O 1
ATOM 2627 N N . ARG A 1 331 ? 6.745 31.470 -19.091 1.00 90.75 331 ARG A N 1
ATOM 2628 C CA . ARG A 1 331 ? 5.988 32.714 -19.247 1.00 90.75 331 ARG A CA 1
ATOM 2629 C C . ARG A 1 331 ? 5.524 32.865 -20.696 1.00 90.75 331 ARG A C 1
ATOM 2631 O O . ARG A 1 331 ? 6.344 32.869 -21.608 1.00 90.75 331 ARG A O 1
ATOM 2638 N N . LEU A 1 332 ? 4.221 33.034 -20.887 1.00 91.25 332 LEU A N 1
ATOM 2639 C CA . LEU A 1 332 ? 3.576 33.294 -22.172 1.00 91.25 332 LEU A CA 1
ATOM 2640 C C . LEU A 1 332 ? 3.639 34.784 -22.546 1.00 91.25 332 LEU A C 1
ATOM 2642 O O . LEU A 1 332 ? 3.775 35.654 -21.682 1.00 91.25 332 LEU A O 1
ATOM 2646 N N . GLU A 1 333 ? 3.490 35.089 -23.840 1.00 91.00 333 GLU A N 1
ATOM 2647 C CA . GLU A 1 333 ? 3.572 36.460 -24.385 1.00 91.00 333 GLU A CA 1
ATOM 2648 C C . GLU A 1 333 ? 2.550 37.424 -23.763 1.00 91.00 333 GLU A C 1
ATOM 2650 O O . GLU A 1 333 ? 2.839 38.599 -23.549 1.00 91.00 333 GLU A O 1
ATOM 2655 N N . ASN A 1 334 ? 1.371 36.919 -23.396 1.00 90.31 334 ASN A N 1
ATOM 2656 C CA . ASN A 1 334 ? 0.321 37.682 -22.715 1.00 90.31 334 ASN A CA 1
ATOM 2657 C C . ASN A 1 334 ? 0.600 37.917 -21.213 1.00 90.31 334 ASN A C 1
ATOM 2659 O O . ASN A 1 334 ? -0.253 38.448 -20.505 1.00 90.31 334 ASN A O 1
ATOM 2663 N N . GLY A 1 335 ? 1.763 37.495 -20.706 1.00 89.50 335 GLY A N 1
ATOM 2664 C CA . GLY A 1 335 ? 2.157 37.624 -19.305 1.00 89.50 335 GLY A CA 1
ATOM 2665 C C . GLY A 1 335 ? 1.602 36.548 -18.369 1.00 89.50 335 GLY A C 1
ATOM 2666 O O . GLY A 1 335 ? 1.901 36.599 -17.177 1.00 89.50 335 GLY A O 1
ATOM 2667 N N . THR A 1 336 ? 0.836 35.581 -18.880 1.00 91.00 336 THR A N 1
ATOM 2668 C CA . THR A 1 336 ? 0.399 34.403 -18.111 1.00 91.00 336 THR A CA 1
ATOM 2669 C C . THR A 1 336 ? 1.507 33.347 -18.047 1.00 91.00 336 THR A C 1
ATOM 2671 O O . THR A 1 336 ? 2.511 33.457 -18.748 1.00 91.00 336 THR A O 1
ATOM 2674 N N . TYR A 1 337 ? 1.363 32.341 -17.186 1.00 87.38 337 TYR A N 1
ATOM 2675 C CA . TYR A 1 337 ? 2.313 31.232 -17.073 1.00 87.38 337 TYR A CA 1
ATOM 2676 C C . TYR A 1 337 ? 1.623 29.923 -17.446 1.00 87.38 337 TYR A C 1
ATOM 2678 O O . TYR A 1 337 ? 0.458 29.720 -17.106 1.00 87.38 337 TYR A O 1
ATOM 2686 N N . GLN A 1 338 ? 2.353 29.033 -18.109 1.00 86.75 338 GLN A N 1
ATOM 2687 C CA . GLN A 1 338 ? 1.945 27.648 -18.335 1.00 86.75 338 GLN A CA 1
ATOM 2688 C C . GLN A 1 338 ? 2.987 26.697 -17.750 1.00 86.75 338 GLN A C 1
ATOM 2690 O O . GLN A 1 338 ? 4.147 27.070 -17.583 1.00 86.75 338 GLN A O 1
ATOM 2695 N N . VAL A 1 339 ? 2.590 25.462 -17.457 1.00 84.69 339 VAL A N 1
ATOM 2696 C CA . VAL A 1 339 ? 3.556 24.405 -17.140 1.00 84.69 339 VAL A CA 1
ATOM 2697 C C . VAL A 1 339 ? 4.335 24.066 -18.408 1.00 84.69 339 VAL A C 1
ATOM 2699 O O . VAL A 1 339 ? 3.755 23.991 -19.495 1.00 84.69 339 VAL A O 1
ATOM 2702 N N . SER A 1 340 ? 5.647 23.902 -18.268 1.00 85.19 340 SER A N 1
ATOM 2703 C CA . SER A 1 340 ? 6.536 23.527 -19.358 1.00 85.19 340 SER A CA 1
ATOM 2704 C C . SER A 1 340 ? 6.080 22.218 -19.986 1.00 85.19 340 SER A C 1
ATOM 2706 O O . SER A 1 340 ? 5.721 21.269 -19.292 1.00 85.19 340 SER A O 1
ATOM 2708 N N . LYS A 1 341 ? 6.132 22.167 -21.316 1.00 87.88 341 LYS A N 1
ATOM 2709 C CA . LYS A 1 341 ? 5.852 20.957 -22.102 1.00 87.88 341 LYS A CA 1
ATOM 2710 C C . LYS A 1 341 ? 7.098 20.097 -22.312 1.00 87.88 341 LYS A C 1
ATOM 2712 O O . LYS A 1 341 ? 7.114 19.239 -23.191 1.00 87.88 341 LYS A O 1
ATOM 2717 N N . ALA A 1 342 ? 8.167 20.372 -21.571 1.00 89.12 342 ALA A N 1
ATOM 2718 C CA . ALA A 1 342 ? 9.380 19.585 -21.632 1.00 89.12 342 ALA A CA 1
ATOM 2719 C C . ALA A 1 342 ? 9.119 18.127 -21.221 1.00 89.12 342 ALA A C 1
ATOM 2721 O O . ALA A 1 342 ? 8.266 17.828 -20.380 1.00 89.12 342 ALA A O 1
ATOM 2722 N N . LEU A 1 343 ? 9.857 17.216 -21.845 1.00 92.62 343 LEU A N 1
ATOM 2723 C CA . LEU A 1 343 ? 9.719 15.780 -21.642 1.00 92.62 343 LEU A CA 1
ATOM 2724 C C . LEU A 1 343 ? 10.881 15.277 -20.786 1.00 92.62 343 LEU A C 1
ATOM 2726 O O . LEU A 1 343 ? 12.018 15.706 -20.983 1.00 92.62 343 LEU A O 1
ATOM 2730 N N . ALA A 1 344 ? 10.622 14.335 -19.881 1.00 94.12 344 ALA A N 1
ATOM 2731 C CA . ALA A 1 344 ? 11.685 13.480 -19.364 1.00 94.12 344 ALA A CA 1
ATOM 2732 C C . ALA A 1 344 ? 11.990 12.424 -20.419 1.00 94.12 344 ALA A C 1
ATOM 2734 O O . ALA A 1 344 ? 11.107 11.638 -20.762 1.00 94.12 344 ALA A O 1
ATOM 2735 N N . GLN A 1 345 ? 13.223 12.397 -20.912 1.00 96.62 345 GLN A N 1
ATOM 2736 C CA . GLN A 1 345 ? 13.709 11.374 -21.826 1.00 96.62 345 GLN A CA 1
ATOM 2737 C C . GLN A 1 345 ? 14.699 10.474 -21.101 1.00 96.62 345 GLN A C 1
ATOM 2739 O O . GLN A 1 345 ? 15.683 10.963 -20.554 1.00 96.62 345 GLN A O 1
ATOM 2744 N N . THR A 1 346 ? 14.462 9.165 -21.132 1.00 97.75 346 THR A N 1
ATOM 2745 C CA . THR A 1 346 ? 15.405 8.152 -20.660 1.00 97.75 346 THR A CA 1
ATOM 2746 C C . THR A 1 346 ? 16.060 7.470 -21.854 1.00 97.75 346 THR A C 1
ATOM 2748 O O . THR A 1 346 ? 15.382 6.849 -22.673 1.00 97.75 346 THR A O 1
ATOM 2751 N N . THR A 1 347 ? 17.388 7.549 -21.905 1.00 98.12 347 THR A N 1
ATOM 2752 C CA . THR A 1 347 ? 18.247 6.825 -22.846 1.00 98.12 347 THR A CA 1
ATOM 2753 C C . THR A 1 347 ? 18.940 5.690 -22.101 1.00 98.12 347 THR A C 1
ATOM 2755 O O . THR A 1 347 ? 19.808 5.921 -21.254 1.00 98.12 347 THR A O 1
ATOM 2758 N N . PHE A 1 348 ? 18.554 4.456 -22.408 1.00 98.31 348 PHE A N 1
ATOM 2759 C CA . PHE A 1 348 ? 19.122 3.226 -21.862 1.00 98.31 348 PHE A CA 1
ATOM 2760 C C . PHE A 1 348 ? 20.063 2.596 -22.891 1.00 98.31 348 PHE A C 1
ATOM 2762 O O . PHE A 1 348 ? 19.627 2.233 -23.977 1.00 98.31 348 PHE A O 1
ATOM 2769 N N . THR A 1 349 ? 21.349 2.465 -22.563 1.00 98.19 349 THR A N 1
ATOM 2770 C CA . THR A 1 349 ? 22.378 1.903 -23.455 1.00 98.19 349 THR A CA 1
ATOM 2771 C C . THR A 1 349 ? 22.821 0.528 -22.962 1.00 98.19 349 THR A C 1
ATOM 2773 O O . THR A 1 349 ? 23.102 0.356 -21.773 1.00 98.19 349 THR A O 1
ATOM 2776 N N . PHE A 1 350 ? 22.945 -0.438 -23.871 1.00 97.88 350 PHE A N 1
ATOM 2777 C CA . PHE A 1 350 ? 23.359 -1.813 -23.575 1.00 97.88 350 PHE A CA 1
ATOM 2778 C C . PHE A 1 350 ? 24.441 -2.316 -24.545 1.00 97.88 350 PHE A C 1
ATOM 2780 O O . PHE A 1 350 ? 24.720 -1.695 -25.570 1.00 97.88 350 PHE A O 1
ATOM 2787 N N . ASP A 1 351 ? 25.100 -3.420 -24.194 1.00 97.50 351 ASP A N 1
ATOM 2788 C CA . ASP A 1 351 ? 26.064 -4.097 -25.065 1.00 97.50 351 ASP A CA 1
ATOM 2789 C C . ASP A 1 351 ? 25.329 -4.955 -26.105 1.00 97.50 351 ASP A C 1
ATOM 2791 O O . ASP A 1 351 ? 24.491 -5.772 -25.742 1.00 97.50 351 ASP A O 1
ATOM 2795 N N . LEU A 1 352 ? 25.637 -4.803 -27.395 1.00 95.75 352 LEU A N 1
ATOM 2796 C CA . LEU A 1 352 ? 24.941 -5.533 -28.469 1.00 95.75 352 LEU A CA 1
ATOM 2797 C C . LEU A 1 352 ? 25.197 -7.045 -28.469 1.00 95.75 352 LEU A C 1
ATOM 2799 O O . LEU A 1 352 ? 24.401 -7.797 -29.026 1.00 95.75 352 LEU A O 1
ATOM 2803 N N . ASN A 1 353 ? 26.315 -7.496 -27.903 1.00 95.00 353 ASN A N 1
ATOM 2804 C CA . ASN A 1 353 ? 26.693 -8.905 -27.913 1.00 95.00 353 ASN A CA 1
ATOM 2805 C C . ASN A 1 353 ? 26.132 -9.628 -26.694 1.00 95.00 353 ASN A C 1
ATOM 2807 O O . ASN A 1 353 ? 25.705 -10.778 -26.795 1.00 95.00 353 ASN A O 1
ATOM 2811 N N . THR A 1 354 ? 26.159 -8.974 -25.532 1.00 94.88 354 THR A N 1
ATOM 2812 C CA . THR A 1 354 ? 25.746 -9.599 -24.271 1.00 94.88 354 THR A CA 1
ATOM 2813 C C . THR A 1 354 ? 24.362 -9.169 -23.804 1.00 94.88 354 THR A C 1
ATOM 2815 O O . THR A 1 354 ? 23.783 -9.845 -22.952 1.00 94.88 354 THR A O 1
ATOM 2818 N N . ASN A 1 355 ? 23.814 -8.087 -24.362 1.00 95.56 355 ASN A N 1
ATOM 2819 C CA . ASN A 1 355 ? 22.659 -7.343 -23.860 1.00 95.56 355 ASN A CA 1
ATOM 2820 C C . ASN A 1 355 ? 22.864 -6.769 -22.451 1.00 95.56 355 ASN A C 1
ATOM 2822 O O . ASN A 1 355 ? 21.885 -6.395 -21.807 1.00 95.56 355 ASN A O 1
ATOM 2826 N N . ASP A 1 356 ? 24.097 -6.692 -21.939 1.00 96.00 356 ASP A N 1
ATOM 2827 C CA . ASP A 1 356 ? 24.337 -6.176 -20.591 1.00 96.00 356 ASP A CA 1
ATOM 2828 C C . ASP A 1 356 ? 24.086 -4.658 -20.513 1.00 96.00 356 ASP A C 1
ATOM 2830 O O . ASP A 1 356 ? 24.504 -3.919 -21.408 1.00 96.00 356 ASP A O 1
ATOM 2834 N N . PRO A 1 357 ? 23.442 -4.157 -19.442 1.00 96.44 357 PRO A N 1
ATOM 2835 C CA . PRO A 1 357 ? 23.215 -2.727 -19.257 1.00 96.44 357 PRO A CA 1
ATOM 2836 C C . PRO A 1 357 ? 24.528 -1.955 -19.064 1.00 96.44 357 PRO A C 1
ATOM 2838 O O . PRO A 1 357 ? 25.246 -2.168 -18.082 1.00 96.44 357 PRO A O 1
ATOM 2841 N N . ILE A 1 358 ? 24.807 -0.986 -19.936 1.00 97.19 358 ILE A N 1
ATOM 2842 C CA . ILE A 1 358 ? 26.006 -0.141 -19.863 1.00 97.19 358 ILE A CA 1
ATOM 2843 C C . ILE A 1 358 ? 25.697 1.105 -19.026 1.00 97.19 358 ILE A C 1
ATOM 2845 O O . ILE A 1 358 ? 26.189 1.245 -17.899 1.00 97.19 358 ILE A O 1
ATOM 2849 N N . SER A 1 359 ? 24.827 1.980 -19.528 1.00 97.44 359 SER A N 1
ATOM 2850 C CA . SER A 1 359 ? 24.524 3.284 -18.928 1.00 97.44 359 SER A CA 1
ATOM 2851 C C . SER A 1 359 ? 23.056 3.664 -19.096 1.00 97.44 359 SER A C 1
ATOM 2853 O O . SER A 1 359 ? 22.373 3.186 -20.000 1.00 97.44 359 SER A O 1
ATOM 2855 N N . VAL A 1 360 ? 22.574 4.534 -18.205 1.00 98.25 360 VAL A N 1
ATOM 2856 C CA . VAL A 1 360 ? 21.231 5.115 -18.290 1.00 98.25 360 VAL A CA 1
ATOM 2857 C C . VAL A 1 360 ? 21.292 6.587 -17.936 1.00 98.25 360 VAL A C 1
ATOM 2859 O O . VAL A 1 360 ? 21.787 6.952 -16.868 1.00 98.25 360 VAL A O 1
ATOM 2862 N N . VAL A 1 361 ? 20.763 7.428 -18.816 1.00 97.75 361 VAL A N 1
ATOM 2863 C CA . VAL A 1 361 ? 20.672 8.874 -18.605 1.00 97.75 361 VAL A CA 1
ATOM 2864 C C . VAL A 1 361 ? 19.221 9.287 -18.746 1.00 97.75 361 VAL A C 1
ATOM 2866 O O . VAL A 1 361 ? 18.559 8.887 -19.699 1.00 97.75 361 VAL A O 1
ATOM 2869 N N . THR A 1 362 ? 18.737 10.069 -17.785 1.00 97.62 362 THR A N 1
ATOM 2870 C CA . THR A 1 362 ? 17.427 10.708 -17.853 1.00 97.62 362 THR A CA 1
ATOM 2871 C C . THR A 1 362 ? 17.624 12.207 -17.812 1.00 97.62 362 THR A C 1
ATOM 2873 O O . THR A 1 362 ? 18.273 12.723 -16.900 1.00 97.62 362 THR A O 1
ATOM 2876 N N . GLU A 1 363 ? 17.104 12.894 -18.818 1.00 96.00 363 GLU A N 1
ATOM 2877 C CA . GLU A 1 363 ? 17.303 14.325 -19.008 1.00 96.00 363 GLU A CA 1
ATOM 2878 C C . GLU A 1 363 ? 16.034 15.008 -19.505 1.00 96.00 363 GLU A C 1
ATOM 2880 O O . GLU A 1 363 ? 15.096 14.367 -19.982 1.00 96.00 363 GLU A O 1
ATOM 2885 N N . LEU A 1 364 ? 16.000 16.328 -19.342 1.00 94.06 364 LEU A N 1
ATOM 2886 C CA . LEU A 1 364 ? 14.886 17.149 -19.774 1.00 94.06 364 LEU A CA 1
ATOM 2887 C C . LEU A 1 364 ? 15.120 17.581 -21.224 1.00 94.06 364 LEU A C 1
ATOM 2889 O O . LEU A 1 364 ? 16.114 18.246 -21.514 1.00 94.06 364 LEU A O 1
ATOM 2893 N N . VAL A 1 365 ? 14.198 17.239 -22.121 1.00 94.50 365 VAL A N 1
ATOM 2894 C CA . VAL A 1 365 ? 14.274 17.594 -23.545 1.00 94.50 365 VAL A CA 1
ATOM 2895 C C . VAL A 1 365 ? 13.088 18.454 -23.965 1.00 94.50 365 VAL A C 1
ATOM 2897 O O . VAL A 1 365 ? 12.000 18.384 -23.388 1.00 94.50 365 VAL A O 1
ATOM 2900 N N . ALA A 1 366 ? 13.294 19.289 -24.984 1.00 90.94 366 ALA A N 1
ATOM 2901 C CA . ALA A 1 366 ? 12.220 20.092 -25.555 1.00 90.94 366 ALA A CA 1
ATOM 2902 C C . ALA A 1 366 ? 11.156 19.192 -26.222 1.00 90.94 366 ALA A C 1
ATOM 2904 O O . ALA A 1 366 ? 11.504 18.156 -26.800 1.00 90.94 366 ALA A O 1
ATOM 2905 N N . PRO A 1 367 ? 9.867 19.573 -26.188 1.00 88.31 367 PRO A N 1
ATOM 2906 C CA . PRO A 1 367 ? 8.825 18.838 -26.899 1.00 88.31 367 PRO A CA 1
ATOM 2907 C C . PRO A 1 367 ? 9.131 18.775 -28.401 1.00 88.31 367 PRO A C 1
ATOM 2909 O O . PRO A 1 367 ? 9.551 19.763 -29.001 1.00 88.31 367 PRO A O 1
ATOM 2912 N N . GLY A 1 368 ? 8.909 17.607 -29.008 1.00 84.25 368 GLY A N 1
ATOM 2913 C CA . GLY A 1 368 ? 9.185 17.371 -30.430 1.00 84.25 368 GLY A CA 1
ATOM 2914 C C . GLY A 1 368 ? 10.660 17.137 -30.772 1.00 84.25 368 GLY A C 1
ATOM 2915 O O . GLY A 1 368 ? 10.990 17.023 -31.949 1.00 84.25 368 GLY A O 1
ATOM 2916 N N . CYS A 1 369 ? 11.549 17.053 -29.776 1.00 80.94 369 CYS A N 1
ATOM 2917 C CA . CYS A 1 369 ? 12.922 16.614 -29.994 1.00 80.94 369 CYS A CA 1
ATOM 2918 C C . CYS A 1 369 ? 12.931 15.090 -30.206 1.00 80.94 369 CYS A C 1
ATOM 2920 O O . CYS A 1 369 ? 12.897 14.324 -29.245 1.00 80.94 369 CYS A O 1
ATOM 2922 N N . GLU A 1 370 ? 12.916 14.642 -31.461 1.00 78.88 370 GLU A N 1
ATOM 2923 C CA . GLU A 1 370 ? 13.129 13.231 -31.789 1.00 78.88 370 GLU A CA 1
ATOM 2924 C C . GLU A 1 370 ? 14.627 12.926 -31.742 1.00 78.88 370 GLU A C 1
ATOM 2926 O O . GLU A 1 370 ? 15.402 13.390 -32.580 1.00 78.88 370 GLU A O 1
ATOM 2931 N N . VAL A 1 371 ? 15.045 12.140 -30.751 1.00 81.44 371 VAL A N 1
ATOM 2932 C CA . VAL A 1 371 ? 16.401 11.593 -30.709 1.00 81.44 371 VAL A CA 1
ATOM 2933 C C . VAL A 1 371 ? 16.385 10.241 -31.409 1.00 81.44 371 VAL A C 1
ATOM 2935 O O . VAL A 1 371 ? 15.701 9.315 -30.974 1.00 81.44 371 VAL A O 1
ATOM 2938 N N . ALA A 1 372 ? 17.130 10.128 -32.509 1.00 87.69 372 ALA A N 1
ATOM 2939 C CA . ALA A 1 372 ? 17.332 8.850 -33.177 1.00 87.69 372 ALA A CA 1
ATOM 2940 C C . ALA A 1 372 ? 18.069 7.898 -32.222 1.00 87.69 372 ALA A C 1
ATOM 2942 O O . ALA A 1 372 ? 19.183 8.192 -31.794 1.00 87.69 372 ALA A O 1
ATOM 2943 N N . ALA A 1 373 ? 17.432 6.780 -31.869 1.00 91.81 373 ALA A N 1
ATOM 2944 C CA . ALA A 1 373 ? 18.056 5.759 -31.039 1.00 91.81 373 ALA A CA 1
ATOM 2945 C C . ALA A 1 373 ? 19.117 5.002 -31.849 1.00 91.81 373 ALA A C 1
ATOM 2947 O O . ALA A 1 373 ? 18.836 4.508 -32.944 1.00 91.81 373 ALA A O 1
ATOM 2948 N N . GLU A 1 374 ? 20.323 4.886 -31.297 1.00 96.00 374 GLU A N 1
ATOM 2949 C CA . GLU A 1 374 ? 21.346 3.990 -31.840 1.00 96.00 374 GLU A CA 1
ATOM 2950 C C . GLU A 1 374 ? 20.919 2.515 -31.682 1.00 96.00 374 GLU A C 1
ATOM 2952 O O . GLU A 1 374 ? 20.110 2.201 -30.804 1.00 96.00 374 GLU A O 1
ATOM 2957 N N . PRO A 1 375 ? 21.476 1.563 -32.461 1.00 96.56 375 PRO A N 1
ATOM 2958 C CA . PRO A 1 375 ? 21.085 0.148 -32.392 1.00 96.56 375 PRO A CA 1
ATOM 2959 C C . PRO A 1 375 ? 21.198 -0.485 -30.997 1.00 96.56 375 PRO A C 1
ATOM 2961 O O . PRO A 1 375 ? 20.556 -1.493 -30.715 1.00 96.56 375 PRO A O 1
ATOM 2964 N N . ASN A 1 376 ? 22.045 0.083 -30.140 1.00 97.25 376 ASN A N 1
ATOM 2965 C CA . ASN A 1 376 ? 22.316 -0.375 -28.783 1.00 97.25 376 ASN A CA 1
ATOM 2966 C C . ASN A 1 376 ? 21.638 0.492 -27.708 1.00 97.25 376 ASN A C 1
ATOM 2968 O O . ASN A 1 376 ? 22.064 0.495 -26.548 1.00 97.25 376 ASN A O 1
ATOM 2972 N N . GLN A 1 377 ? 20.626 1.266 -28.102 1.00 97.81 377 GLN A N 1
ATOM 2973 C CA . GLN A 1 377 ? 19.897 2.178 -27.237 1.00 97.81 377 GLN A CA 1
ATOM 2974 C C . GLN A 1 377 ? 18.394 1.912 -27.269 1.00 97.81 377 GLN A C 1
ATOM 2976 O O . GLN A 1 377 ? 17.803 1.637 -28.308 1.00 97.81 377 GLN A O 1
ATOM 2981 N N . ILE A 1 378 ? 17.767 2.063 -26.107 1.00 97.06 378 ILE A N 1
ATOM 2982 C CA . ILE A 1 378 ? 16.328 2.250 -25.965 1.00 97.06 378 ILE A CA 1
ATOM 2983 C C . ILE A 1 378 ? 16.119 3.691 -25.509 1.00 97.06 378 ILE A C 1
ATOM 2985 O O . ILE A 1 378 ? 16.643 4.095 -24.468 1.00 97.06 378 ILE A O 1
ATOM 2989 N N . VAL A 1 379 ? 15.363 4.464 -26.287 1.00 96.81 379 VAL A N 1
ATOM 2990 C CA . VAL A 1 379 ? 15.038 5.861 -25.977 1.00 96.81 379 VAL A CA 1
ATOM 2991 C C . VAL A 1 379 ? 13.530 5.992 -25.832 1.00 96.81 379 VAL A C 1
ATOM 2993 O O . VAL A 1 379 ? 12.771 5.633 -26.737 1.00 96.81 379 VAL A O 1
ATOM 2996 N N . ARG A 1 380 ? 13.082 6.499 -24.683 1.00 95.69 380 ARG A N 1
ATOM 2997 C CA . ARG A 1 380 ? 11.674 6.824 -24.431 1.00 95.69 380 ARG A CA 1
ATOM 2998 C C . ARG A 1 380 ? 11.562 8.174 -23.757 1.00 95.69 380 ARG A C 1
ATOM 3000 O O . ARG A 1 380 ? 12.448 8.561 -23.000 1.00 95.69 380 ARG A O 1
ATOM 3007 N N . ALA A 1 381 ? 10.475 8.881 -24.038 1.00 94.50 381 ALA A N 1
ATOM 3008 C CA . ALA A 1 381 ? 10.212 10.189 -23.468 1.00 94.50 381 ALA A CA 1
ATOM 3009 C C . ALA A 1 381 ? 8.749 10.323 -23.048 1.00 94.50 381 ALA A C 1
ATOM 3011 O O . ALA A 1 381 ? 7.851 9.832 -23.734 1.00 94.50 381 ALA A O 1
ATOM 3012 N N . ARG A 1 382 ? 8.509 11.014 -21.932 1.00 91.44 382 ARG A N 1
ATOM 3013 C CA . ARG A 1 382 ? 7.167 11.324 -21.427 1.00 91.44 382 ARG A CA 1
ATOM 3014 C C . ARG A 1 382 ? 7.051 12.775 -21.003 1.00 91.44 382 ARG A C 1
ATOM 3016 O O . ARG A 1 382 ? 7.978 13.336 -20.424 1.00 91.44 382 ARG A O 1
ATOM 3023 N N . GLU A 1 383 ? 5.881 13.358 -21.261 1.00 88.69 383 GLU A N 1
ATOM 3024 C CA . GLU A 1 383 ? 5.503 14.648 -20.685 1.00 88.69 383 GLU A CA 1
ATOM 3025 C C . GLU A 1 383 ? 5.483 14.528 -19.164 1.00 88.69 383 GLU A C 1
ATOM 3027 O O . GLU A 1 383 ? 4.795 13.671 -18.603 1.00 88.69 383 GLU A O 1
ATOM 3032 N N . LEU A 1 384 ? 6.222 15.410 -18.501 1.00 77.62 384 LEU A N 1
ATOM 3033 C CA . LEU A 1 384 ? 6.110 15.573 -17.062 1.00 77.62 384 LEU A CA 1
ATOM 3034 C C . LEU A 1 384 ? 4.902 16.459 -16.744 1.00 77.62 384 LEU A C 1
ATOM 3036 O O . LEU A 1 384 ? 4.499 17.299 -17.544 1.00 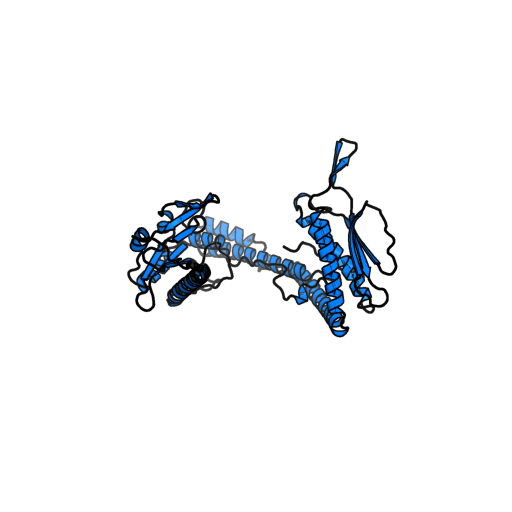77.62 384 LEU A O 1
ATOM 3040 N N . TRP A 1 385 ? 4.305 16.268 -15.566 1.00 73.62 385 TRP A N 1
ATOM 3041 C CA . TRP A 1 385 ? 3.246 17.140 -15.026 1.00 73.62 385 TRP A CA 1
ATOM 3042 C C . TRP A 1 385 ? 1.948 17.230 -15.850 1.00 73.62 385 TRP A C 1
ATOM 3044 O O . TRP A 1 385 ? 1.117 18.102 -15.596 1.00 73.62 385 TRP A O 1
ATOM 3054 N N . ARG A 1 386 ? 1.724 16.309 -16.798 1.00 67.81 386 ARG A N 1
ATOM 3055 C CA . ARG A 1 386 ? 0.517 16.273 -17.647 1.00 67.81 386 ARG A CA 1
ATOM 3056 C C . ARG A 1 386 ? -0.791 16.193 -16.847 1.00 67.81 386 ARG A C 1
ATOM 3058 O O . ARG A 1 386 ? -1.835 16.647 -17.312 1.00 67.81 386 ARG A O 1
ATOM 3065 N N . HIS A 1 387 ? -0.741 15.610 -15.651 1.00 60.34 387 HIS A N 1
ATOM 3066 C CA . HIS A 1 387 ? -1.898 15.385 -14.793 1.00 60.34 387 HIS A CA 1
ATOM 3067 C C . HIS A 1 387 ? -1.701 16.079 -13.441 1.00 60.34 387 HIS A C 1
ATOM 3069 O O . HIS A 1 387 ? -0.861 15.660 -12.655 1.00 60.34 387 HIS A O 1
ATOM 3075 N N . ASN A 1 388 ? -2.507 17.120 -13.203 1.00 53.09 388 ASN A N 1
ATOM 3076 C CA . ASN A 1 388 ? -2.693 17.849 -11.946 1.00 53.09 388 ASN A CA 1
ATOM 3077 C C . ASN A 1 388 ? -1.429 18.400 -11.258 1.00 53.09 388 ASN A C 1
ATOM 3079 O O . ASN A 1 388 ? -0.756 17.726 -10.487 1.00 53.09 388 ASN A O 1
ATOM 3083 N N . ILE A 1 389 ? -1.226 19.714 -11.408 1.00 60.12 389 ILE A N 1
ATOM 3084 C CA . ILE A 1 389 ? -0.251 20.533 -10.656 1.00 60.12 389 ILE A CA 1
ATOM 3085 C C . ILE A 1 389 ? -0.422 20.377 -9.128 1.00 60.12 389 ILE A C 1
ATOM 3087 O O . ILE A 1 389 ? 0.517 20.607 -8.371 1.00 60.12 389 ILE A O 1
ATOM 3091 N N . THR A 1 390 ? -1.609 19.967 -8.668 1.00 58.59 390 THR A N 1
ATOM 3092 C CA . THR A 1 390 ? -1.943 19.768 -7.250 1.00 58.59 390 THR A CA 1
ATOM 3093 C C . THR A 1 390 ? -1.273 18.552 -6.615 1.00 58.59 390 THR A C 1
ATOM 3095 O O . THR A 1 390 ? -1.109 18.543 -5.401 1.00 58.59 390 THR A O 1
ATOM 3098 N N . ASP A 1 391 ? -0.883 17.550 -7.408 1.00 57.97 391 ASP A N 1
ATOM 3099 C CA . ASP A 1 391 ? -0.336 16.277 -6.911 1.00 57.97 391 ASP A CA 1
ATOM 3100 C C . ASP A 1 391 ? 1.173 16.366 -6.590 1.00 57.97 391 ASP A C 1
ATOM 3102 O O . ASP A 1 391 ? 1.760 15.396 -6.117 1.00 57.97 391 ASP A O 1
ATOM 3106 N N . GLY A 1 392 ? 1.819 17.511 -6.844 1.00 69.50 392 GLY A N 1
ATOM 3107 C CA . GLY A 1 392 ? 3.218 17.747 -6.478 1.00 69.50 392 GLY A CA 1
ATOM 3108 C C . GLY A 1 392 ? 4.216 16.771 -7.120 1.00 69.50 392 GLY A C 1
ATOM 3109 O O . GLY A 1 392 ? 4.113 16.412 -8.296 1.00 69.50 392 GLY A O 1
ATOM 3110 N N . ASP A 1 393 ? 5.209 16.351 -6.338 1.00 71.00 393 ASP A N 1
ATOM 3111 C CA . ASP A 1 393 ? 6.258 15.396 -6.719 1.00 71.00 393 ASP A CA 1
ATOM 3112 C C . ASP A 1 393 ? 5.712 13.996 -7.059 1.00 71.00 393 ASP A C 1
ATOM 3114 O O . ASP A 1 393 ? 6.277 13.300 -7.911 1.00 71.00 393 ASP A O 1
ATOM 3118 N N . ALA A 1 394 ? 4.568 13.618 -6.482 1.00 73.50 394 ALA A N 1
ATOM 3119 C CA . ALA A 1 394 ? 3.872 12.365 -6.761 1.00 73.50 394 ALA A CA 1
ATOM 3120 C C . ALA A 1 394 ? 3.269 12.287 -8.182 1.00 73.50 394 ALA A C 1
ATOM 3122 O O . ALA A 1 394 ? 2.973 11.199 -8.680 1.00 73.50 394 ALA A O 1
ATOM 3123 N N . ALA A 1 395 ? 3.082 13.401 -8.891 1.00 74.62 395 ALA A N 1
ATOM 3124 C CA . ALA A 1 395 ? 2.749 13.340 -10.317 1.00 74.62 395 ALA A CA 1
ATOM 3125 C C . ALA A 1 395 ? 3.991 13.017 -11.161 1.00 74.62 395 ALA A C 1
ATOM 3127 O O . ALA A 1 395 ? 3.948 12.155 -12.040 1.00 74.62 395 ALA A O 1
ATOM 3128 N N . THR A 1 396 ? 5.116 13.670 -10.865 1.00 81.06 396 THR A N 1
ATOM 3129 C CA . THR A 1 396 ? 6.375 13.515 -11.609 1.00 81.06 396 THR A CA 1
ATOM 3130 C C . THR A 1 396 ? 6.919 12.095 -11.490 1.00 81.06 396 THR A C 1
ATOM 3132 O O . THR A 1 396 ? 7.205 11.448 -12.497 1.00 81.06 396 THR A O 1
ATOM 3135 N N . TRP A 1 397 ? 6.969 11.561 -10.268 1.00 84.69 397 TRP A N 1
ATOM 3136 C CA . TRP A 1 397 ? 7.397 10.185 -10.028 1.00 84.69 397 TRP A CA 1
ATOM 3137 C C . TRP A 1 397 ? 6.507 9.165 -10.763 1.00 84.69 397 TRP A C 1
ATOM 3139 O O . TRP A 1 397 ? 6.998 8.123 -11.196 1.00 84.69 397 TRP A O 1
ATOM 3149 N N . ARG A 1 398 ? 5.212 9.460 -10.959 1.00 83.88 398 ARG A N 1
ATOM 3150 C CA . ARG A 1 398 ? 4.259 8.583 -11.664 1.00 83.88 398 ARG A CA 1
ATOM 3151 C C . ARG A 1 398 ? 4.640 8.435 -13.118 1.00 83.88 398 ARG A C 1
ATOM 3153 O O . ARG A 1 398 ? 4.709 7.318 -13.621 1.00 83.88 398 ARG A O 1
ATOM 3160 N N . GLU A 1 399 ? 4.908 9.557 -13.772 1.00 87.38 399 GLU A N 1
ATOM 3161 C CA . GLU A 1 399 ? 5.318 9.564 -15.171 1.00 87.38 399 GLU A CA 1
ATOM 3162 C C . GLU A 1 399 ? 6.708 8.952 -15.355 1.00 87.38 399 GLU A C 1
ATOM 3164 O O . GLU A 1 399 ? 6.909 8.218 -16.319 1.00 87.38 399 GLU A O 1
ATOM 3169 N N . LEU A 1 400 ? 7.623 9.126 -14.395 1.00 90.50 400 LEU A N 1
ATOM 3170 C CA . LEU A 1 400 ? 8.911 8.427 -14.404 1.00 90.50 400 LEU A CA 1
ATOM 3171 C C . LEU A 1 400 ? 8.759 6.911 -14.227 1.00 90.50 400 LEU A C 1
ATOM 3173 O O . LEU A 1 400 ? 9.369 6.150 -14.968 1.00 90.50 400 LEU A O 1
ATOM 3177 N N . HIS A 1 401 ? 7.892 6.442 -13.328 1.00 88.31 401 HIS A N 1
ATOM 3178 C CA . HIS A 1 401 ? 7.631 5.007 -13.175 1.00 88.31 401 HIS A CA 1
ATOM 3179 C C . HIS A 1 401 ? 6.991 4.402 -14.438 1.00 88.31 401 HIS A C 1
ATOM 3181 O O . HIS A 1 401 ? 7.334 3.294 -14.852 1.00 88.31 401 HIS A O 1
ATOM 3187 N N . ARG A 1 402 ? 6.102 5.147 -15.107 1.00 90.94 402 ARG A N 1
ATOM 3188 C CA . ARG A 1 402 ? 5.558 4.760 -16.418 1.00 90.94 402 ARG A CA 1
ATOM 3189 C C . ARG A 1 402 ? 6.651 4.689 -17.479 1.00 90.94 402 ARG A C 1
ATOM 3191 O O . ARG A 1 402 ? 6.741 3.683 -18.175 1.00 90.94 402 ARG A O 1
ATOM 3198 N N . LEU A 1 403 ? 7.508 5.707 -17.544 1.00 93.31 403 LEU A N 1
ATOM 3199 C CA . LEU A 1 403 ? 8.654 5.759 -18.449 1.00 93.31 403 LEU A CA 1
ATOM 3200 C C . LEU A 1 403 ? 9.621 4.590 -18.202 1.00 93.31 403 LEU A C 1
ATOM 3202 O O . LEU A 1 403 ? 10.109 3.972 -19.144 1.00 93.31 403 LEU A O 1
ATOM 3206 N N . GLN A 1 404 ? 9.853 4.229 -16.938 1.00 93.94 404 GLN A N 1
ATOM 3207 C CA . GLN A 1 404 ? 10.670 3.076 -16.562 1.00 93.94 404 GLN A CA 1
ATOM 3208 C C . GLN A 1 404 ? 10.089 1.774 -17.120 1.00 93.94 404 GLN A C 1
ATOM 3210 O O . GLN A 1 404 ? 10.829 0.970 -17.683 1.00 93.94 404 GLN A O 1
ATOM 3215 N N . ILE A 1 405 ? 8.776 1.563 -16.987 1.00 92.44 405 ILE A N 1
ATOM 3216 C CA . ILE A 1 405 ? 8.108 0.370 -17.523 1.00 92.44 405 ILE A CA 1
ATOM 3217 C C . ILE A 1 405 ? 8.163 0.343 -19.049 1.00 92.44 405 ILE A C 1
ATOM 3219 O O . ILE A 1 405 ? 8.337 -0.734 -19.608 1.00 92.44 405 ILE A O 1
ATOM 3223 N N . GLU A 1 406 ? 8.079 1.493 -19.722 1.00 93.50 406 GLU A N 1
ATOM 3224 C CA . GLU A 1 406 ? 8.228 1.564 -21.181 1.00 93.50 406 GLU A CA 1
ATOM 3225 C C . GLU A 1 406 ? 9.610 1.105 -21.641 1.00 93.50 406 GLU A C 1
ATOM 3227 O O . GLU A 1 406 ? 9.710 0.222 -22.492 1.00 93.50 406 GLU A O 1
ATOM 3232 N N . VAL A 1 407 ? 10.669 1.627 -21.020 1.00 95.56 407 VAL A N 1
ATOM 3233 C CA . VAL A 1 407 ? 12.047 1.214 -21.324 1.00 95.56 407 VAL A CA 1
ATOM 3234 C C . VAL A 1 407 ? 12.249 -0.277 -21.026 1.00 95.56 407 VAL A C 1
ATOM 3236 O O . VAL A 1 407 ? 12.856 -1.003 -21.813 1.00 95.56 407 VAL A O 1
ATOM 3239 N N . LEU A 1 408 ? 11.711 -0.769 -19.906 1.00 95.25 408 LEU A N 1
ATOM 3240 C CA . LEU A 1 408 ? 11.826 -2.179 -19.525 1.00 95.25 408 LEU A CA 1
ATOM 3241 C C . LEU A 1 408 ? 11.002 -3.119 -20.409 1.00 95.25 408 LEU A C 1
ATOM 3243 O O . LEU A 1 408 ? 11.390 -4.276 -20.561 1.00 95.25 408 LEU A O 1
ATOM 3247 N N . ALA A 1 409 ? 9.902 -2.651 -21.000 1.00 94.19 409 ALA A N 1
ATOM 3248 C CA . ALA A 1 409 ? 9.087 -3.419 -21.938 1.00 94.19 409 ALA A CA 1
ATOM 3249 C C . ALA A 1 409 ? 9.841 -3.730 -23.241 1.00 94.19 409 ALA A C 1
ATOM 3251 O O . ALA A 1 409 ? 9.753 -4.840 -23.762 1.00 94.19 409 ALA A O 1
ATOM 3252 N N . GLU A 1 410 ? 10.630 -2.787 -23.750 1.00 94.69 410 GLU A N 1
ATOM 3253 C CA . GLU A 1 410 ? 11.519 -3.056 -24.886 1.00 94.69 410 GLU A CA 1
ATOM 3254 C C . GLU A 1 410 ? 12.712 -3.907 -24.478 1.00 94.69 410 GLU A C 1
ATOM 3256 O O . GLU A 1 410 ? 13.094 -4.836 -25.188 1.00 94.69 410 GLU A O 1
ATOM 3261 N N . TYR A 1 411 ? 13.286 -3.633 -23.307 1.00 96.00 411 TYR A N 1
ATOM 3262 C CA . TYR A 1 411 ? 14.435 -4.394 -22.849 1.00 96.00 411 TYR A CA 1
ATOM 3263 C C . TYR A 1 411 ? 14.086 -5.866 -22.604 1.00 96.00 411 TYR A C 1
ATOM 3265 O O . TYR A 1 411 ? 14.846 -6.755 -22.982 1.00 96.00 411 TYR A O 1
ATOM 3273 N N . ILE A 1 412 ? 12.905 -6.164 -22.051 1.00 94.88 412 ILE A N 1
ATOM 3274 C CA . ILE A 1 412 ? 12.460 -7.553 -21.897 1.00 94.88 412 ILE A CA 1
ATOM 3275 C C . ILE A 1 412 ? 12.238 -8.234 -23.252 1.00 94.88 412 ILE A C 1
ATOM 3277 O O . ILE A 1 412 ? 12.519 -9.422 -23.358 1.00 94.88 412 ILE A O 1
ATOM 3281 N N . GLN A 1 413 ? 11.817 -7.505 -24.290 1.00 93.75 413 GLN A N 1
ATOM 3282 C CA . GLN A 1 413 ? 11.700 -8.044 -25.648 1.00 93.75 413 GLN A CA 1
ATOM 3283 C C . GLN A 1 413 ? 13.073 -8.376 -26.258 1.00 93.75 413 GLN A C 1
ATOM 3285 O O . GLN A 1 413 ? 13.199 -9.359 -26.984 1.00 93.75 413 GLN A O 1
ATOM 3290 N N . LEU A 1 414 ? 14.123 -7.621 -25.914 1.00 94.31 414 LEU A N 1
ATOM 3291 C CA . LEU A 1 414 ? 15.503 -7.968 -26.279 1.00 94.31 414 LEU A CA 1
ATOM 3292 C C . LEU A 1 414 ? 15.991 -9.231 -25.553 1.00 94.31 414 LEU A C 1
ATOM 3294 O O . LEU A 1 414 ? 16.643 -10.083 -26.157 1.00 94.31 414 LEU A O 1
ATOM 3298 N N . LEU A 1 415 ? 15.675 -9.373 -24.260 1.00 95.19 415 LEU A N 1
ATOM 3299 C CA . LEU A 1 415 ? 16.071 -10.543 -23.464 1.00 95.19 415 LEU A CA 1
ATOM 3300 C C . LEU A 1 415 ? 15.262 -11.803 -23.813 1.00 95.19 415 LEU A C 1
ATOM 3302 O O . LEU A 1 415 ? 15.768 -12.924 -23.709 1.00 95.19 415 LEU A O 1
ATOM 3306 N N . LEU A 1 416 ? 14.006 -11.622 -24.214 1.00 94.69 416 LEU A N 1
ATOM 3307 C CA . LEU A 1 416 ? 13.050 -12.667 -24.552 1.00 94.69 416 LEU A CA 1
ATOM 3308 C C . LEU A 1 416 ? 12.503 -12.427 -25.967 1.00 94.69 416 LEU A C 1
ATOM 3310 O O . LEU A 1 416 ? 11.362 -12.017 -26.138 1.00 94.69 416 LEU A O 1
ATOM 3314 N N . SER A 1 417 ? 13.314 -12.685 -26.993 1.00 90.38 417 SER A N 1
ATOM 3315 C CA . SER A 1 417 ? 12.973 -12.373 -28.394 1.00 90.38 417 SER A CA 1
ATOM 3316 C C . SER A 1 417 ? 11.752 -13.115 -28.959 1.00 90.38 417 SER A C 1
ATOM 3318 O O . SER A 1 417 ? 11.199 -12.712 -29.981 1.00 90.38 417 SER A O 1
ATOM 3320 N N . ASP A 1 418 ? 11.316 -14.191 -28.307 1.00 90.06 418 ASP A N 1
ATOM 3321 C CA . ASP A 1 418 ? 10.085 -14.930 -28.599 1.00 90.06 418 ASP A CA 1
ATOM 3322 C C . ASP A 1 418 ? 8.834 -14.321 -27.942 1.00 90.06 418 ASP A C 1
ATOM 3324 O O . ASP A 1 418 ? 7.710 -14.680 -28.296 1.00 90.06 418 ASP A O 1
ATOM 3328 N N . GLU A 1 419 ? 9.006 -13.379 -27.013 1.00 86.19 419 GLU A N 1
ATOM 3329 C CA . GLU A 1 419 ? 7.919 -12.614 -26.417 1.00 86.19 419 GLU A CA 1
ATOM 3330 C C . GLU A 1 419 ? 7.569 -11.412 -27.287 1.00 86.19 419 GLU A C 1
ATOM 3332 O O . GLU A 1 419 ? 8.413 -10.595 -27.650 1.00 86.19 419 GLU A O 1
ATOM 3337 N N . ASN A 1 420 ? 6.281 -11.252 -27.570 1.00 80.12 420 ASN A N 1
ATOM 3338 C CA . ASN A 1 420 ? 5.782 -10.064 -28.238 1.00 80.12 420 ASN A CA 1
ATOM 3339 C C . ASN A 1 420 ? 5.113 -9.153 -27.211 1.00 80.12 420 ASN A C 1
ATOM 3341 O O . ASN A 1 420 ? 4.039 -9.485 -26.711 1.00 80.12 420 ASN A O 1
ATOM 3345 N N . VAL A 1 421 ? 5.748 -8.027 -26.889 1.00 77.31 421 VAL A N 1
ATOM 3346 C CA . VAL A 1 421 ? 5.190 -6.994 -26.007 1.00 77.31 421 VAL A CA 1
ATOM 3347 C C . VAL A 1 421 ? 4.719 -5.844 -26.895 1.00 77.31 421 VAL A C 1
ATOM 3349 O O . VAL A 1 421 ? 5.482 -4.934 -27.193 1.00 77.31 421 VAL A O 1
ATOM 3352 N N . LYS A 1 422 ? 3.485 -5.921 -27.410 1.00 68.88 422 LYS A N 1
ATOM 3353 C CA . LYS A 1 422 ? 2.978 -4.922 -28.375 1.00 68.88 422 LYS A CA 1
ATOM 3354 C C . LYS A 1 422 ? 2.396 -3.688 -27.703 1.00 68.88 422 LYS A C 1
ATOM 3356 O O . LYS A 1 422 ? 2.739 -2.572 -28.067 1.00 68.88 422 LYS A O 1
ATOM 3361 N N . GLU A 1 423 ? 1.519 -3.900 -26.730 1.00 81.31 423 GLU A N 1
ATOM 3362 C CA . GLU A 1 423 ? 0.818 -2.838 -26.010 1.00 81.31 423 GLU A CA 1
ATOM 3363 C C . GLU A 1 423 ? 0.713 -3.251 -24.548 1.00 81.31 423 GLU A C 1
ATOM 3365 O O . GLU A 1 423 ? 0.024 -4.211 -24.218 1.00 81.31 423 GLU A O 1
ATOM 3370 N N . PHE A 1 424 ? 1.423 -2.562 -23.662 1.00 84.56 424 PHE A N 1
ATOM 3371 C CA . PHE A 1 424 ? 1.391 -2.849 -22.232 1.00 84.56 424 PHE A CA 1
ATOM 3372 C C . PHE A 1 424 ? 0.613 -1.768 -21.494 1.00 84.56 424 PHE A C 1
ATOM 3374 O O . PHE A 1 424 ? 0.717 -0.576 -21.791 1.00 84.56 424 PHE A O 1
ATOM 3381 N N . LYS A 1 425 ? -0.175 -2.191 -20.506 1.00 87.12 425 LYS A N 1
ATOM 3382 C CA . LYS A 1 425 ? -0.898 -1.263 -19.642 1.00 87.12 425 LYS A CA 1
ATOM 3383 C C . LYS A 1 425 ? 0.056 -0.709 -18.591 1.00 87.12 425 LYS A C 1
ATOM 3385 O O . LYS A 1 425 ? 0.706 -1.448 -17.852 1.00 87.12 425 LYS A O 1
ATOM 3390 N N . LEU A 1 426 ? 0.107 0.612 -18.526 1.00 84.69 426 LEU A N 1
ATOM 3391 C CA . LEU A 1 426 ? 0.940 1.349 -17.590 1.00 84.69 426 LEU A CA 1
ATOM 3392 C C . LEU A 1 426 ? 0.286 1.447 -16.206 1.00 84.69 426 LEU A C 1
ATOM 3394 O O . LEU A 1 426 ? -0.943 1.409 -16.109 1.00 84.69 426 LEU A O 1
ATOM 3398 N N . PRO A 1 427 ? 1.076 1.635 -15.136 1.00 78.38 427 PRO A N 1
ATOM 3399 C CA . PRO A 1 427 ? 0.541 1.901 -13.808 1.00 78.38 427 PRO A CA 1
ATOM 3400 C C . PRO A 1 427 ? -0.368 3.128 -13.813 1.00 78.38 427 PRO A C 1
ATOM 3402 O O . PRO A 1 427 ? -0.050 4.163 -14.410 1.00 78.38 427 PRO A O 1
ATOM 3405 N N . PHE A 1 428 ? -1.501 3.036 -13.130 1.00 70.06 428 PHE A N 1
ATOM 3406 C CA . PHE A 1 428 ? -2.454 4.138 -13.018 1.00 70.06 428 PHE A CA 1
ATOM 3407 C C . PHE A 1 428 ? -2.024 5.154 -11.955 1.00 70.06 428 PHE A C 1
ATOM 3409 O O . PHE A 1 428 ? -2.282 6.344 -12.127 1.00 70.06 428 PHE A O 1
ATOM 3416 N N . TYR A 1 429 ? -1.320 4.709 -10.912 1.00 60.16 429 TYR A N 1
ATOM 3417 C CA . TYR A 1 429 ? -0.907 5.534 -9.778 1.00 60.16 429 TYR A CA 1
ATOM 3418 C C . TYR A 1 429 ? 0.526 5.235 -9.343 1.00 60.16 429 TYR A C 1
ATOM 3420 O O . TYR A 1 429 ? 1.125 4.233 -9.733 1.00 60.16 429 TYR A O 1
ATOM 3428 N N . LEU A 1 430 ? 1.082 6.139 -8.538 1.00 47.28 430 LEU A N 1
ATOM 3429 C CA . LEU A 1 430 ? 2.368 5.906 -7.911 1.00 47.28 430 LEU A CA 1
ATOM 3430 C C . LEU A 1 430 ? 2.303 4.926 -6.752 1.00 47.28 430 LEU A C 1
ATOM 3432 O O . LEU A 1 430 ? 1.287 4.741 -6.082 1.00 47.28 430 LEU A O 1
ATOM 3436 N N . ILE A 1 431 ? 3.480 4.362 -6.530 1.00 43.19 431 ILE A N 1
ATOM 3437 C CA . ILE A 1 431 ? 3.931 3.760 -5.292 1.00 43.19 431 ILE A CA 1
ATOM 3438 C C . ILE A 1 431 ? 3.973 4.867 -4.227 1.00 43.19 431 ILE A C 1
ATOM 3440 O O . ILE A 1 431 ? 4.797 5.770 -4.336 1.00 43.19 431 ILE A O 1
ATOM 3444 N N . GLU A 1 432 ? 3.104 4.767 -3.227 1.00 32.91 432 GLU A N 1
ATOM 3445 C CA . GLU A 1 432 ? 3.407 5.235 -1.869 1.00 32.91 432 GLU A CA 1
ATOM 3446 C C . GLU A 1 432 ? 3.896 4.029 -1.063 1.00 32.91 432 GLU A C 1
ATOM 3448 O O . GLU A 1 432 ? 3.309 2.924 -1.238 1.00 32.91 432 GLU A O 1
#